Protein AF-A0A177EE48-F1 (afdb_monomer)

pLDDT: mean 74.99, std 23.24, range [22.23, 97.38]

Solvent-accessible surface area (backbone atoms only — not comparable to full-atom values): 31507 Å² total; per-residue (Å²): 131,88,84,80,84,90,83,90,84,88,84,88,84,87,78,90,85,88,87,81,91,82,84,89,76,73,81,70,60,56,66,59,48,54,61,53,50,56,56,48,50,55,52,50,57,57,52,53,63,66,66,74,76,77,84,84,90,86,88,84,88,87,82,84,83,95,73,96,74,86,80,85,80,86,76,84,78,67,74,81,73,72,86,81,83,80,90,77,72,91,73,81,54,67,45,55,71,48,64,78,39,39,76,58,60,69,54,55,45,69,77,70,94,73,72,62,94,44,72,66,54,41,51,52,54,48,53,52,51,50,54,40,58,58,33,39,56,61,80,74,50,91,75,79,80,83,87,65,102,66,86,72,90,67,64,74,66,57,48,64,51,50,63,61,26,68,68,81,77,39,30,52,59,75,72,50,53,60,51,45,50,56,55,69,48,62,44,58,74,71,71,64,48,89,92,52,53,59,67,85,62,46,87,45,76,62,60,54,46,54,52,44,51,55,53,30,56,54,26,52,53,53,29,55,57,40,53,54,40,44,54,53,53,59,48,56,69,77,46,74,38,41,54,69,58,54,51,34,49,56,45,50,49,55,33,51,56,27,40,55,53,35,29,38,50,24,39,53,55,39,30,62,54,35,43,67,78,25,45,76,45,71,65,41,39,55,55,48,52,52,51,52,53,56,47,52,55,50,28,59,76,66,77,48,89,77,53,76,67,56,49,52,48,53,47,49,58,50,39,57,74,44,40,85,57,34,45,62,23,29,53,27,33,31,48,32,52,44,35,53,52,51,45,32,48,13,49,54,61,44,45,68,55,57,56,63,45,55,68,53,46,68,56,83,53,62,69,57,48,53,48,40,52,49,26,44,51,48,17,44,51,25,26,52,51,24,58,56,41,54,66,70,60,51,51,81,64,75,60,61,68,53,50,50,55,23,48,51,28,44,31,44,14,52,51,24,44,52,55,29,51,53,51,48,38,54,35,57,57,47,50,52,49,52,50,52,58,61,66,50,65,86,62,77,86,58,98,84,63,74,82,59,62,41,67,68,47,73,90,40,72,77,34,30,58,51,51,55,58,48,50,26,51,44,51,50,47,55,56,48,33,50,45,29,50,46,20,29,55,33,39,51,60,45,46,52,65,56,51,58,54,71,69,46,78,76,80,70,59,38,49,64,70,57,50,53,49,52,51,53,52,45,43,54,55,45,50,57,47,49,54,52,52,59,55,53,61,75,79,109

Structure (mmCIF, N/CA/C/O backbone):
data_AF-A0A177EE48-F1
#
_entry.id   AF-A0A177EE48-F1
#
loop_
_atom_site.group_PDB
_atom_site.id
_atom_site.type_symbol
_atom_site.label_atom_id
_atom_site.label_alt_id
_atom_site.label_comp_id
_atom_site.label_asym_id
_atom_site.label_entity_id
_atom_site.label_seq_id
_atom_site.pdbx_PDB_ins_code
_atom_site.Cartn_x
_atom_site.Cartn_y
_atom_site.Cartn_z
_atom_site.occupancy
_atom_site.B_iso_or_equiv
_atom_site.auth_seq_id
_atom_site.auth_comp_id
_atom_site.auth_asym_id
_atom_site.auth_atom_id
_atom_site.pdbx_PDB_model_num
ATOM 1 N N . MET A 1 1 ? 6.053 -75.437 -26.637 1.00 33.16 1 MET A N 1
ATOM 2 C CA . MET A 1 1 ? 6.900 -76.454 -25.967 1.00 33.16 1 MET A CA 1
ATOM 3 C C . MET A 1 1 ? 7.618 -75.744 -24.825 1.00 33.16 1 MET A C 1
ATOM 5 O O . MET A 1 1 ? 8.069 -74.635 -25.052 1.00 33.16 1 MET A O 1
ATOM 9 N N . ARG A 1 2 ? 7.413 -76.145 -23.558 1.00 26.34 2 ARG A N 1
ATOM 10 C CA . ARG A 1 2 ? 8.203 -77.165 -22.814 1.00 26.34 2 ARG A CA 1
ATOM 11 C C . ARG A 1 2 ? 9.697 -76.792 -22.781 1.00 26.34 2 ARG A C 1
ATOM 13 O O . ARG A 1 2 ? 10.250 -76.581 -23.847 1.00 26.34 2 ARG A O 1
ATOM 20 N N . SER A 1 3 ? 10.395 -76.738 -21.644 1.00 24.31 3 SER A N 1
ATOM 21 C CA . SER A 1 3 ? 10.107 -77.132 -20.239 1.00 24.31 3 SER A CA 1
ATOM 22 C C . SER A 1 3 ? 11.343 -76.735 -19.383 1.00 24.31 3 SER A C 1
ATOM 24 O O . SER A 1 3 ? 12.380 -76.487 -19.981 1.00 24.31 3 SER A O 1
ATOM 26 N N . PHE A 1 4 ? 11.402 -76.667 -18.045 1.00 23.52 4 PHE A N 1
ATOM 27 C CA . PHE A 1 4 ? 10.493 -76.922 -16.911 1.00 23.52 4 PHE A CA 1
ATOM 28 C C . PHE A 1 4 ? 11.093 -76.189 -15.666 1.00 23.52 4 PHE A C 1
ATOM 30 O O . PHE A 1 4 ? 12.301 -76.003 -15.618 1.00 23.52 4 PHE A O 1
ATOM 37 N N . VAL A 1 5 ? 10.285 -75.586 -14.778 1.00 23.98 5 VAL A N 1
ATOM 38 C CA . VAL A 1 5 ? 9.955 -76.059 -13.397 1.00 23.98 5 VAL A CA 1
ATOM 39 C C . VAL A 1 5 ? 11.092 -75.867 -12.359 1.00 23.98 5 VAL A C 1
ATOM 41 O O . VAL A 1 5 ? 12.190 -76.357 -12.562 1.00 23.98 5 VAL A O 1
ATOM 44 N N . MET A 1 6 ? 10.929 -74.997 -11.338 1.00 24.66 6 MET A N 1
ATOM 45 C CA . MET A 1 6 ? 10.251 -75.207 -10.019 1.00 24.66 6 MET A CA 1
ATOM 46 C C . MET A 1 6 ? 11.145 -76.051 -9.066 1.00 24.66 6 MET A C 1
ATOM 48 O O . MET A 1 6 ? 11.774 -76.991 -9.519 1.00 24.66 6 MET A O 1
ATOM 52 N N . THR A 1 7 ? 11.304 -75.779 -7.763 1.00 26.41 7 THR A N 1
ATOM 53 C CA . THR A 1 7 ? 10.244 -75.724 -6.733 1.00 26.41 7 THR A CA 1
ATOM 54 C C . THR A 1 7 ? 10.688 -75.134 -5.374 1.00 26.41 7 THR A C 1
ATOM 56 O O . THR A 1 7 ? 11.780 -75.422 -4.901 1.00 26.41 7 THR A O 1
ATOM 59 N N . ASN A 1 8 ? 9.731 -74.464 -4.713 1.00 24.84 8 ASN A N 1
ATOM 60 C CA . ASN A 1 8 ? 9.270 -74.602 -3.309 1.00 24.84 8 ASN A CA 1
ATOM 61 C C . ASN A 1 8 ? 10.219 -74.520 -2.093 1.00 24.84 8 ASN A C 1
ATOM 63 O O . ASN A 1 8 ? 11.048 -75.393 -1.866 1.00 24.84 8 ASN A O 1
ATOM 67 N N . ARG A 1 9 ? 9.839 -73.638 -1.152 1.00 25.28 9 ARG A N 1
ATOM 68 C CA . ARG A 1 9 ? 9.140 -73.951 0.128 1.00 25.28 9 ARG A CA 1
ATOM 69 C C . ARG A 1 9 ? 8.469 -72.646 0.605 1.00 25.28 9 ARG A C 1
ATOM 71 O O . ARG A 1 9 ? 9.171 -71.658 0.739 1.00 25.28 9 ARG A O 1
ATOM 78 N N . SER A 1 10 ? 7.155 -72.445 0.735 1.00 24.59 10 SER A N 1
ATOM 79 C CA . SER A 1 10 ? 6.004 -73.241 1.203 1.00 24.59 10 SER A CA 1
ATOM 80 C C . SER A 1 10 ? 5.932 -73.475 2.722 1.00 24.59 10 SER A C 1
ATOM 82 O O . SER A 1 10 ? 6.463 -74.464 3.221 1.00 24.59 10 SER A O 1
ATOM 84 N N . SER A 1 11 ? 5.130 -72.661 3.414 1.00 26.27 11 SER A N 1
ATOM 85 C CA . SER A 1 11 ? 4.181 -73.153 4.426 1.00 26.27 11 SER A CA 1
ATOM 86 C C . SER A 1 11 ? 3.008 -72.173 4.605 1.00 26.27 11 SER A C 1
ATOM 88 O O . SER A 1 11 ? 3.183 -70.980 4.837 1.00 26.27 11 SER A O 1
ATOM 90 N N . HIS A 1 12 ? 1.788 -72.687 4.446 1.00 24.41 12 HIS A N 1
ATOM 91 C CA . HIS A 1 12 ? 0.540 -71.999 4.792 1.00 24.41 12 HIS A CA 1
ATOM 92 C C . HIS A 1 12 ? 0.261 -72.117 6.297 1.00 24.41 12 HIS A C 1
ATOM 94 O O . HIS A 1 12 ? 0.639 -73.123 6.891 1.00 24.41 12 HIS A O 1
ATOM 100 N N . LEU A 1 13 ? -0.568 -71.218 6.849 1.00 26.25 13 LEU A N 1
ATOM 101 C CA . LEU A 1 13 ? -1.844 -71.615 7.472 1.00 26.25 13 LEU A CA 1
ATOM 102 C C . LEU A 1 13 ? -2.822 -70.427 7.645 1.00 26.25 13 LEU A C 1
ATOM 104 O O . LEU A 1 13 ? -2.450 -69.264 7.574 1.00 26.25 13 LEU A O 1
ATOM 108 N N . ARG A 1 14 ? -4.101 -70.797 7.770 1.00 24.91 14 ARG A N 1
ATOM 109 C CA . ARG A 1 14 ? -5.375 -70.036 7.736 1.00 24.91 14 ARG A CA 1
ATOM 110 C C . ARG A 1 14 ? -5.478 -68.893 8.779 1.00 24.91 14 ARG A C 1
ATOM 112 O O . ARG A 1 14 ? -4.799 -68.956 9.791 1.00 24.91 14 ARG A O 1
ATOM 119 N N . GLY A 1 15 ? -6.371 -67.898 8.654 1.00 25.66 15 GLY A N 1
ATOM 120 C CA . GLY A 1 15 ? -7.379 -67.623 7.612 1.00 25.66 15 GLY A CA 1
ATOM 121 C C . GLY A 1 15 ? -8.384 -66.503 7.988 1.00 25.66 15 GLY A C 1
ATOM 122 O O . GLY A 1 15 ? -8.292 -65.928 9.063 1.00 25.66 15 GLY A O 1
ATOM 123 N N . SER A 1 16 ? -9.333 -66.227 7.079 1.00 27.17 16 SER A N 1
ATOM 124 C CA . SER A 1 16 ? -10.659 -65.570 7.256 1.00 27.17 16 SER A CA 1
ATOM 125 C C . SER A 1 16 ? -10.851 -64.333 8.171 1.00 27.17 16 SER A C 1
ATOM 127 O O . SER A 1 16 ? -10.850 -64.455 9.391 1.00 27.17 16 SER A O 1
ATOM 129 N N . GLY A 1 17 ? -11.308 -63.214 7.577 1.00 25.83 17 GLY A N 1
ATOM 130 C CA . GLY A 1 17 ? -12.286 -62.300 8.212 1.00 25.83 17 GLY A CA 1
ATOM 131 C C . GLY A 1 17 ? -11.867 -60.835 8.452 1.00 25.83 17 GLY A C 1
ATOM 132 O O . GLY A 1 17 ? -11.008 -60.546 9.274 1.00 25.83 17 GLY A O 1
ATOM 133 N N . LYS A 1 18 ? -12.559 -59.889 7.797 1.00 26.84 18 LYS A N 1
ATOM 134 C CA . LYS A 1 18 ? -12.693 -58.473 8.227 1.00 26.84 18 LYS A CA 1
ATOM 135 C C . LYS A 1 18 ? -13.890 -58.347 9.210 1.00 26.84 18 LYS A C 1
ATOM 137 O O . LYS A 1 18 ? -14.716 -59.256 9.219 1.00 26.84 18 LYS A O 1
ATOM 142 N N . PRO A 1 19 ? -14.171 -57.179 9.827 1.00 42.06 19 PRO A N 1
ATOM 143 C CA . PRO A 1 19 ? -13.301 -56.286 10.616 1.00 42.06 19 PRO A CA 1
ATOM 144 C C . PRO A 1 19 ? -13.962 -55.866 11.965 1.00 42.06 19 PRO A C 1
ATOM 146 O O . PRO A 1 19 ? -15.187 -55.880 12.066 1.00 42.06 19 PRO A O 1
ATOM 149 N N . ARG A 1 20 ? -13.214 -55.373 12.972 1.00 23.34 20 ARG A N 1
ATOM 150 C CA . ARG A 1 20 ? -13.790 -54.599 14.109 1.00 23.34 20 ARG A CA 1
ATOM 151 C C . ARG A 1 20 ? -12.846 -53.512 14.654 1.00 23.34 20 ARG A C 1
ATOM 153 O O . ARG A 1 20 ? -11.644 -53.731 14.749 1.00 23.34 20 ARG A O 1
ATOM 160 N N . LEU A 1 21 ? -13.425 -52.365 15.033 1.00 31.50 21 LEU A N 1
ATOM 161 C CA . LEU A 1 21 ? -12.831 -51.360 15.935 1.00 31.50 21 LEU A CA 1
ATOM 162 C C . LEU A 1 21 ? -12.495 -51.992 17.295 1.00 31.50 21 LEU A C 1
ATOM 164 O O . LEU A 1 21 ? -13.304 -52.791 17.747 1.00 31.50 21 LEU A O 1
ATOM 168 N N . TYR A 1 22 ? -11.445 -51.521 17.986 1.00 24.17 22 TYR A N 1
ATOM 169 C CA . TYR A 1 22 ? -11.487 -51.237 19.437 1.00 24.17 22 TYR A CA 1
ATOM 170 C C . TYR A 1 22 ? -10.362 -50.279 19.897 1.00 24.17 22 TYR A C 1
ATOM 172 O O . TYR A 1 22 ? -9.182 -50.514 19.667 1.00 24.17 22 TYR A O 1
ATOM 180 N N . THR A 1 23 ? -10.791 -49.194 20.551 1.00 26.39 23 THR A N 1
ATOM 181 C CA . THR A 1 23 ? -10.182 -48.438 21.674 1.00 26.39 23 THR A CA 1
ATOM 182 C C . THR A 1 23 ? -8.719 -48.682 22.094 1.00 26.39 23 THR A C 1
ATOM 184 O O . THR A 1 23 ? -8.358 -49.781 22.513 1.00 26.39 23 THR A O 1
ATOM 187 N N . TYR A 1 24 ? -7.941 -47.595 22.204 1.00 26.16 24 TYR A N 1
ATOM 188 C CA . TYR A 1 24 ? -6.686 -47.555 22.975 1.00 26.16 24 TYR A CA 1
ATOM 189 C C . TYR A 1 24 ? -6.931 -47.451 24.495 1.00 26.16 24 TYR A C 1
ATOM 191 O O . TYR A 1 24 ? -7.885 -46.820 24.947 1.00 26.16 24 TYR A O 1
ATOM 199 N N . THR A 1 25 ? -6.061 -48.086 25.285 1.00 30.73 25 THR A N 1
ATOM 200 C CA . THR A 1 25 ? -6.246 -48.376 26.720 1.00 30.73 25 THR A CA 1
ATOM 201 C C . THR A 1 25 ? -5.675 -47.316 27.676 1.00 30.73 25 THR A C 1
ATOM 203 O O . THR A 1 25 ? -4.654 -46.682 27.422 1.00 30.73 25 THR A O 1
ATOM 206 N N . SER A 1 26 ? -6.305 -47.163 28.846 1.00 36.94 26 SER A N 1
ATOM 207 C CA . SER A 1 26 ? -6.105 -46.052 29.800 1.00 36.94 26 SER A CA 1
ATOM 208 C C . SER A 1 26 ? -4.798 -46.050 30.618 1.00 36.94 26 SER A C 1
ATOM 210 O O . SER A 1 26 ? -4.608 -45.180 31.470 1.00 36.94 26 SER A O 1
ATOM 212 N N . LYS A 1 27 ? -3.866 -46.987 30.391 1.00 35.72 27 LYS A N 1
ATOM 213 C CA . LYS A 1 27 ? -2.751 -47.250 31.327 1.00 35.72 27 LYS A CA 1
ATOM 214 C C . LYS A 1 27 ? -1.580 -46.250 31.271 1.00 35.72 27 LYS A C 1
ATOM 216 O O . LYS A 1 27 ? -0.711 -46.303 32.134 1.00 35.72 27 LYS A O 1
ATOM 221 N N . TYR A 1 28 ? -1.571 -45.329 30.302 1.00 33.09 28 TYR A N 1
ATOM 222 C CA . TYR A 1 28 ? -0.589 -44.232 30.211 1.00 33.09 28 TYR A CA 1
ATOM 223 C C . TYR A 1 28 ? -1.084 -42.891 30.786 1.00 33.09 28 TYR A C 1
ATOM 225 O O . TYR A 1 28 ? -0.268 -42.023 31.087 1.00 33.09 28 TYR A O 1
ATOM 233 N N . LEU A 1 29 ? -2.394 -42.723 31.004 1.00 37.91 29 LEU A N 1
ATOM 234 C CA . LEU A 1 29 ? -2.971 -41.491 31.564 1.00 37.91 29 LEU A CA 1
ATOM 235 C C . LEU A 1 29 ? -2.845 -41.401 33.096 1.00 37.91 29 LEU A C 1
ATOM 237 O O . LEU A 1 29 ? -2.792 -40.301 33.642 1.00 37.91 29 LEU A O 1
ATOM 241 N N . SER A 1 30 ? -2.751 -42.535 33.798 1.00 34.78 30 SER A N 1
ATOM 242 C CA . SER A 1 30 ? -2.663 -42.565 35.266 1.00 34.78 30 SER A CA 1
ATOM 243 C C . SER A 1 30 ? -1.312 -42.089 35.814 1.00 34.78 30 SER A C 1
ATOM 245 O O . SER A 1 30 ? -1.288 -41.367 36.806 1.00 34.78 30 SER A O 1
ATOM 247 N N . ARG A 1 31 ? -0.188 -42.408 35.152 1.00 33.94 31 ARG A N 1
ATOM 248 C CA . ARG A 1 31 ? 1.147 -41.940 35.585 1.00 33.94 31 ARG A CA 1
ATOM 249 C C . ARG A 1 31 ? 1.349 -40.428 35.424 1.00 33.94 31 ARG A C 1
ATOM 251 O O . ARG A 1 31 ? 2.098 -39.844 36.194 1.00 33.94 31 ARG A O 1
ATOM 258 N N . VAL A 1 32 ? 0.672 -39.793 34.464 1.00 36.91 32 VAL A N 1
ATOM 259 C CA . VAL A 1 32 ? 0.761 -38.334 34.250 1.00 36.91 32 VAL A CA 1
ATOM 260 C C . VAL A 1 32 ? -0.132 -37.557 35.229 1.00 36.91 32 VAL A C 1
ATOM 262 O O . VAL A 1 32 ? 0.213 -36.437 35.597 1.00 36.91 32 VAL A O 1
ATOM 265 N N . ARG A 1 33 ? -1.242 -38.146 35.706 1.00 37.22 33 ARG A N 1
ATOM 266 C CA . ARG A 1 33 ? -2.051 -37.547 36.785 1.00 37.22 33 ARG A CA 1
ATOM 267 C C . ARG A 1 33 ? -1.321 -37.542 38.128 1.00 37.22 33 ARG A C 1
ATOM 269 O O . ARG A 1 33 ? -1.245 -36.486 38.741 1.00 37.22 33 ARG A O 1
ATOM 276 N N . PHE A 1 34 ? -0.696 -38.656 38.513 1.00 35.31 34 PHE A N 1
ATOM 277 C CA . PHE A 1 34 ? -0.021 -38.769 39.815 1.00 35.31 34 PHE A CA 1
ATOM 278 C C . PHE A 1 34 ? 1.092 -37.718 40.014 1.00 35.31 34 PHE A C 1
ATOM 280 O O . PHE A 1 34 ? 1.185 -37.102 41.069 1.00 35.31 34 PHE A O 1
ATOM 287 N N . ILE A 1 35 ? 1.876 -37.427 38.966 1.00 40.69 35 ILE A N 1
ATOM 288 C CA . ILE A 1 35 ? 2.936 -36.397 39.006 1.00 40.69 35 ILE A CA 1
ATOM 289 C C . ILE A 1 35 ? 2.354 -34.971 39.103 1.00 40.69 35 ILE A C 1
ATOM 291 O O . ILE A 1 35 ? 2.967 -34.093 39.708 1.00 40.69 35 ILE A O 1
ATOM 295 N N . LYS A 1 36 ? 1.161 -34.718 38.542 1.00 40.09 36 LYS A N 1
ATOM 296 C CA . LYS A 1 36 ? 0.462 -33.431 38.713 1.00 40.09 36 LYS A CA 1
ATOM 297 C C . LYS A 1 36 ? -0.139 -33.270 40.110 1.00 40.09 36 LYS A C 1
ATOM 299 O O . LYS A 1 36 ? -0.172 -32.151 40.612 1.00 40.09 36 LYS A O 1
ATOM 304 N N . GLU A 1 37 ? -0.606 -34.355 40.720 1.00 38.25 37 GLU A N 1
ATOM 305 C CA . GLU A 1 37 ? -1.233 -34.331 42.045 1.00 38.25 37 GLU A CA 1
ATOM 306 C C . GLU A 1 37 ? -0.198 -34.104 43.163 1.00 38.25 37 GLU A C 1
ATOM 308 O O . GLU A 1 37 ? -0.445 -33.266 44.028 1.00 38.25 37 GLU A O 1
ATOM 313 N N . GLU A 1 38 ? 1.000 -34.704 43.102 1.00 42.94 38 GLU A N 1
ATOM 314 C CA . GLU A 1 38 ? 2.079 -34.394 44.064 1.00 42.94 38 GLU A CA 1
ATOM 315 C C . GLU A 1 38 ? 2.590 -32.945 43.948 1.00 42.94 38 GLU A C 1
ATOM 317 O O . GLU A 1 38 ? 2.784 -32.276 44.965 1.00 42.94 38 GLU A O 1
ATOM 322 N N . LEU A 1 39 ? 2.744 -32.412 42.727 1.00 40.22 39 LEU A N 1
ATOM 323 C CA . LEU A 1 39 ? 3.138 -31.008 42.522 1.00 40.22 39 LEU A CA 1
ATOM 324 C C . LEU A 1 39 ? 2.079 -30.017 43.030 1.00 40.22 39 LEU A C 1
ATOM 326 O O . LEU A 1 39 ? 2.435 -28.985 43.600 1.00 40.22 39 LEU A O 1
ATOM 330 N N . ALA A 1 40 ? 0.790 -30.332 42.872 1.00 44.44 40 ALA A N 1
ATOM 331 C CA . ALA A 1 40 ? -0.292 -29.531 43.440 1.00 44.44 40 ALA A CA 1
ATOM 332 C C . ALA A 1 40 ? -0.284 -29.569 44.979 1.00 44.44 40 ALA A C 1
ATOM 334 O O . ALA A 1 40 ? -0.488 -28.538 45.618 1.00 44.44 40 ALA A O 1
ATOM 335 N N . LEU A 1 41 ? 0.007 -30.728 45.582 1.00 36.56 41 LEU A N 1
ATOM 336 C CA . LEU A 1 41 ? 0.050 -30.876 47.038 1.00 36.56 41 LEU A CA 1
ATOM 337 C C . LEU A 1 41 ? 1.209 -30.084 47.667 1.00 36.56 41 LEU A C 1
ATOM 339 O O . LEU A 1 41 ? 1.014 -29.434 48.691 1.00 36.56 41 LEU A O 1
ATOM 343 N N . ILE A 1 42 ? 2.382 -30.056 47.020 1.00 47.66 42 ILE A N 1
ATOM 344 C CA . ILE A 1 42 ? 3.518 -29.214 47.440 1.00 47.66 42 ILE A CA 1
ATOM 345 C C . ILE A 1 42 ? 3.149 -27.721 47.372 1.00 47.66 42 ILE A C 1
ATOM 347 O O . ILE A 1 42 ? 3.428 -26.981 48.316 1.00 47.66 42 ILE A O 1
ATOM 351 N N . PHE A 1 43 ? 2.470 -27.279 46.306 1.00 43.41 43 PHE A N 1
ATOM 352 C CA . PHE A 1 43 ? 2.001 -25.892 46.177 1.00 43.41 43 PHE A CA 1
ATOM 353 C C . PHE A 1 43 ? 0.982 -25.499 47.259 1.00 43.41 43 PHE A C 1
ATOM 355 O O . PHE A 1 43 ? 1.068 -24.405 47.813 1.00 43.41 43 PHE A O 1
ATOM 362 N N . ILE A 1 44 ? 0.045 -26.391 47.598 1.00 47.75 44 ILE A N 1
ATOM 363 C CA . ILE A 1 44 ? -0.970 -26.138 48.633 1.00 47.75 44 ILE A CA 1
ATOM 364 C C . ILE A 1 44 ? -0.331 -26.063 50.029 1.00 47.75 44 ILE A C 1
ATOM 366 O O . ILE A 1 44 ? -0.668 -25.169 50.804 1.00 47.75 44 ILE A O 1
ATOM 370 N N . VAL A 1 45 ? 0.629 -26.941 50.344 1.00 39.75 45 VAL A N 1
ATOM 371 C CA . VAL A 1 45 ? 1.329 -26.925 51.643 1.00 39.75 45 VAL A CA 1
ATOM 372 C C . VAL A 1 45 ? 2.154 -25.644 51.823 1.00 39.75 45 VAL A C 1
ATOM 374 O O . VAL A 1 45 ? 2.072 -25.023 52.881 1.00 39.75 45 VAL A O 1
ATOM 377 N N . PHE A 1 46 ? 2.878 -25.184 50.795 1.00 39.81 46 PHE A N 1
ATOM 378 C CA . PHE A 1 46 ? 3.602 -23.907 50.873 1.00 39.81 46 PHE A CA 1
ATOM 379 C C . PHE A 1 46 ? 2.670 -22.683 50.910 1.00 39.81 46 PHE A C 1
ATOM 381 O O . PHE A 1 46 ? 2.951 -21.736 51.646 1.00 39.81 46 PHE A O 1
ATOM 388 N N . GLY A 1 47 ? 1.544 -22.708 50.187 1.00 38.59 47 GLY A N 1
ATOM 389 C CA . GLY A 1 47 ? 0.556 -21.624 50.206 1.00 38.59 47 GLY A CA 1
ATOM 390 C C . GLY A 1 47 ? -0.115 -21.437 51.572 1.00 38.59 47 GLY A C 1
ATOM 391 O O . GLY A 1 47 ? -0.237 -20.312 52.054 1.00 38.59 47 GLY A O 1
ATOM 392 N N . ILE A 1 48 ? -0.487 -22.528 52.250 1.00 40.47 48 ILE A N 1
ATOM 393 C CA . ILE A 1 48 ? -1.133 -22.460 53.574 1.00 40.47 48 ILE A CA 1
ATOM 394 C C . ILE A 1 48 ? -0.166 -21.923 54.647 1.00 40.47 48 ILE A C 1
ATOM 396 O O . ILE A 1 48 ? -0.588 -21.171 55.528 1.00 40.47 48 ILE A O 1
ATOM 400 N N . CYS A 1 49 ? 1.136 -22.215 54.546 1.00 32.75 49 CYS A N 1
ATOM 401 C CA . CYS A 1 49 ? 2.142 -21.648 55.450 1.00 32.75 49 CYS A CA 1
ATOM 402 C C . CYS A 1 49 ? 2.309 -20.122 55.321 1.00 32.75 49 CYS A C 1
ATOM 404 O O . CYS A 1 49 ? 2.685 -19.492 56.306 1.00 32.75 49 CYS A O 1
ATOM 406 N N . GLN A 1 50 ? 2.004 -19.508 54.170 1.00 36.94 50 GLN A N 1
ATOM 407 C CA . GLN A 1 50 ? 2.024 -18.042 54.032 1.00 36.94 50 GLN A CA 1
ATOM 408 C C . GLN A 1 50 ? 0.754 -17.360 54.570 1.00 36.94 50 GLN A C 1
ATOM 410 O O . GLN A 1 50 ? 0.819 -16.209 54.994 1.00 36.94 50 GLN A O 1
ATOM 415 N N . VAL A 1 51 ? -0.384 -18.060 54.616 1.00 37.53 51 VAL A N 1
ATOM 416 C CA . VAL A 1 51 ? -1.662 -17.508 55.114 1.00 37.53 51 VAL A CA 1
ATOM 417 C C . VAL A 1 51 ? -1.764 -17.548 56.650 1.00 37.53 51 VAL A C 1
ATOM 419 O O . VAL A 1 51 ? -2.469 -16.739 57.247 1.00 37.53 51 VAL A O 1
ATOM 422 N N . MET A 1 52 ? -1.022 -18.436 57.320 1.00 30.94 52 MET A N 1
ATOM 423 C CA . MET A 1 52 ? -1.084 -18.628 58.782 1.00 30.94 52 MET A CA 1
ATOM 424 C C . MET A 1 52 ? -0.279 -17.621 59.633 1.00 30.94 52 MET A C 1
ATOM 426 O O . MET A 1 52 ? -0.308 -17.716 60.858 1.00 30.94 52 MET A O 1
ATOM 430 N N . CYS A 1 53 ? 0.423 -16.648 59.039 1.00 36.66 53 CYS A N 1
ATOM 431 C CA . CYS A 1 53 ? 1.289 -15.704 59.771 1.00 36.66 53 CYS A CA 1
ATOM 432 C C . CYS A 1 53 ? 0.812 -14.232 59.748 1.00 36.66 53 CYS A C 1
ATOM 434 O O . CYS A 1 53 ? 1.636 -13.330 59.882 1.00 36.66 53 CYS A O 1
ATOM 436 N N . GLY A 1 54 ? -0.495 -13.973 59.584 1.00 30.03 54 GLY A N 1
ATOM 437 C CA . GLY A 1 54 ? -1.040 -12.619 59.348 1.00 30.03 54 GLY A CA 1
ATOM 438 C C . GLY A 1 54 ? -2.363 -12.264 60.050 1.00 30.03 54 GLY A C 1
ATOM 439 O O . GLY A 1 54 ? -3.219 -11.633 59.441 1.00 30.03 54 GLY A O 1
ATOM 440 N N . ILE A 1 55 ? -2.553 -12.665 61.311 1.00 30.72 55 ILE A N 1
ATOM 441 C CA . ILE A 1 55 ? -3.713 -12.347 62.180 1.00 30.72 55 ILE A CA 1
ATOM 442 C C . ILE A 1 55 ? -3.116 -12.054 63.574 1.00 30.72 55 ILE A C 1
ATOM 444 O O . ILE A 1 55 ? -2.328 -12.875 64.034 1.00 30.72 55 ILE A O 1
ATOM 448 N N . MET A 1 56 ? -3.369 -10.975 64.333 1.00 28.61 56 MET A N 1
ATOM 449 C CA . MET A 1 56 ? -4.249 -9.776 64.296 1.00 28.61 56 MET A CA 1
ATOM 450 C C . MET A 1 56 ? -3.691 -8.789 65.381 1.00 28.61 56 MET A C 1
ATOM 452 O O . MET A 1 56 ? -2.577 -9.032 65.849 1.00 28.61 56 MET A O 1
ATOM 456 N N . PRO A 1 57 ? -4.462 -7.871 66.012 1.00 42.69 57 PRO A N 1
ATOM 457 C CA . PRO A 1 57 ? -5.254 -6.705 65.574 1.00 42.69 57 PRO A CA 1
ATOM 458 C C . PRO A 1 57 ? -4.555 -5.400 66.096 1.00 42.69 57 PRO A C 1
ATOM 460 O O . PRO A 1 57 ? -3.401 -5.466 66.500 1.00 42.69 57 PRO A O 1
ATOM 463 N N . THR A 1 58 ? -5.077 -4.172 66.149 1.00 24.41 58 THR A N 1
ATOM 464 C CA . THR A 1 58 ? -6.423 -3.571 66.068 1.00 24.41 58 THR A CA 1
ATOM 465 C C . THR A 1 58 ? -6.370 -2.352 65.100 1.00 24.41 58 THR A C 1
ATOM 467 O O . THR A 1 58 ? -5.382 -2.202 64.386 1.00 24.41 58 THR A O 1
ATOM 470 N N . ASP A 1 59 ? -7.365 -1.476 64.908 1.00 24.92 59 ASP A N 1
ATOM 471 C CA . ASP A 1 59 ? -8.634 -1.237 65.613 1.00 24.92 59 ASP A CA 1
ATOM 472 C C . ASP A 1 59 ? -9.722 -0.677 64.678 1.00 24.92 59 ASP A C 1
ATOM 474 O O . ASP A 1 59 ? -9.440 -0.299 63.540 1.00 24.92 59 ASP A O 1
ATOM 478 N N . ILE A 1 60 ? -10.965 -0.593 65.166 1.00 29.73 60 ILE A N 1
ATOM 479 C CA . ILE A 1 60 ? -12.098 0.006 64.444 1.00 29.73 60 ILE A CA 1
ATOM 480 C C . ILE A 1 60 ? -12.916 0.867 65.408 1.00 29.73 60 ILE A C 1
ATOM 482 O O . ILE A 1 60 ? -13.597 0.348 66.289 1.00 29.73 60 ILE A O 1
ATOM 486 N N . ASN A 1 61 ? -12.944 2.182 65.174 1.00 24.33 61 ASN A N 1
ATOM 487 C CA . ASN A 1 61 ? -13.901 3.074 65.826 1.00 24.33 61 ASN A CA 1
ATOM 488 C C . ASN A 1 61 ? -14.988 3.484 64.818 1.00 24.33 61 ASN A C 1
ATOM 490 O O . ASN A 1 61 ? -14.782 4.347 63.967 1.00 24.33 61 ASN A O 1
ATOM 494 N N . LEU A 1 62 ? -16.133 2.803 64.887 1.00 32.59 62 LEU A N 1
ATOM 495 C CA . LEU A 1 62 ? -17.317 3.064 64.068 1.00 32.59 62 LEU A CA 1
ATOM 496 C C . LEU A 1 62 ? -18.086 4.266 64.616 1.00 32.59 62 LEU A C 1
ATOM 498 O O . LEU A 1 62 ? -18.538 4.218 65.759 1.00 32.59 62 LEU A O 1
ATOM 502 N N . ASN A 1 63 ? -18.340 5.287 63.791 1.00 22.77 63 ASN A N 1
ATOM 503 C CA . ASN A 1 63 ? -19.439 6.215 64.054 1.00 22.77 63 ASN A CA 1
ATOM 504 C C . ASN A 1 63 ? -19.933 6.980 62.807 1.00 22.77 63 ASN A C 1
ATOM 506 O O . ASN A 1 63 ? -19.144 7.494 62.023 1.00 22.77 63 ASN A O 1
ATOM 510 N N . TYR A 1 64 ? -21.264 7.097 62.729 1.00 23.34 64 TYR A N 1
ATOM 511 C CA . TYR A 1 64 ? -22.105 7.930 61.846 1.00 23.34 64 TYR A CA 1
ATOM 512 C C . TYR A 1 64 ? -22.480 7.490 60.411 1.00 23.34 64 TYR A C 1
ATOM 514 O O . TYR A 1 64 ? -21.840 7.801 59.415 1.00 23.34 64 TYR A O 1
ATOM 522 N N . SER A 1 65 ? -23.701 6.936 60.372 1.00 22.23 65 SER A N 1
ATOM 523 C CA . SER A 1 65 ? -24.857 7.333 59.541 1.00 22.23 65 SER A CA 1
ATOM 524 C C . 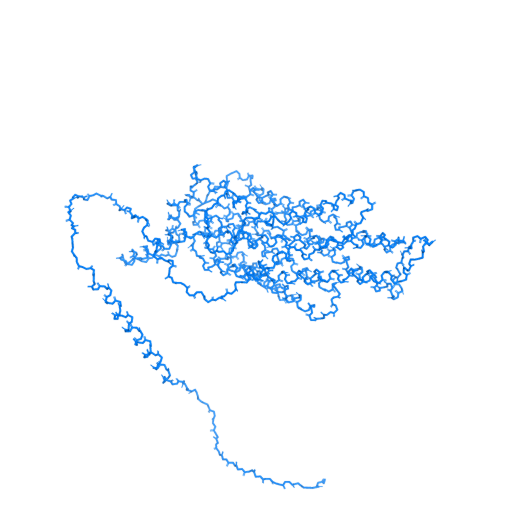SER A 1 65 ? -24.867 7.119 58.023 1.00 22.23 65 SER A C 1
ATOM 526 O O . SER A 1 65 ? -24.116 7.704 57.251 1.00 22.23 65 SER A O 1
ATOM 528 N N . THR A 1 66 ? -25.904 6.394 57.605 1.00 31.81 66 THR A N 1
ATOM 529 C CA . THR A 1 66 ? -26.376 6.223 56.232 1.00 31.81 66 THR A CA 1
ATOM 530 C C . THR A 1 66 ? -26.901 7.516 55.597 1.00 31.81 66 THR A C 1
ATOM 532 O O . THR A 1 66 ? -27.985 7.981 55.946 1.00 31.81 66 THR A O 1
ATOM 535 N N . THR A 1 67 ? -26.226 7.975 54.547 1.00 24.56 67 THR A N 1
ATOM 536 C CA . THR A 1 67 ? -26.854 8.590 53.364 1.00 24.56 67 THR A CA 1
ATOM 537 C C . THR A 1 67 ? -26.121 8.102 52.116 1.00 24.56 67 THR A C 1
ATOM 539 O O . THR A 1 67 ? -24.955 7.725 52.183 1.00 24.56 67 THR A O 1
ATOM 542 N N . SER A 1 68 ? -26.819 8.039 50.986 1.00 34.94 68 SER A N 1
ATOM 543 C CA . SER A 1 68 ? -26.336 7.418 49.750 1.00 34.94 68 SER A CA 1
ATOM 544 C C . SER A 1 68 ? -25.119 8.118 49.135 1.00 34.94 68 SER A C 1
ATOM 546 O O . SER A 1 68 ? -25.249 9.262 48.708 1.00 34.94 68 SER A O 1
ATOM 548 N N . MET A 1 69 ? -24.011 7.391 48.965 1.00 26.84 69 MET A N 1
ATOM 549 C CA . MET A 1 69 ? -23.124 7.429 47.789 1.00 26.84 69 MET A CA 1
ATOM 550 C C . MET A 1 69 ? -22.116 6.270 47.869 1.00 26.84 69 MET A C 1
ATOM 552 O O . MET A 1 69 ? -21.707 5.869 48.956 1.00 26.84 69 MET A O 1
ATOM 556 N N . ILE A 1 70 ? -21.751 5.698 46.719 1.00 32.16 70 ILE A N 1
ATOM 557 C CA . ILE A 1 70 ? -20.730 4.641 46.620 1.00 32.16 70 ILE A CA 1
ATOM 558 C C . ILE A 1 70 ? -19.358 5.290 46.887 1.00 32.16 70 ILE A C 1
ATOM 560 O O . ILE A 1 70 ? -19.081 6.323 46.273 1.00 32.16 70 ILE A O 1
ATOM 564 N N . PRO A 1 71 ? -18.500 4.741 47.768 1.00 29.20 71 PRO A N 1
ATOM 565 C CA . PRO A 1 71 ? -17.189 5.327 48.018 1.00 29.20 71 PRO A CA 1
ATOM 566 C C . PRO A 1 71 ? -16.264 5.129 46.802 1.00 29.20 71 PRO A C 1
ATOM 568 O O . PRO A 1 71 ? -16.233 4.027 46.244 1.00 29.20 71 PRO A O 1
ATOM 571 N N . PRO A 1 72 ? -15.490 6.150 46.389 1.00 32.69 72 PRO A N 1
ATOM 572 C CA . PRO A 1 72 ? -14.423 5.964 45.414 1.00 32.69 72 PRO A CA 1
ATOM 573 C C . PRO A 1 72 ? -13.320 5.089 46.027 1.00 32.69 72 PRO A C 1
ATOM 575 O O . PRO A 1 72 ? -12.939 5.283 47.182 1.00 32.69 72 PRO A O 1
ATOM 578 N N . VAL A 1 73 ? -12.815 4.121 45.261 1.00 33.72 73 VAL A N 1
ATOM 579 C CA . VAL A 1 73 ? -11.696 3.262 45.676 1.00 33.72 73 VAL A CA 1
ATOM 580 C C . VAL A 1 73 ? -10.394 3.868 45.163 1.00 33.72 73 VAL A C 1
ATOM 582 O O . VAL A 1 73 ? -10.297 4.244 43.997 1.00 33.72 73 VAL A O 1
ATOM 585 N N . ASP A 1 74 ? -9.417 3.985 46.059 1.00 30.67 74 ASP A N 1
ATOM 586 C CA . ASP A 1 74 ? -8.165 4.700 45.820 1.00 30.67 74 ASP A CA 1
ATOM 587 C C . ASP A 1 74 ? -7.191 3.884 44.944 1.00 30.67 74 ASP A C 1
ATOM 589 O O . ASP A 1 74 ? -7.009 2.680 45.131 1.00 30.67 74 ASP A O 1
ATOM 593 N N . ILE A 1 75 ? -6.580 4.552 43.968 1.00 44.59 75 ILE A N 1
ATOM 594 C CA . ILE A 1 75 ? -5.907 3.963 42.793 1.00 44.59 75 ILE A CA 1
ATOM 595 C C . ILE A 1 75 ? -4.411 3.557 42.977 1.00 44.59 75 ILE A C 1
ATOM 597 O O . ILE A 1 75 ? -3.976 2.640 42.274 1.00 44.59 75 ILE A O 1
ATOM 601 N N . PRO A 1 76 ? -3.571 4.144 43.867 1.00 28.89 76 PRO A N 1
ATOM 602 C CA . PRO A 1 76 ? -2.106 4.030 43.713 1.00 28.89 76 PRO A CA 1
ATOM 603 C C . PRO A 1 76 ? -1.415 2.675 43.976 1.00 28.89 76 PRO A C 1
ATOM 605 O O . PRO A 1 76 ? -0.254 2.523 43.597 1.00 28.89 76 PRO A O 1
ATOM 608 N N . SER A 1 77 ? -2.024 1.716 44.682 1.00 30.44 77 SER A N 1
ATOM 609 C CA . SER A 1 77 ? -1.258 0.629 45.334 1.00 30.44 77 SER A CA 1
ATOM 610 C C . SER A 1 77 ? -1.095 -0.672 44.531 1.00 30.44 77 SER A C 1
ATOM 612 O O . SER A 1 77 ? -0.183 -1.447 44.825 1.00 30.44 77 SER A O 1
ATOM 614 N N . ALA A 1 78 ? -1.923 -0.923 43.512 1.00 30.92 78 ALA A N 1
ATOM 615 C CA . ALA A 1 78 ? -1.934 -2.200 42.780 1.00 30.92 78 ALA A CA 1
ATOM 616 C C . ALA A 1 78 ? -0.858 -2.323 41.676 1.00 30.92 78 ALA A C 1
ATOM 618 O O . ALA A 1 78 ? -0.484 -3.433 41.294 1.00 30.92 78 ALA A O 1
ATOM 619 N N . LEU A 1 79 ? -0.328 -1.196 41.184 1.00 33.59 79 LEU A N 1
ATOM 620 C CA . LEU A 1 79 ? 0.585 -1.128 40.030 1.00 33.59 79 LEU A CA 1
ATOM 621 C C . LEU A 1 79 ? 1.904 -1.906 40.205 1.00 33.59 79 LEU A C 1
ATOM 623 O O . LEU A 1 79 ? 2.466 -2.378 39.223 1.00 33.59 79 LEU A O 1
ATOM 627 N N . ASN A 1 80 ? 2.378 -2.093 41.440 1.00 32.06 80 ASN A N 1
ATOM 628 C CA . ASN A 1 80 ? 3.685 -2.705 41.713 1.00 32.06 80 ASN A CA 1
ATOM 629 C C . ASN A 1 80 ? 3.677 -4.249 41.754 1.00 32.06 80 ASN A C 1
ATOM 631 O O . ASN A 1 80 ? 4.737 -4.855 41.903 1.00 32.06 80 ASN A O 1
ATOM 635 N N . ALA A 1 81 ? 2.513 -4.904 41.662 1.00 32.69 81 ALA A N 1
ATOM 636 C CA . ALA A 1 81 ? 2.403 -6.356 41.856 1.00 32.69 81 ALA A CA 1
ATOM 637 C C . ALA A 1 81 ? 2.540 -7.194 40.566 1.00 32.69 81 ALA A C 1
ATOM 639 O O . ALA A 1 81 ? 2.835 -8.385 40.644 1.00 32.69 81 ALA A O 1
ATOM 640 N N . TYR A 1 82 ? 2.340 -6.598 39.384 1.00 31.06 82 TYR A N 1
ATOM 641 C CA . TYR A 1 82 ? 2.207 -7.341 38.118 1.00 31.06 82 TYR A CA 1
ATOM 642 C C . TYR A 1 82 ? 3.507 -7.515 37.303 1.00 31.06 82 TYR A C 1
ATOM 644 O O . TYR A 1 82 ? 3.522 -8.281 36.341 1.00 31.06 82 TYR A O 1
ATOM 652 N N . GLU A 1 83 ? 4.618 -6.861 37.666 1.00 31.02 83 GLU A N 1
ATOM 653 C CA . GLU A 1 83 ? 5.843 -6.853 36.835 1.00 31.02 83 GLU A CA 1
ATOM 654 C C . GLU A 1 83 ? 6.679 -8.151 36.858 1.00 31.02 83 GLU A C 1
ATOM 656 O O . GLU A 1 83 ? 7.652 -8.268 36.111 1.00 31.02 83 GLU A O 1
ATOM 661 N N . THR A 1 84 ? 6.346 -9.151 37.684 1.00 33.00 84 THR A N 1
ATOM 662 C CA . THR A 1 84 ? 7.242 -10.300 37.932 1.00 33.00 84 THR A CA 1
ATOM 663 C C . THR A 1 84 ? 6.593 -11.679 37.775 1.00 33.00 84 THR A C 1
ATOM 665 O O . THR A 1 84 ? 6.507 -12.430 38.739 1.00 33.00 84 THR A O 1
ATOM 668 N N . ASN A 1 85 ? 6.213 -12.056 36.541 1.00 28.91 85 ASN A N 1
ATOM 669 C CA . ASN A 1 85 ? 6.452 -13.408 35.978 1.00 28.91 85 ASN A CA 1
ATOM 670 C C . ASN A 1 85 ? 5.884 -13.588 34.550 1.00 28.91 85 ASN A C 1
ATOM 672 O O . ASN A 1 85 ? 4.752 -14.032 34.376 1.00 28.91 85 ASN A O 1
ATOM 676 N N . ILE A 1 86 ? 6.704 -13.372 33.511 1.00 31.20 86 ILE A N 1
ATOM 677 C CA . ILE A 1 86 ? 6.457 -13.946 32.172 1.00 31.20 86 ILE A CA 1
ATOM 678 C C . ILE A 1 86 ? 7.748 -14.574 31.638 1.00 31.20 86 ILE A C 1
ATOM 680 O O . ILE A 1 86 ? 8.670 -13.888 31.194 1.00 31.20 86 ILE A O 1
ATOM 684 N N . THR A 1 87 ? 7.800 -15.905 31.615 1.00 26.91 87 THR A N 1
ATOM 685 C CA . THR A 1 87 ? 8.857 -16.686 30.957 1.00 26.91 87 THR A CA 1
ATOM 686 C C . THR A 1 87 ? 8.685 -16.642 29.432 1.00 26.91 87 THR A C 1
ATOM 688 O O . THR A 1 87 ? 8.189 -17.582 28.809 1.00 26.91 87 THR A O 1
ATOM 691 N N . LYS A 1 88 ? 9.102 -15.530 28.803 1.00 32.16 88 LYS A N 1
ATOM 692 C CA . LYS A 1 88 ? 9.090 -15.366 27.336 1.00 32.16 88 LYS A CA 1
ATOM 693 C C . LYS A 1 88 ? 9.949 -16.450 26.662 1.00 32.16 88 LYS A C 1
ATOM 695 O O . LYS A 1 88 ? 11.176 -16.381 26.647 1.00 32.16 88 LYS A O 1
ATOM 700 N N . THR A 1 89 ? 9.296 -17.422 26.026 1.00 27.64 89 THR A N 1
ATOM 701 C CA . THR A 1 89 ? 9.932 -18.229 24.973 1.00 27.64 89 THR A CA 1
ATOM 702 C C . THR A 1 89 ? 10.125 -17.311 23.763 1.00 27.64 89 THR A C 1
ATOM 704 O O . THR A 1 89 ? 9.170 -16.650 23.361 1.00 27.64 89 THR A O 1
ATOM 707 N N . LEU A 1 90 ? 11.337 -17.230 23.197 1.00 35.50 90 LEU A N 1
ATOM 708 C CA . LEU A 1 90 ? 11.687 -16.285 22.120 1.00 35.50 90 LEU A CA 1
ATOM 709 C C . LEU A 1 90 ? 10.980 -16.609 20.786 1.00 35.50 90 LEU A C 1
ATOM 711 O O . LEU A 1 90 ? 11.553 -17.190 19.863 1.00 35.50 90 LEU A O 1
ATOM 715 N N . TYR A 1 91 ? 9.713 -16.212 20.684 1.00 44.44 91 TYR A N 1
ATOM 716 C CA . TYR A 1 91 ? 8.952 -16.186 19.443 1.00 44.44 91 TYR A CA 1
ATOM 717 C C . TYR A 1 91 ? 9.300 -14.910 18.667 1.00 44.44 91 TYR A C 1
ATOM 719 O O . TYR A 1 91 ? 8.777 -13.842 18.963 1.00 44.44 91 TYR A O 1
ATOM 727 N N . ILE A 1 92 ? 10.192 -15.032 17.679 1.00 53.41 92 ILE A N 1
ATOM 728 C CA . ILE A 1 92 ? 10.581 -13.922 16.793 1.00 53.41 92 ILE A CA 1
ATOM 729 C C . ILE A 1 92 ? 9.348 -13.457 16.009 1.00 53.41 92 ILE A C 1
ATOM 731 O O . ILE A 1 92 ? 8.844 -14.185 15.142 1.00 53.41 92 ILE A O 1
ATOM 735 N N . LEU A 1 93 ? 8.883 -12.237 16.275 1.00 72.50 93 LEU A N 1
ATOM 736 C CA . LEU A 1 93 ? 7.738 -11.650 15.589 1.00 72.50 93 LEU A CA 1
ATOM 737 C C . LEU A 1 93 ? 8.038 -11.463 14.086 1.00 72.50 93 LEU A C 1
ATOM 739 O O . LEU A 1 93 ? 9.184 -11.194 13.699 1.00 72.50 93 LEU A O 1
ATOM 743 N N . PRO A 1 94 ? 7.043 -11.601 13.183 1.00 72.50 94 PRO A N 1
ATOM 744 C CA . PRO A 1 94 ? 7.283 -11.560 11.738 1.00 72.50 94 PRO A CA 1
ATOM 745 C C . PRO A 1 94 ? 7.999 -10.293 11.239 1.00 72.50 94 PRO A C 1
ATOM 747 O O . PRO A 1 94 ? 8.738 -10.383 10.247 1.00 72.50 94 PRO A O 1
ATOM 750 N N . GLU A 1 95 ? 7.791 -9.172 11.932 1.00 75.25 95 GLU A N 1
ATOM 751 C CA . GLU A 1 95 ? 8.361 -7.838 11.728 1.00 75.25 95 GLU A CA 1
ATOM 752 C C . GLU A 1 95 ? 9.793 -7.636 12.244 1.00 75.25 95 GLU A C 1
ATOM 754 O O . GLU A 1 95 ? 10.507 -6.821 11.660 1.00 75.25 95 GLU A O 1
ATOM 759 N N . GLU A 1 96 ? 10.281 -8.384 13.241 1.00 73.75 96 GLU A N 1
ATOM 760 C CA . GLU A 1 96 ? 11.648 -8.200 13.766 1.00 73.75 96 GLU A CA 1
ATOM 761 C C . GLU A 1 96 ? 12.723 -8.291 12.657 1.00 73.75 96 GLU A C 1
ATOM 763 O O . GLU A 1 96 ? 13.545 -7.374 12.536 1.00 73.75 96 GLU A O 1
ATOM 768 N N . PRO A 1 97 ? 12.694 -9.289 11.741 1.00 79.75 97 PRO A N 1
ATOM 769 C CA . PRO A 1 97 ? 13.626 -9.336 10.613 1.00 79.75 97 PRO A CA 1
ATOM 770 C C . PRO A 1 97 ? 13.443 -8.192 9.605 1.00 79.75 97 PRO A C 1
ATOM 772 O O . PRO A 1 97 ? 14.361 -7.927 8.823 1.00 79.75 97 PRO A O 1
ATOM 775 N N . ILE A 1 98 ? 12.274 -7.537 9.582 1.00 83.38 98 ILE A N 1
ATOM 776 C CA . ILE A 1 98 ? 12.014 -6.354 8.753 1.00 83.38 98 ILE A CA 1
ATOM 777 C C . ILE A 1 98 ? 12.728 -5.149 9.362 1.00 83.38 98 ILE A C 1
ATOM 779 O O . ILE A 1 98 ? 13.506 -4.503 8.661 1.00 83.38 98 ILE A O 1
ATOM 783 N N . TYR A 1 99 ? 12.539 -4.901 10.661 1.00 81.88 99 TYR A N 1
ATOM 784 C CA . TYR A 1 99 ? 13.185 -3.802 11.382 1.00 81.88 99 TYR A CA 1
ATOM 785 C C . TYR A 1 99 ? 14.715 -3.929 11.368 1.00 81.88 99 TYR A C 1
ATOM 787 O O . TYR A 1 99 ? 15.404 -2.974 11.011 1.00 81.88 99 TYR A O 1
ATOM 795 N N . MET A 1 100 ? 15.260 -5.131 11.604 1.00 80.19 100 MET A N 1
ATOM 796 C CA . MET A 1 100 ? 16.706 -5.397 11.497 1.00 80.19 100 MET A CA 1
ATOM 797 C C . MET A 1 100 ? 17.291 -5.107 10.102 1.00 80.19 100 MET A C 1
ATOM 799 O O . MET A 1 100 ? 18.481 -4.833 9.974 1.00 80.19 100 MET A O 1
ATOM 803 N N . ASN A 1 101 ? 16.476 -5.161 9.043 1.00 84.12 101 ASN A N 1
ATOM 804 C CA . ASN A 1 101 ? 16.898 -4.920 7.659 1.00 84.12 101 ASN A CA 1
ATOM 805 C C . ASN A 1 101 ? 16.315 -3.621 7.069 1.00 84.12 101 ASN A C 1
ATOM 807 O O . ASN A 1 101 ? 16.394 -3.418 5.856 1.00 84.12 101 ASN A O 1
ATOM 811 N N . GLN A 1 102 ? 15.740 -2.723 7.876 1.00 84.62 102 GLN A N 1
ATOM 812 C CA . GLN A 1 102 ? 14.950 -1.599 7.364 1.00 84.62 102 GLN A CA 1
ATOM 813 C C . GLN A 1 102 ? 15.757 -0.691 6.421 1.00 84.62 102 GLN A C 1
ATOM 815 O O . GLN A 1 102 ? 15.327 -0.434 5.297 1.00 84.62 102 GLN A O 1
ATOM 820 N N . THR A 1 103 ? 16.973 -0.290 6.808 1.00 86.56 103 THR A N 1
ATOM 821 C CA . THR A 1 103 ? 17.884 0.525 5.977 1.00 86.56 103 THR A CA 1
ATOM 822 C C . THR A 1 103 ? 18.228 -0.139 4.641 1.00 86.56 103 THR A C 1
ATOM 824 O O . THR A 1 103 ? 18.418 0.541 3.633 1.00 86.56 103 THR A O 1
ATOM 827 N 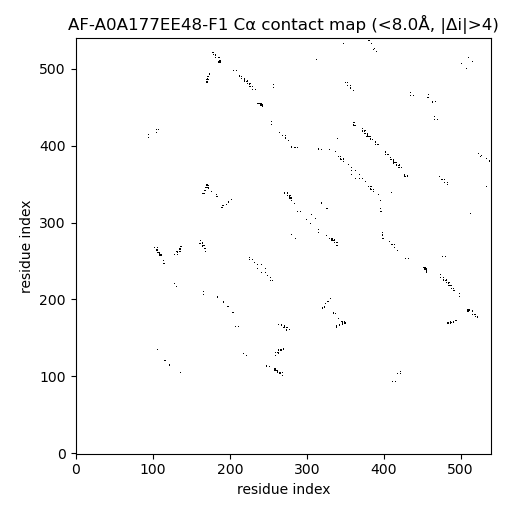N . LYS A 1 104 ? 18.278 -1.475 4.601 1.00 89.06 104 LYS A N 1
ATOM 828 C CA . LYS A 1 104 ? 18.498 -2.247 3.373 1.00 89.06 104 LYS A CA 1
ATOM 829 C C . LYS A 1 104 ? 17.251 -2.244 2.490 1.00 89.06 104 LYS A C 1
ATOM 831 O O . LYS A 1 104 ? 17.378 -2.046 1.285 1.00 89.06 104 LYS A O 1
ATOM 836 N N . TYR A 1 105 ? 16.060 -2.400 3.073 1.00 90.62 105 TYR A N 1
ATOM 837 C CA . TYR A 1 105 ? 14.799 -2.339 2.331 1.00 90.62 105 TYR A CA 1
ATOM 838 C C . TYR A 1 105 ? 14.530 -0.945 1.738 1.00 90.62 105 TYR A C 1
ATOM 840 O O . TYR A 1 105 ? 14.250 -0.831 0.545 1.00 90.62 105 TYR A O 1
ATOM 848 N N . ARG A 1 106 ? 14.731 0.128 2.516 1.00 89.81 106 ARG A N 1
ATOM 849 C CA . ARG A 1 106 ? 14.561 1.529 2.068 1.00 89.81 106 ARG A CA 1
ATOM 850 C C . ARG A 1 106 ? 15.512 1.966 0.944 1.00 89.81 106 ARG A C 1
ATOM 852 O O . ARG A 1 106 ? 15.301 3.013 0.330 1.00 89.81 106 ARG A O 1
ATOM 859 N N . ASN A 1 107 ? 16.556 1.180 0.680 1.00 91.12 107 ASN A N 1
ATOM 860 C CA . ASN A 1 107 ? 17.593 1.438 -0.321 1.00 91.12 107 ASN A CA 1
ATOM 861 C C . ASN A 1 107 ? 17.694 0.317 -1.379 1.00 91.12 107 ASN A C 1
ATOM 863 O O . ASN A 1 107 ? 18.733 0.187 -2.029 1.00 91.12 107 ASN A O 1
ATOM 867 N N . LEU A 1 108 ? 16.634 -0.492 -1.553 1.00 93.19 108 LEU A N 1
ATOM 868 C CA . LEU A 1 108 ? 16.585 -1.548 -2.577 1.00 93.19 108 LEU A CA 1
ATOM 869 C C . LEU A 1 108 ? 16.712 -1.006 -3.998 1.00 93.19 108 LEU A C 1
ATOM 871 O O . LEU A 1 108 ? 17.421 -1.599 -4.804 1.00 93.19 108 LEU A O 1
ATOM 875 N N . PHE A 1 109 ? 16.007 0.080 -4.305 1.00 93.81 109 PHE A N 1
ATOM 876 C CA . PHE A 1 109 ? 15.968 0.685 -5.630 1.00 93.81 109 PHE A CA 1
ATOM 877 C C . PHE A 1 109 ? 16.871 1.917 -5.626 1.00 93.81 109 PHE A C 1
ATOM 879 O O . PHE A 1 109 ? 16.753 2.783 -4.755 1.00 93.81 109 PHE A O 1
ATOM 886 N N . LYS A 1 110 ? 17.812 1.962 -6.571 1.00 91.81 110 LYS A N 1
ATOM 887 C CA . LYS A 1 110 ? 18.819 3.020 -6.704 1.00 91.81 110 LYS A CA 1
ATOM 888 C C . LYS A 1 110 ? 18.712 3.643 -8.085 1.00 91.81 110 LYS A C 1
ATOM 890 O O . LYS A 1 110 ? 18.424 2.941 -9.049 1.00 91.81 110 LYS A O 1
ATOM 895 N N . LEU A 1 111 ? 18.963 4.940 -8.174 1.00 92.75 111 LEU A N 1
ATOM 896 C CA . LEU A 1 111 ? 18.967 5.634 -9.454 1.00 92.75 111 LEU A CA 1
ATOM 897 C C . LEU A 1 111 ? 20.306 5.417 -10.156 1.00 92.75 111 LEU A C 1
ATOM 899 O O . LEU A 1 111 ? 21.363 5.415 -9.522 1.00 92.75 111 LEU A O 1
ATOM 903 N N . TYR A 1 112 ? 20.238 5.221 -11.463 1.00 90.88 112 TYR A N 1
ATOM 904 C CA . TYR A 1 112 ? 21.375 5.193 -12.364 1.00 90.88 112 TYR A CA 1
ATOM 905 C C . TYR A 1 112 ? 21.748 6.619 -12.777 1.00 90.88 112 TYR A C 1
ATOM 907 O O . TYR A 1 112 ? 20.896 7.514 -12.802 1.00 90.88 112 TYR A O 1
ATOM 915 N N . ASN A 1 113 ? 23.016 6.817 -13.142 1.00 87.25 113 ASN A N 1
ATOM 916 C CA . ASN A 1 113 ? 23.489 8.082 -13.696 1.00 87.25 113 ASN A CA 1
ATOM 917 C C . ASN A 1 113 ? 22.695 8.414 -14.964 1.00 87.25 113 ASN A C 1
ATOM 919 O O . ASN A 1 113 ? 22.634 7.604 -15.883 1.00 87.25 113 ASN A O 1
ATOM 923 N N . TYR A 1 114 ? 22.101 9.601 -14.990 1.00 85.44 114 TYR A N 1
ATOM 924 C CA . TYR A 1 114 ? 21.279 10.104 -16.083 1.00 85.44 114 TYR A CA 1
ATOM 925 C C . TYR A 1 114 ? 21.619 11.575 -16.300 1.00 85.44 114 TYR A C 1
ATOM 927 O O . TYR A 1 114 ? 21.792 12.317 -15.330 1.00 85.44 114 TYR A O 1
ATOM 935 N N . THR A 1 115 ? 21.721 11.974 -17.564 1.00 83.56 115 THR A N 1
ATOM 936 C CA . THR A 1 115 ? 21.910 13.362 -17.983 1.00 83.56 115 THR A CA 1
ATOM 937 C C . THR A 1 115 ? 20.676 13.765 -18.774 1.00 83.56 115 THR A C 1
ATOM 939 O O . THR A 1 115 ? 20.435 13.195 -19.838 1.00 83.56 115 THR A O 1
ATOM 942 N N . SER A 1 116 ? 19.901 14.717 -18.252 1.00 80.12 116 SER A N 1
ATOM 943 C CA . SER A 1 116 ? 18.726 15.242 -18.948 1.00 80.12 116 SER A CA 1
ATOM 944 C C . SER A 1 116 ? 19.131 15.919 -20.265 1.00 80.12 116 SER A C 1
ATOM 946 O O . SER A 1 116 ? 20.160 16.597 -20.296 1.00 80.12 116 SER A O 1
ATOM 948 N N . PRO A 1 117 ? 18.345 15.767 -21.346 1.00 76.56 117 PRO A N 1
ATOM 949 C CA . PRO A 1 117 ? 18.614 16.431 -22.621 1.00 76.56 117 PRO A CA 1
ATOM 950 C C . PRO A 1 117 ? 18.154 17.901 -22.636 1.00 76.56 117 PRO A C 1
ATOM 952 O O . PRO A 1 117 ? 18.603 18.670 -23.480 1.00 76.56 117 PRO A O 1
ATOM 955 N N . SER A 1 118 ? 17.288 18.310 -21.700 1.00 82.75 118 SER A N 1
ATOM 956 C CA . SER A 1 118 ? 16.806 19.687 -21.541 1.00 82.75 118 SER A CA 1
ATOM 957 C C . SER A 1 118 ? 16.729 20.102 -20.066 1.00 82.75 118 SER A C 1
ATOM 959 O O . SER A 1 118 ? 16.646 19.254 -19.173 1.00 82.75 118 SER A O 1
ATOM 961 N N . LEU A 1 119 ? 16.715 21.418 -19.815 1.00 83.75 119 LEU A N 1
ATOM 962 C CA . LEU A 1 119 ? 16.539 22.002 -18.476 1.00 83.75 119 LEU A CA 1
ATOM 963 C C . LEU A 1 119 ? 15.173 21.659 -17.857 1.00 83.75 119 LEU A C 1
ATOM 965 O O . LEU A 1 119 ? 15.066 21.481 -16.648 1.00 83.75 119 LEU A O 1
ATOM 969 N N . GLU A 1 120 ? 14.135 21.531 -18.683 1.00 84.88 120 GLU A N 1
ATOM 970 C CA . GLU A 1 120 ? 12.788 21.132 -18.258 1.00 84.88 120 GLU A CA 1
ATOM 971 C C . GLU A 1 120 ? 12.784 19.689 -17.733 1.00 84.88 120 GLU A C 1
ATOM 973 O O . GLU A 1 120 ? 12.404 19.442 -16.589 1.00 84.88 120 GLU A O 1
ATOM 978 N N . MET A 1 121 ? 13.360 18.752 -18.496 1.00 81.62 121 MET A N 1
ATOM 979 C CA . MET A 1 121 ? 13.539 17.365 -18.051 1.00 81.62 121 MET A CA 1
ATOM 980 C C . MET A 1 121 ? 14.513 17.236 -16.866 1.00 81.62 121 MET A C 1
ATOM 982 O O . MET A 1 121 ? 14.495 16.236 -16.150 1.00 81.62 121 MET A O 1
ATOM 986 N N . GLU A 1 122 ? 15.403 18.204 -16.635 1.00 86.75 122 GLU A N 1
ATOM 987 C CA . GLU A 1 122 ? 16.232 18.265 -15.423 1.00 86.75 122 GLU A CA 1
ATOM 988 C C . GLU A 1 122 ? 15.429 18.704 -14.192 1.00 86.75 122 GLU A C 1
ATOM 990 O O . GLU A 1 122 ? 15.568 18.096 -13.123 1.00 86.75 122 GLU A O 1
ATOM 995 N N . ALA A 1 123 ? 14.550 19.699 -14.339 1.00 88.62 123 ALA A N 1
ATOM 996 C CA . ALA A 1 123 ? 13.644 20.142 -13.285 1.00 88.62 123 ALA A CA 1
ATOM 997 C C . ALA A 1 123 ? 12.656 19.031 -12.887 1.00 88.62 123 ALA A C 1
ATOM 999 O O . ALA A 1 123 ? 12.548 18.698 -11.702 1.00 88.62 123 ALA A O 1
ATOM 1000 N N . ASP A 1 124 ? 12.020 18.382 -13.864 1.00 89.31 124 ASP A N 1
ATOM 1001 C CA . ASP A 1 124 ? 11.094 17.271 -13.626 1.00 89.31 124 ASP A CA 1
ATOM 1002 C C . ASP A 1 124 ? 11.779 16.066 -12.976 1.00 89.31 124 ASP A C 1
ATOM 1004 O O . ASP A 1 124 ? 11.300 15.531 -11.970 1.00 89.31 124 ASP A O 1
ATOM 1008 N N . TYR A 1 125 ? 12.955 15.671 -13.472 1.00 89.12 125 TYR A N 1
ATOM 1009 C CA . TYR A 1 125 ? 13.707 14.571 -12.872 1.00 89.12 125 TYR A CA 1
ATOM 1010 C C . TYR A 1 125 ? 14.213 14.901 -11.456 1.00 89.12 125 TYR A C 1
ATOM 1012 O O . TYR A 1 125 ? 14.338 14.012 -10.607 1.00 89.12 125 TYR A O 1
ATOM 1020 N N . SER A 1 126 ? 14.459 16.177 -11.155 1.00 90.06 126 SER A N 1
ATOM 1021 C CA . SER A 1 126 ? 14.774 16.638 -9.797 1.00 90.06 126 SER A CA 1
ATOM 1022 C C . SER A 1 126 ? 13.552 16.559 -8.876 1.00 90.06 126 SER A C 1
ATOM 1024 O O . SER A 1 126 ? 13.642 15.978 -7.793 1.00 90.06 126 SER A O 1
ATOM 1026 N N . LYS A 1 127 ? 12.377 16.995 -9.344 1.00 92.88 127 LYS A N 1
ATOM 1027 C CA . LYS A 1 127 ? 11.094 16.846 -8.637 1.00 92.88 127 LYS A CA 1
ATOM 1028 C C . LYS A 1 127 ? 10.761 15.373 -8.354 1.00 92.88 127 LYS A C 1
ATOM 1030 O O . LYS A 1 127 ? 10.354 15.037 -7.241 1.00 92.88 127 LYS A O 1
ATOM 1035 N N . LEU A 1 128 ? 11.015 14.462 -9.299 1.00 91.81 128 LEU A N 1
ATOM 1036 C CA . LEU A 1 128 ? 10.871 13.011 -9.100 1.00 91.81 128 LEU A CA 1
ATOM 1037 C C . LEU A 1 128 ? 11.808 12.458 -8.004 1.00 91.81 128 LEU A C 1
ATOM 1039 O O . LEU A 1 128 ? 11.377 11.649 -7.173 1.00 91.81 128 LEU A O 1
ATOM 1043 N N . LYS A 1 129 ? 13.072 12.909 -7.950 1.00 91.06 129 LYS A N 1
ATOM 1044 C CA . LYS A 1 129 ? 14.014 12.550 -6.868 1.00 91.06 129 LYS A CA 1
ATOM 1045 C C . LYS A 1 129 ? 13.530 13.039 -5.505 1.00 91.06 129 LYS A C 1
ATOM 1047 O O . LYS A 1 129 ? 13.627 12.290 -4.530 1.00 91.06 129 LYS A O 1
ATOM 1052 N N . ASP A 1 130 ? 12.992 14.252 -5.427 1.00 90.94 130 ASP A N 1
ATOM 1053 C CA . ASP A 1 130 ? 12.471 14.800 -4.174 1.00 90.94 130 ASP A CA 1
ATOM 1054 C C . ASP A 1 130 ? 11.228 14.043 -3.694 1.00 90.94 130 ASP A C 1
ATOM 1056 O O . ASP A 1 130 ? 11.143 13.707 -2.513 1.00 90.94 130 ASP A O 1
ATOM 1060 N N . ILE A 1 131 ? 10.321 13.643 -4.594 1.00 89.62 131 ILE A N 1
ATOM 1061 C CA . ILE A 1 131 ? 9.200 12.746 -4.256 1.00 89.62 131 ILE A CA 1
ATOM 1062 C C . ILE A 1 131 ? 9.724 11.414 -3.680 1.00 89.62 131 ILE A C 1
ATOM 1064 O O . ILE A 1 131 ? 9.266 10.977 -2.620 1.00 89.62 131 ILE A O 1
ATOM 1068 N N . MET A 1 132 ? 10.723 10.790 -4.319 1.00 89.81 132 MET A N 1
ATOM 1069 C CA . MET A 1 132 ? 11.353 9.552 -3.827 1.00 89.81 132 MET A CA 1
ATOM 1070 C C . MET A 1 132 ? 12.011 9.727 -2.446 1.00 89.81 132 MET A C 1
ATOM 1072 O O . MET A 1 132 ? 11.945 8.826 -1.605 1.00 89.81 132 MET A O 1
ATOM 1076 N N . LYS A 1 133 ? 12.657 10.871 -2.203 1.00 86.44 133 LYS A N 1
ATOM 1077 C CA . LYS A 1 133 ? 13.313 11.204 -0.931 1.00 86.44 133 LYS A CA 1
ATOM 1078 C C . LYS A 1 133 ? 12.288 11.451 0.180 1.00 86.44 133 LYS A C 1
ATOM 1080 O O . LYS A 1 133 ? 12.435 10.913 1.278 1.00 86.44 133 LYS A O 1
ATOM 1085 N N . ASN A 1 134 ? 11.225 12.195 -0.115 1.00 83.06 134 ASN A N 1
ATOM 1086 C CA . ASN A 1 134 ? 10.176 12.565 0.838 1.00 83.06 134 ASN A CA 1
ATOM 1087 C C . ASN A 1 134 ? 9.308 11.370 1.272 1.00 83.06 134 ASN A C 1
ATOM 1089 O O . ASN A 1 134 ? 8.812 11.354 2.402 1.00 83.06 134 ASN A O 1
ATOM 1093 N N . ALA A 1 135 ? 9.214 10.322 0.444 1.00 79.31 135 ALA A N 1
ATOM 1094 C CA . ALA A 1 135 ? 8.579 9.047 0.798 1.00 79.31 135 ALA A CA 1
ATOM 1095 C C . ALA A 1 135 ? 9.241 8.321 1.994 1.00 79.31 135 ALA A C 1
ATOM 1097 O O . ALA A 1 135 ? 8.648 7.406 2.558 1.00 79.31 135 ALA A O 1
ATOM 1098 N N . LYS A 1 136 ? 10.451 8.720 2.419 1.00 76.19 136 LYS A N 1
ATOM 1099 C CA . LYS A 1 136 ? 11.166 8.181 3.595 1.00 76.19 136 LYS A CA 1
ATOM 1100 C C . LYS A 1 136 ? 10.827 8.922 4.896 1.00 76.19 136 LYS A C 1
ATOM 1102 O O . LYS A 1 136 ? 11.712 9.129 5.724 1.00 76.19 136 LYS A O 1
ATOM 1107 N N . THR A 1 137 ? 9.577 9.354 5.080 1.00 68.50 137 THR A N 1
ATOM 1108 C CA . THR A 1 137 ? 9.223 10.357 6.101 1.00 68.50 137 THR A CA 1
ATOM 1109 C C . THR A 1 137 ? 9.650 9.954 7.514 1.00 68.50 137 THR A C 1
ATOM 1111 O O . THR A 1 137 ? 10.243 10.773 8.207 1.00 68.50 137 THR A O 1
ATOM 1114 N N . LEU A 1 138 ? 9.446 8.697 7.928 1.00 61.50 138 LEU A N 1
ATOM 1115 C CA . LEU A 1 138 ? 9.873 8.249 9.263 1.00 61.50 138 LEU A CA 1
ATOM 1116 C C . LEU A 1 138 ? 11.389 8.135 9.438 1.00 61.50 138 LEU A C 1
ATOM 1118 O O . LEU A 1 138 ? 11.883 8.328 10.539 1.00 61.50 138 LEU A O 1
ATOM 1122 N N . SER A 1 139 ? 12.153 7.842 8.382 1.00 55.56 139 SER A N 1
ATOM 1123 C CA . SER A 1 139 ? 13.622 7.801 8.489 1.00 55.56 139 SER A CA 1
ATOM 1124 C C . SER A 1 139 ? 14.242 9.179 8.711 1.00 55.56 139 SER A C 1
ATOM 1126 O O . SER A 1 139 ? 15.390 9.257 9.135 1.00 55.56 139 SER A O 1
ATOM 1128 N N . ASN A 1 140 ? 13.482 10.246 8.461 1.00 51.53 140 ASN A N 1
ATOM 1129 C CA . ASN A 1 140 ? 13.871 11.617 8.777 1.00 51.53 140 ASN A CA 1
ATOM 1130 C C . ASN A 1 140 ? 13.499 12.010 10.226 1.00 51.53 140 ASN A C 1
ATOM 1132 O O . ASN A 1 140 ? 13.783 13.130 10.639 1.00 51.53 140 ASN A O 1
ATOM 1136 N N . LEU A 1 141 ? 12.856 11.116 10.992 1.00 57.47 141 LEU A N 1
ATOM 1137 C CA . LEU A 1 141 ? 12.418 11.325 12.375 1.00 57.47 141 LEU A CA 1
ATOM 1138 C C . LEU A 1 141 ? 13.231 10.399 13.295 1.00 57.47 141 LEU A C 1
ATOM 1140 O O . LEU A 1 141 ? 12.875 9.252 13.548 1.00 57.47 141 LEU A O 1
ATOM 1144 N N . THR A 1 142 ? 14.371 10.906 13.760 1.00 45.47 142 THR A N 1
ATOM 1145 C CA . THR A 1 142 ? 15.503 10.140 14.318 1.00 45.47 142 THR A CA 1
ATOM 1146 C C . THR A 1 142 ? 15.316 9.545 15.722 1.00 45.47 142 THR A C 1
ATOM 1148 O O . THR A 1 142 ? 16.277 9.019 16.273 1.00 45.47 142 THR A O 1
ATOM 1151 N N . GLU A 1 143 ? 14.126 9.630 16.321 1.00 49.22 143 GLU A N 1
ATOM 1152 C CA . GLU A 1 143 ? 13.921 9.424 17.771 1.00 49.22 143 GLU A CA 1
ATOM 1153 C C . GLU A 1 143 ? 12.936 8.297 18.142 1.00 49.22 143 GLU A C 1
ATOM 1155 O O . GLU A 1 143 ? 12.689 8.073 19.323 1.00 49.22 143 GLU A O 1
ATOM 1160 N N . ILE A 1 144 ? 12.359 7.573 17.174 1.00 50.03 144 ILE A N 1
ATOM 1161 C CA . ILE A 1 144 ? 11.376 6.514 17.468 1.00 50.03 144 ILE A CA 1
ATOM 1162 C C . ILE A 1 144 ? 12.097 5.201 17.815 1.00 50.03 144 ILE A C 1
ATOM 1164 O O . ILE A 1 144 ? 12.401 4.400 16.926 1.00 50.03 144 ILE A O 1
ATOM 1168 N N . ASP A 1 145 ? 12.353 4.957 19.103 1.00 44.12 145 ASP A N 1
ATOM 1169 C CA . ASP A 1 145 ? 12.758 3.627 19.570 1.00 44.12 145 ASP A CA 1
ATOM 1170 C C . ASP A 1 145 ? 11.542 2.688 19.617 1.00 44.12 145 ASP A C 1
ATOM 1172 O O . ASP A 1 145 ? 10.615 2.880 20.397 1.00 44.12 145 ASP A O 1
ATOM 1176 N N . MET A 1 146 ? 11.546 1.670 18.754 1.00 49.44 146 MET A N 1
ATOM 1177 C CA . MET A 1 146 ? 10.495 0.645 18.665 1.00 49.44 146 MET A CA 1
ATOM 1178 C C . MET A 1 146 ? 10.896 -0.681 19.338 1.00 49.44 146 MET A C 1
ATOM 1180 O O . MET A 1 146 ? 10.292 -1.711 19.045 1.00 49.44 146 MET A O 1
ATOM 1184 N N . ARG A 1 147 ? 11.973 -0.723 20.142 1.00 40.62 147 ARG A N 1
ATOM 1185 C CA . ARG A 1 147 ? 12.579 -1.994 20.593 1.00 40.62 147 ARG A CA 1
ATOM 1186 C C . ARG A 1 147 ? 12.124 -2.526 21.950 1.00 40.62 147 ARG A C 1
ATOM 1188 O O . ARG A 1 147 ? 12.547 -3.624 22.297 1.00 40.62 147 ARG A O 1
ATOM 1195 N N . ASN A 1 148 ? 11.294 -1.805 22.699 1.00 35.09 148 ASN A N 1
ATOM 1196 C CA . ASN A 1 148 ? 10.827 -2.235 24.019 1.00 35.09 148 ASN A CA 1
ATOM 1197 C C . ASN A 1 148 ? 9.311 -2.038 24.162 1.00 35.09 148 ASN A C 1
ATOM 1199 O O . ASN A 1 148 ? 8.790 -1.018 23.721 1.00 35.09 148 ASN A O 1
ATOM 1203 N N . ASP A 1 149 ? 8.639 -2.966 24.856 1.00 37.62 149 ASP A N 1
ATOM 1204 C CA . ASP A 1 149 ? 7.189 -2.969 25.161 1.00 37.62 149 ASP A CA 1
ATOM 1205 C C . ASP A 1 149 ? 6.749 -1.833 26.129 1.00 37.62 149 ASP A C 1
ATOM 1207 O O . ASP A 1 149 ? 5.727 -1.927 26.806 1.00 37.62 149 ASP A O 1
ATOM 1211 N N . VAL A 1 150 ? 7.535 -0.756 26.242 1.00 35.56 150 VAL A N 1
ATOM 1212 C CA . VAL A 1 150 ? 7.357 0.334 27.209 1.00 35.56 150 VAL A CA 1
ATOM 1213 C C . VAL A 1 150 ? 7.065 1.628 26.456 1.00 35.56 150 VAL A C 1
ATOM 1215 O O . VAL A 1 150 ? 7.960 2.425 26.165 1.00 35.56 150 VAL A O 1
ATOM 1218 N N . TYR A 1 151 ? 5.786 1.844 26.156 1.00 43.09 151 TYR A N 1
ATOM 1219 C CA . TYR A 1 151 ? 5.291 3.102 25.608 1.00 43.09 151 TYR A CA 1
ATOM 1220 C C . TYR A 1 151 ? 5.363 4.198 26.677 1.00 43.09 151 TYR A C 1
ATOM 1222 O O . TYR A 1 151 ? 4.415 4.429 27.423 1.00 43.09 151 TYR A O 1
ATOM 1230 N N . ARG A 1 152 ? 6.516 4.871 26.772 1.00 36.44 152 ARG A N 1
ATOM 1231 C CA . ARG A 1 152 ? 6.648 6.080 27.590 1.00 36.44 152 ARG A CA 1
ATOM 1232 C C . ARG A 1 152 ? 5.857 7.221 26.962 1.00 36.44 152 ARG A C 1
ATOM 1234 O O . ARG A 1 152 ? 6.231 7.731 25.904 1.00 36.44 152 ARG A O 1
ATOM 1241 N N . ASP A 1 153 ? 4.824 7.633 27.686 1.00 45.03 153 ASP A N 1
ATOM 1242 C CA . ASP A 1 153 ? 4.113 8.897 27.527 1.00 45.03 153 ASP A CA 1
ATOM 1243 C C . ASP A 1 153 ? 5.070 10.036 27.131 1.00 45.03 153 ASP A C 1
ATOM 1245 O O . ASP A 1 153 ? 5.973 10.405 27.888 1.00 45.03 153 ASP A O 1
ATOM 1249 N N . SER A 1 154 ? 4.927 10.545 25.900 1.00 38.31 154 SER A N 1
ATOM 1250 C CA . SER A 1 154 ? 5.571 11.793 25.485 1.00 38.31 154 SER A CA 1
ATOM 1251 C C . SER A 1 154 ? 5.071 12.383 24.152 1.00 38.31 154 SER A C 1
ATOM 1253 O O . SER A 1 154 ? 5.058 11.760 23.089 1.00 38.31 154 SER A O 1
ATOM 1255 N N . CYS A 1 155 ? 4.840 13.698 24.222 1.00 44.09 155 CYS A N 1
ATOM 1256 C CA . CYS A 1 155 ? 5.054 14.705 23.177 1.00 44.09 155 CYS A CA 1
ATOM 1257 C C . CYS A 1 155 ? 4.112 14.784 21.949 1.00 44.09 155 CYS A C 1
ATOM 1259 O O . CYS A 1 155 ? 3.755 13.820 21.275 1.00 44.09 155 CYS A O 1
ATOM 1261 N N . TYR A 1 156 ? 3.853 16.035 21.547 1.00 43.81 156 TYR A N 1
ATOM 1262 C CA . TYR A 1 156 ? 3.267 16.457 20.265 1.00 43.81 156 TYR A CA 1
ATOM 1263 C C . TYR A 1 156 ? 3.938 15.820 19.026 1.00 43.81 156 TYR A C 1
ATOM 1265 O O . TYR A 1 156 ? 3.270 15.589 18.015 1.00 43.81 156 TYR A O 1
ATOM 1273 N N . ARG A 1 157 ? 5.237 15.479 19.103 1.00 48.06 157 ARG A N 1
ATOM 1274 C CA . ARG A 1 157 ? 5.980 14.787 18.029 1.00 48.06 157 ARG A CA 1
ATOM 1275 C C . ARG A 1 157 ? 5.314 13.463 17.629 1.00 48.06 1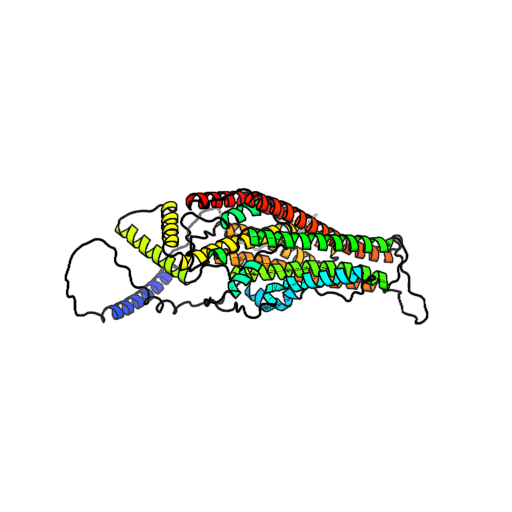57 ARG A C 1
ATOM 1277 O O . ARG A 1 157 ? 5.098 13.238 16.439 1.00 48.06 157 ARG A O 1
ATOM 1284 N N . THR A 1 158 ? 4.905 12.650 18.602 1.00 57.41 158 THR A N 1
ATOM 1285 C CA . THR A 1 158 ? 4.233 11.352 18.404 1.00 57.41 158 THR A CA 1
ATOM 1286 C C . THR A 1 158 ? 2.920 11.502 17.630 1.00 57.41 158 THR A C 1
ATOM 1288 O O . THR A 1 158 ? 2.609 10.710 16.743 1.00 57.41 158 THR A O 1
ATOM 1291 N N . LYS A 1 159 ? 2.184 12.592 17.871 1.00 57.25 159 LYS A N 1
ATOM 1292 C CA . LYS A 1 159 ? 0.897 12.870 17.213 1.00 57.25 159 LYS A CA 1
ATOM 1293 C C . LYS A 1 159 ? 1.087 13.302 15.750 1.00 57.25 159 LYS A C 1
ATOM 1295 O O . LYS A 1 159 ? 0.391 12.802 14.870 1.00 57.25 159 LYS A O 1
ATOM 1300 N N . LYS A 1 160 ? 2.118 14.110 15.454 1.00 62.44 160 LYS A N 1
ATOM 1301 C CA . LYS A 1 160 ? 2.531 14.418 14.066 1.00 62.44 160 LYS A CA 1
ATOM 1302 C C . LYS A 1 160 ? 3.063 13.188 13.312 1.00 62.44 160 LYS A C 1
ATOM 1304 O O . LYS A 1 160 ? 2.947 13.131 12.095 1.00 62.44 160 LYS A O 1
ATOM 1309 N N . ILE A 1 161 ? 3.630 12.201 14.008 1.00 67.25 161 ILE A N 1
ATOM 1310 C CA . ILE A 1 161 ? 4.052 10.928 13.402 1.00 67.25 161 ILE A CA 1
ATOM 1311 C C . ILE A 1 161 ? 2.841 10.102 12.946 1.00 67.25 161 ILE A C 1
ATOM 1313 O O . ILE A 1 161 ? 2.843 9.594 11.824 1.00 67.25 161 ILE A O 1
ATOM 1317 N N . ARG A 1 162 ? 1.793 10.004 13.779 1.00 71.19 162 ARG A N 1
ATOM 1318 C CA . ARG A 1 162 ? 0.586 9.211 13.482 1.00 71.19 162 ARG A CA 1
ATOM 1319 C C . ARG A 1 162 ? -0.114 9.654 12.189 1.00 71.19 162 ARG A C 1
ATOM 1321 O O . ARG A 1 162 ? -0.542 8.793 11.422 1.00 71.19 162 ARG A O 1
ATOM 1328 N N . SER A 1 163 ? -0.156 10.955 11.874 1.00 67.50 163 SER A N 1
ATOM 1329 C CA . SER A 1 163 ? -0.816 11.464 10.652 1.00 67.50 163 SER A CA 1
ATOM 1330 C C . SER A 1 163 ? -0.161 11.016 9.341 1.00 67.50 163 SER A C 1
ATOM 1332 O O . SER A 1 163 ? -0.828 10.954 8.307 1.00 67.50 163 SER A O 1
ATOM 1334 N N . TYR A 1 164 ? 1.109 10.600 9.367 1.00 72.94 164 TYR A N 1
ATOM 1335 C CA . TYR A 1 164 ? 1.769 9.999 8.206 1.00 72.94 164 TYR A CA 1
ATOM 1336 C C . TYR A 1 164 ? 1.353 8.541 7.937 1.00 72.94 164 TYR A C 1
ATOM 1338 O O . TYR A 1 164 ? 1.780 7.979 6.927 1.00 72.94 164 TYR A O 1
ATOM 1346 N N . GLY A 1 165 ? 0.529 7.930 8.800 1.00 76.88 165 GLY A N 1
ATOM 1347 C CA . GLY A 1 165 ? 0.100 6.533 8.686 1.00 76.88 165 GLY A CA 1
ATOM 1348 C C . GLY A 1 165 ? -0.768 6.248 7.462 1.00 76.88 165 GLY A C 1
ATOM 1349 O O . GLY A 1 165 ? -0.737 5.137 6.937 1.00 76.88 165 GLY A O 1
ATOM 1350 N N . PHE A 1 166 ? -1.506 7.240 6.959 1.00 85.06 166 PHE A N 1
ATOM 1351 C CA . PHE A 1 166 ? -2.277 7.094 5.727 1.00 85.06 166 PHE A CA 1
ATOM 1352 C C . PHE A 1 166 ? -1.399 7.332 4.486 1.00 85.06 166 PHE A C 1
ATOM 1354 O O . PHE A 1 166 ? -0.949 8.450 4.204 1.00 85.06 166 PHE A O 1
ATOM 1361 N N . ARG A 1 167 ? -1.157 6.257 3.726 1.00 87.38 167 ARG A N 1
ATOM 1362 C CA . ARG A 1 167 ? -0.347 6.237 2.497 1.00 87.38 167 ARG A CA 1
ATOM 1363 C C . ARG A 1 167 ? -1.135 5.685 1.311 1.00 87.38 167 ARG A C 1
ATOM 1365 O O . ARG A 1 167 ? -2.051 4.878 1.491 1.00 87.38 167 ARG A O 1
ATOM 1372 N N . VAL A 1 168 ? -0.748 6.092 0.098 1.00 88.44 168 VAL A N 1
ATOM 1373 C CA . VAL A 1 168 ? -1.366 5.604 -1.142 1.00 88.44 168 VAL A CA 1
ATOM 1374 C C . VAL A 1 168 ? -0.304 5.059 -2.103 1.00 88.44 168 VAL A C 1
ATOM 1376 O O . VAL A 1 168 ? 0.213 5.754 -2.977 1.00 88.44 168 VAL A O 1
ATOM 1379 N N . ILE A 1 169 ? -0.008 3.772 -1.944 1.00 89.94 169 ILE A N 1
ATOM 1380 C CA . ILE A 1 169 ? 0.926 2.982 -2.753 1.00 89.94 169 ILE A CA 1
ATOM 1381 C C . ILE A 1 169 ? 0.319 2.474 -4.078 1.00 89.94 169 ILE A C 1
ATOM 1383 O O . ILE A 1 169 ? 1.070 2.088 -4.978 1.00 89.94 169 ILE A O 1
ATOM 1387 N N . GLY A 1 170 ? -1.012 2.499 -4.231 1.00 91.81 170 GLY A N 1
ATOM 1388 C CA . GLY A 1 170 ? -1.723 2.135 -5.466 1.00 91.81 170 GLY A CA 1
ATOM 1389 C C . GLY A 1 170 ? -3.242 2.368 -5.408 1.00 91.81 170 GLY A C 1
ATOM 1390 O O . GLY A 1 170 ? -3.691 3.166 -4.586 1.00 91.81 170 GLY A O 1
ATOM 1391 N N . PRO A 1 171 ? -4.040 1.708 -6.272 1.00 91.81 171 PRO A N 1
ATOM 1392 C CA . PRO A 1 171 ? -5.468 1.994 -6.426 1.00 91.81 171 PRO A CA 1
ATOM 1393 C C . PRO A 1 171 ? -6.291 1.724 -5.163 1.00 91.81 171 PRO A C 1
ATOM 1395 O O . PRO A 1 171 ? -6.235 0.631 -4.591 1.00 91.81 171 PRO A O 1
ATOM 1398 N N . VAL A 1 172 ? -7.093 2.706 -4.746 1.00 86.88 172 VAL A N 1
ATOM 1399 C CA . VAL A 1 172 ? -7.969 2.614 -3.565 1.00 86.88 172 VAL A CA 1
ATOM 1400 C C . VAL A 1 172 ? -9.355 2.079 -3.945 1.00 86.88 172 VAL A C 1
ATOM 1402 O O . VAL A 1 172 ? -9.837 2.273 -5.057 1.00 86.88 172 VAL A O 1
ATOM 1405 N N . CYS A 1 173 ? -10.035 1.376 -3.035 1.00 79.38 173 CYS A N 1
ATOM 1406 C CA . CYS A 1 173 ? -11.406 0.911 -3.286 1.00 79.38 173 CYS A CA 1
ATOM 1407 C C . CYS A 1 173 ? -12.422 1.988 -2.895 1.00 79.38 173 CYS A C 1
ATOM 1409 O O . CYS A 1 173 ? -12.290 2.594 -1.842 1.00 79.38 173 CYS A O 1
ATOM 1411 N N . LEU A 1 174 ? -13.501 2.168 -3.659 1.00 69.50 174 LEU A N 1
ATOM 1412 C CA . LEU A 1 174 ? -14.547 3.141 -3.310 1.00 69.50 174 LEU A CA 1
ATOM 1413 C C . LEU A 1 174 ? -15.275 2.814 -1.991 1.00 69.50 174 LEU A C 1
ATOM 1415 O O . LEU A 1 174 ? -15.707 3.733 -1.304 1.00 69.50 174 LEU A O 1
ATOM 1419 N N . ASN A 1 175 ? -15.339 1.533 -1.601 1.00 69.56 175 ASN A N 1
ATOM 1420 C CA . ASN A 1 175 ? -15.857 1.084 -0.298 1.00 69.56 175 ASN A CA 1
ATOM 1421 C C . ASN A 1 175 ? -14.951 1.500 0.884 1.00 69.56 175 ASN A C 1
ATOM 1423 O O . ASN A 1 175 ? -15.353 1.379 2.037 1.00 69.56 175 ASN A O 1
ATOM 1427 N N . PHE A 1 176 ? -13.735 1.997 0.618 1.00 74.88 176 PHE A N 1
ATOM 1428 C CA . PHE A 1 176 ? -12.862 2.597 1.631 1.00 74.88 176 PHE A CA 1
ATOM 1429 C C . PHE A 1 176 ? -13.538 3.764 2.351 1.00 74.88 176 PHE A C 1
ATOM 1431 O O . PHE A 1 176 ? -13.354 3.934 3.555 1.00 74.88 176 PHE A O 1
ATOM 1438 N N . LYS A 1 177 ? -14.367 4.519 1.616 1.00 80.50 177 LYS A N 1
ATOM 1439 C CA . LYS A 1 177 ? -15.179 5.611 2.146 1.00 80.50 177 LYS A CA 1
ATOM 1440 C C . LYS A 1 177 ? -15.961 5.177 3.387 1.00 80.50 177 LYS A C 1
ATOM 1442 O O . LYS A 1 177 ? -15.892 5.857 4.401 1.00 80.50 177 LYS A O 1
ATOM 1447 N N . ASP A 1 178 ? -16.694 4.071 3.313 1.00 82.69 178 ASP A N 1
ATOM 1448 C CA . ASP A 1 178 ? -17.725 3.744 4.305 1.00 82.69 178 ASP A CA 1
ATOM 1449 C C . ASP A 1 178 ? -17.106 3.346 5.656 1.00 82.69 178 ASP A C 1
ATOM 1451 O O . ASP A 1 178 ? -17.517 3.848 6.707 1.00 82.69 178 ASP A O 1
ATOM 1455 N N . ILE A 1 179 ? -16.025 2.555 5.616 1.00 86.25 179 ILE A N 1
ATOM 1456 C CA . ILE A 1 179 ? -15.201 2.230 6.792 1.00 86.25 179 ILE A CA 1
ATOM 1457 C C . ILE A 1 179 ? -14.556 3.498 7.353 1.00 86.25 179 ILE A C 1
ATOM 1459 O O . ILE A 1 179 ? -14.725 3.799 8.532 1.00 86.25 179 ILE A O 1
ATOM 1463 N N . MET A 1 180 ? -13.877 4.287 6.514 1.00 84.56 180 MET A N 1
ATOM 1464 C CA . MET A 1 180 ? -13.206 5.513 6.951 1.00 84.56 180 MET A CA 1
ATOM 1465 C C . MET A 1 180 ? -14.177 6.509 7.601 1.00 84.56 180 MET A C 1
ATOM 1467 O O . MET A 1 180 ? -13.854 7.102 8.624 1.00 84.56 180 MET A O 1
ATOM 1471 N N . LEU A 1 181 ? -15.373 6.698 7.040 1.00 81.94 181 LEU A N 1
ATOM 1472 C CA . LEU A 1 181 ? -16.370 7.612 7.597 1.00 81.94 181 LEU A CA 1
ATOM 1473 C C . LEU A 1 181 ? -16.963 7.118 8.912 1.00 81.94 181 LEU A C 1
ATOM 1475 O O . LEU A 1 181 ? -17.278 7.957 9.754 1.00 81.94 181 LEU A O 1
ATOM 1479 N N . THR A 1 182 ? -17.126 5.803 9.071 1.00 87.94 182 THR A N 1
ATOM 1480 C CA . THR A 1 182 ? -17.672 5.188 10.288 1.00 87.94 182 THR A CA 1
ATOM 1481 C C . THR A 1 182 ? -16.666 5.262 11.430 1.00 87.94 182 THR A C 1
ATOM 1483 O O . THR A 1 182 ? -17.009 5.751 12.501 1.00 87.94 182 THR A O 1
ATOM 1486 N N . GLU A 1 183 ? -15.411 4.865 11.193 1.00 88.69 183 GLU A N 1
ATOM 1487 C CA . GLU A 1 183 ? -14.349 4.958 12.203 1.00 88.69 183 GLU A CA 1
ATOM 1488 C C . GLU A 1 183 ? -14.029 6.432 12.546 1.00 88.69 183 GLU A C 1
ATOM 1490 O O . GLU A 1 183 ? -13.818 6.750 13.710 1.00 88.69 183 GLU A O 1
ATOM 1495 N N . LEU A 1 184 ? -14.084 7.364 11.578 1.00 83.38 184 LEU A N 1
ATOM 1496 C CA . LEU A 1 184 ? -13.965 8.818 11.810 1.00 83.38 184 LEU A CA 1
ATOM 1497 C C . LEU A 1 184 ? -15.311 9.503 12.102 1.00 83.38 184 LEU A C 1
ATOM 1499 O O . LEU A 1 184 ? -15.557 10.617 11.617 1.00 83.38 184 LEU A O 1
ATOM 1503 N N . ARG A 1 185 ? -16.224 8.840 12.814 1.00 81.31 185 ARG A N 1
ATOM 1504 C CA . ARG A 1 185 ? -17.472 9.454 13.282 1.00 81.31 185 ARG A CA 1
ATOM 1505 C C . ARG A 1 185 ? -17.408 9.701 14.785 1.00 81.31 185 ARG A C 1
ATOM 1507 O O . ARG A 1 185 ? -17.029 8.812 15.544 1.00 81.31 185 ARG A O 1
ATOM 1514 N N . ASN A 1 186 ? -17.808 10.906 15.181 1.00 80.38 186 ASN A N 1
ATOM 1515 C CA . ASN A 1 186 ? -18.025 11.263 16.579 1.00 80.38 186 ASN A CA 1
ATOM 1516 C C . ASN A 1 186 ? -19.218 10.458 17.110 1.00 80.38 186 ASN A C 1
ATOM 1518 O O . ASN A 1 186 ? -20.237 10.350 16.417 1.00 80.38 186 ASN A O 1
ATOM 1522 N N . ILE A 1 187 ? -19.108 9.939 18.326 1.00 87.38 187 ILE A N 1
ATOM 1523 C CA . ILE A 1 187 ? -20.198 9.256 19.023 1.00 87.38 187 ILE A CA 1
ATOM 1524 C C . ILE A 1 187 ? -20.799 10.201 20.073 1.00 87.38 187 ILE A C 1
ATOM 1526 O O . ILE A 1 187 ? -20.094 11.005 20.685 1.00 87.38 187 ILE A O 1
ATOM 1530 N N . ASP A 1 188 ? -22.119 10.148 20.251 1.00 86.00 188 ASP A N 1
ATOM 1531 C CA . ASP A 1 188 ? -22.821 10.894 21.297 1.00 86.00 188 ASP A CA 1
ATOM 1532 C C . ASP A 1 188 ? -22.216 10.582 22.673 1.00 86.00 188 ASP A C 1
ATOM 1534 O O . ASP A 1 188 ? -22.013 9.422 23.028 1.00 86.00 188 ASP A O 1
ATOM 1538 N N . GLY A 1 189 ? -21.932 11.628 23.450 1.00 78.38 189 GLY A N 1
ATOM 1539 C CA . GLY A 1 189 ? -21.312 11.513 24.772 1.00 78.38 189 GLY A CA 1
ATOM 1540 C C . GLY A 1 189 ? -19.779 11.553 24.785 1.00 78.38 189 GLY A C 1
ATOM 1541 O O . GLY A 1 189 ? -19.223 11.820 25.847 1.00 78.38 189 GLY A O 1
ATOM 1542 N N . GLU A 1 190 ? -19.086 11.398 23.646 1.00 80.31 190 GLU A N 1
ATOM 1543 C CA . GLU A 1 190 ? -17.627 11.597 23.558 1.00 80.31 190 GLU A CA 1
ATOM 1544 C C . GLU A 1 190 ? -17.266 13.081 23.779 1.00 80.31 190 GLU A C 1
ATOM 1546 O O . GLU A 1 190 ? -17.176 13.878 22.840 1.00 80.31 190 GLU A O 1
ATOM 1551 N N . GLN A 1 191 ? -17.068 13.477 25.039 1.00 65.12 191 GLN A N 1
ATOM 1552 C CA . GLN A 1 191 ? -16.673 14.839 25.387 1.00 65.12 191 GLN A CA 1
ATOM 1553 C C . GLN A 1 191 ? -15.175 15.055 25.162 1.00 65.12 191 GLN A C 1
ATOM 1555 O O . GLN A 1 191 ? -14.333 14.447 25.818 1.00 65.12 191 GLN A O 1
ATOM 1560 N N . THR A 1 192 ? -14.827 16.014 24.305 1.00 56.38 192 THR A N 1
ATOM 1561 C CA . THR A 1 192 ? -13.497 16.631 24.345 1.00 56.38 192 THR A CA 1
ATOM 1562 C C . THR A 1 192 ? -13.517 17.837 25.266 1.00 56.38 192 THR A C 1
ATOM 1564 O O . THR A 1 192 ? -14.014 18.897 24.872 1.00 56.38 192 THR A O 1
ATOM 1567 N N . ASN A 1 193 ? -12.949 17.693 26.465 1.00 47.12 193 ASN A N 1
ATOM 1568 C CA . ASN A 1 193 ? -12.699 18.827 27.351 1.00 47.12 193 ASN A CA 1
ATOM 1569 C C . ASN A 1 193 ? -11.822 19.872 26.616 1.00 47.12 193 ASN A C 1
ATOM 1571 O O . ASN A 1 193 ? -10.910 19.521 25.861 1.00 47.12 193 ASN A O 1
ATOM 1575 N N . GLN A 1 194 ? -12.085 21.166 26.816 1.00 47.19 194 GLN A N 1
ATOM 1576 C CA . GLN A 1 194 ? -11.287 22.241 26.215 1.00 47.19 194 GLN A CA 1
ATOM 1577 C C . GLN A 1 194 ? -9.830 22.225 26.698 1.00 47.19 194 GLN A C 1
ATOM 1579 O O . GLN A 1 194 ? -8.938 22.620 25.942 1.00 47.19 194 GLN A O 1
ATOM 1584 N N . GLU A 1 195 ? -9.597 21.726 27.914 1.00 47.16 195 GLU A N 1
ATOM 1585 C CA . GLU A 1 195 ? -8.273 21.535 28.517 1.00 47.16 195 GLU A CA 1
ATOM 1586 C C . GLU A 1 195 ? -7.527 20.333 27.914 1.00 47.16 195 GLU A C 1
ATOM 1588 O O . GLU A 1 195 ? -6.297 20.329 27.842 1.00 47.16 195 GLU A O 1
ATOM 1593 N N . HIS A 1 196 ? -8.255 19.329 27.412 1.00 49.09 196 HIS A N 1
ATOM 1594 C CA . HIS A 1 196 ? -7.702 18.088 26.866 1.00 49.09 196 HIS A CA 1
ATOM 1595 C C . HIS A 1 196 ? -8.278 17.795 25.472 1.00 49.09 196 HIS A C 1
ATOM 1597 O O . HIS A 1 196 ? -9.178 16.980 25.265 1.00 49.09 196 HIS A O 1
ATOM 1603 N N . LYS A 1 197 ? -7.736 18.495 24.469 1.00 51.09 197 LYS A N 1
ATOM 1604 C CA . LYS A 1 197 ? -8.211 18.439 23.078 1.00 51.09 197 LYS A CA 1
ATOM 1605 C C . LYS A 1 197 ? -7.746 17.184 22.328 1.00 51.09 197 LYS A C 1
ATOM 1607 O O . LYS A 1 197 ? -6.998 17.286 21.353 1.00 51.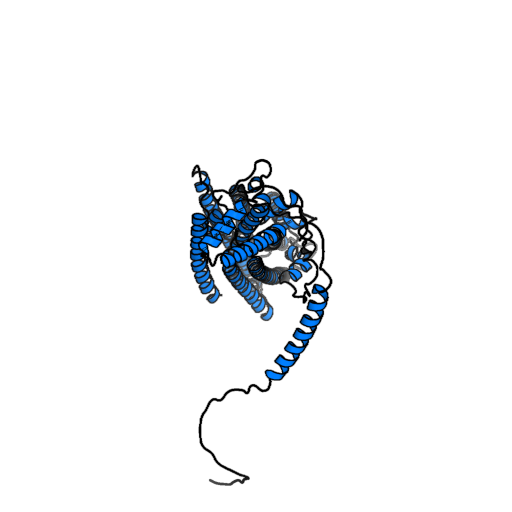09 197 LYS A O 1
ATOM 1612 N N . TYR A 1 198 ? -8.216 16.006 22.736 1.00 52.75 198 TYR A N 1
ATOM 1613 C CA . TYR A 1 198 ? -7.903 14.740 22.062 1.00 52.75 198 TYR A CA 1
ATOM 1614 C C . TYR A 1 198 ? -8.301 14.767 20.574 1.00 52.75 198 TYR A C 1
ATOM 1616 O O . TYR A 1 198 ? -7.457 14.489 19.722 1.00 52.75 198 TYR A O 1
ATOM 1624 N N . ASN A 1 199 ? -9.505 15.251 20.227 1.00 48.25 199 ASN A N 1
ATOM 1625 C CA . ASN A 1 199 ? -9.923 15.333 18.816 1.00 48.25 199 ASN A CA 1
ATOM 1626 C C . ASN A 1 199 ? -9.139 16.370 17.993 1.00 48.25 199 ASN A C 1
ATOM 1628 O O . ASN A 1 199 ? -8.926 16.144 16.805 1.00 48.25 199 ASN A O 1
ATOM 1632 N N . ALA A 1 200 ? -8.660 17.473 18.585 1.00 44.88 200 ALA A N 1
ATOM 1633 C CA . ALA A 1 200 ? -7.893 18.487 17.840 1.00 44.88 200 ALA A CA 1
ATOM 1634 C C . ALA A 1 200 ? -6.478 18.020 17.452 1.00 44.88 200 ALA A C 1
ATOM 1636 O O . ALA A 1 200 ? -5.793 18.693 16.685 1.00 44.88 200 ALA A O 1
ATOM 1637 N N . LEU A 1 201 ? -6.036 16.887 18.006 1.00 46.47 201 LEU A N 1
ATOM 1638 C CA . LEU A 1 201 ? -4.777 16.219 17.681 1.00 46.47 201 LEU A CA 1
ATOM 1639 C C . LEU A 1 201 ? -5.009 14.838 17.038 1.00 46.47 201 LEU A C 1
ATOM 1641 O O . LEU A 1 201 ? -4.044 14.142 16.726 1.00 46.47 201 LEU A O 1
ATOM 1645 N N . SER A 1 202 ? -6.275 14.447 16.854 1.00 56.97 202 SER A N 1
ATOM 1646 C CA . SER A 1 202 ? -6.688 13.231 16.153 1.00 56.97 202 SER A CA 1
ATOM 1647 C C . SER A 1 202 ? -6.750 13.471 14.647 1.00 56.97 202 SER A C 1
ATOM 1649 O O . SER A 1 202 ? -7.051 14.578 14.194 1.00 56.97 202 SER A O 1
ATOM 1651 N N . ILE A 1 203 ? -6.488 12.422 13.871 1.00 66.44 203 ILE A N 1
ATOM 1652 C CA . ILE A 1 203 ? -6.463 12.521 12.412 1.00 66.44 203 ILE A CA 1
ATOM 1653 C C . ILE A 1 203 ? -7.894 12.491 11.899 1.00 66.44 203 ILE A C 1
ATOM 1655 O O . ILE A 1 203 ? -8.601 11.493 12.031 1.00 66.44 203 ILE A O 1
ATOM 1659 N N . ASN A 1 204 ? -8.320 13.603 11.320 1.00 70.19 204 ASN A N 1
ATOM 1660 C CA . ASN A 1 204 ? -9.699 13.842 10.938 1.00 70.19 204 ASN A CA 1
ATOM 1661 C C . ASN A 1 204 ? -9.895 13.739 9.411 1.00 70.19 204 ASN A C 1
ATOM 1663 O O . ASN A 1 204 ? -8.969 13.525 8.624 1.00 70.19 204 ASN A O 1
ATOM 1667 N N . ARG A 1 205 ? -11.148 13.891 8.968 1.00 72.69 205 ARG A N 1
ATOM 1668 C CA . ARG A 1 205 ? -11.528 13.756 7.551 1.00 72.69 205 ARG A CA 1
ATOM 1669 C C . ARG A 1 205 ? -10.869 14.809 6.644 1.00 72.69 205 ARG A C 1
ATOM 1671 O O . ARG A 1 205 ? -10.680 14.535 5.459 1.00 72.69 205 ARG A O 1
ATOM 1678 N N . ASN A 1 206 ? -10.518 15.992 7.160 1.00 75.31 206 ASN A N 1
ATOM 1679 C CA . ASN A 1 206 ? -9.793 17.015 6.399 1.00 75.31 206 ASN A CA 1
ATOM 1680 C C . ASN A 1 206 ? -8.358 16.577 6.117 1.00 75.31 206 ASN A C 1
ATOM 1682 O O . ASN A 1 206 ? -7.959 16.635 4.960 1.00 75.31 206 ASN A O 1
ATOM 1686 N N . ASP A 1 207 ? -7.648 16.056 7.117 1.00 75.56 207 ASP A N 1
ATOM 1687 C CA . ASP A 1 207 ? -6.255 15.614 6.978 1.00 75.56 207 ASP A CA 1
ATOM 1688 C C . ASP A 1 207 ? -6.134 14.499 5.926 1.00 75.56 207 ASP A C 1
ATOM 1690 O O . ASP A 1 207 ? -5.241 14.514 5.079 1.00 75.56 207 ASP A O 1
ATOM 1694 N N . ILE A 1 208 ? -7.086 13.553 5.913 1.00 79.31 208 ILE A N 1
ATOM 1695 C CA . ILE A 1 208 ? -7.149 12.525 4.862 1.00 79.31 208 ILE A CA 1
ATOM 1696 C C . ILE A 1 208 ? -7.520 13.137 3.503 1.00 79.31 208 ILE A C 1
ATOM 1698 O O . ILE A 1 208 ? -6.969 12.716 2.489 1.00 79.31 208 ILE A O 1
ATOM 1702 N N . SER A 1 209 ? -8.404 14.143 3.452 1.00 81.44 209 SER A N 1
ATOM 1703 C CA . SER A 1 209 ? -8.738 14.843 2.198 1.00 81.44 209 SER A CA 1
ATOM 1704 C C . SER A 1 209 ? -7.515 15.549 1.599 1.00 81.44 209 SER A C 1
ATOM 1706 O O . SER A 1 209 ? -7.248 15.409 0.412 1.00 81.44 209 SER A O 1
ATOM 1708 N N . GLU A 1 210 ? -6.757 16.283 2.414 1.00 83.00 210 GLU A N 1
ATOM 1709 C CA . GLU A 1 210 ? -5.524 16.969 2.015 1.00 83.00 210 GLU A CA 1
ATOM 1710 C C . GLU A 1 210 ? -4.464 15.956 1.563 1.00 83.00 210 GLU A C 1
ATOM 1712 O O . GLU A 1 210 ? -3.861 16.093 0.496 1.00 83.00 210 GLU A O 1
ATOM 1717 N N . LYS A 1 211 ? -4.309 14.856 2.311 1.00 84.62 211 LYS A N 1
ATOM 1718 C CA . LYS A 1 211 ? -3.375 13.791 1.945 1.00 84.62 211 LYS A CA 1
ATOM 1719 C C . LYS A 1 211 ? -3.753 13.092 0.635 1.00 84.62 211 LYS A C 1
ATOM 1721 O O . LYS A 1 211 ? -2.860 12.783 -0.154 1.00 84.62 211 LYS A O 1
ATOM 1726 N N . LEU A 1 212 ? -5.041 12.848 0.392 1.00 87.50 212 LEU A N 1
ATOM 1727 C CA . LEU A 1 212 ? -5.541 12.307 -0.873 1.00 87.50 212 LEU A CA 1
ATOM 1728 C C . LEU A 1 212 ? -5.312 13.287 -2.030 1.00 87.50 212 LEU A C 1
ATOM 1730 O O . LEU A 1 212 ? -4.857 12.857 -3.083 1.00 87.50 212 LEU A O 1
ATOM 1734 N N . TYR A 1 213 ? -5.559 14.584 -1.828 1.00 88.56 213 TYR A N 1
ATOM 1735 C CA . TYR A 1 213 ? -5.332 15.620 -2.839 1.00 88.56 213 TYR A CA 1
ATOM 1736 C C . TYR A 1 213 ? -3.864 15.635 -3.305 1.00 88.56 213 TYR A C 1
ATOM 1738 O O . TYR A 1 213 ? -3.595 15.453 -4.492 1.00 88.56 213 TYR A O 1
ATOM 1746 N N . HIS A 1 214 ? -2.906 15.680 -2.375 1.00 88.19 214 HIS A N 1
ATOM 1747 C CA . HIS A 1 214 ? -1.479 15.620 -2.716 1.00 88.19 214 HIS A CA 1
ATOM 1748 C C . HIS A 1 214 ? -1.034 14.283 -3.330 1.00 88.19 214 HIS A C 1
ATOM 1750 O O . HIS A 1 214 ? -0.125 14.248 -4.160 1.00 88.19 214 HIS A O 1
ATOM 1756 N N . GLU A 1 215 ? -1.649 13.158 -2.947 1.00 89.06 215 GLU A N 1
ATOM 1757 C CA . GLU A 1 215 ? -1.399 11.880 -3.625 1.00 89.06 215 GLU A CA 1
ATOM 1758 C C . GLU A 1 215 ? -2.008 11.831 -5.033 1.00 89.06 215 GLU A C 1
ATOM 1760 O O . GLU A 1 215 ? -1.485 11.088 -5.865 1.00 89.06 215 GLU A O 1
ATOM 1765 N N . SER A 1 216 ? -3.042 12.627 -5.327 1.00 90.31 216 SER A N 1
ATOM 1766 C CA . SER A 1 216 ? -3.563 12.827 -6.684 1.00 90.31 216 SER A CA 1
ATOM 1767 C C . SER A 1 216 ? -2.542 13.576 -7.537 1.00 90.31 216 SER A C 1
ATOM 1769 O O . SER A 1 216 ? -2.056 13.004 -8.506 1.00 90.31 216 SER A O 1
ATOM 1771 N N . GLU A 1 217 ? -2.119 14.779 -7.120 1.00 91.31 217 GLU A N 1
ATOM 1772 C CA . GLU A 1 217 ? -1.128 15.611 -7.835 1.00 91.31 217 GLU A CA 1
ATOM 1773 C C . GLU A 1 217 ? 0.165 14.832 -8.143 1.00 91.31 217 GLU A C 1
ATOM 1775 O O . GLU A 1 217 ? 0.676 14.834 -9.264 1.00 91.31 217 GLU A O 1
ATOM 1780 N N . LYS A 1 218 ? 0.669 14.090 -7.149 1.00 91.75 218 LYS A N 1
ATOM 1781 C CA . LYS A 1 218 ? 1.831 13.200 -7.283 1.00 91.75 218 LYS A CA 1
ATOM 1782 C C . LYS A 1 218 ? 1.599 12.058 -8.279 1.00 91.75 218 LYS A C 1
ATOM 1784 O O . LYS A 1 218 ? 2.548 11.638 -8.935 1.00 91.75 218 LYS A O 1
ATOM 1789 N N . SER A 1 219 ? 0.380 11.524 -8.375 1.00 91.62 219 SER A N 1
ATOM 1790 C CA . SER A 1 219 ? 0.057 10.427 -9.300 1.00 91.62 219 SER A CA 1
ATOM 1791 C C . SER A 1 219 ? -0.092 10.920 -10.733 1.00 91.62 219 SER A C 1
ATOM 1793 O O . SER A 1 219 ? 0.460 10.284 -11.626 1.00 91.62 219 SER A O 1
ATOM 1795 N N . THR A 1 220 ? -0.752 12.066 -10.934 1.00 93.19 220 THR A N 1
ATOM 1796 C CA . THR A 1 220 ? -0.850 12.754 -12.228 1.00 93.19 220 THR A CA 1
ATOM 1797 C C . THR A 1 220 ? 0.545 13.049 -12.782 1.00 93.19 220 THR A C 1
ATOM 1799 O O . THR A 1 220 ? 0.870 12.598 -13.876 1.00 93.19 220 THR A O 1
ATOM 1802 N N . PHE A 1 221 ? 1.421 13.657 -11.972 1.00 95.25 221 PHE A N 1
ATOM 1803 C CA . PHE A 1 221 ? 2.798 13.952 -12.379 1.00 95.25 221 PHE A CA 1
ATOM 1804 C C . PHE A 1 221 ? 3.616 12.689 -12.703 1.00 95.25 221 PHE A C 1
ATOM 1806 O O . PHE A 1 221 ? 4.303 12.637 -13.716 1.00 95.25 221 PHE A O 1
ATOM 1813 N N . ILE A 1 222 ? 3.542 11.631 -11.882 1.00 94.75 222 ILE A N 1
ATOM 1814 C CA . ILE A 1 222 ? 4.259 10.375 -12.178 1.00 94.75 222 ILE A CA 1
ATOM 1815 C C . ILE A 1 222 ? 3.725 9.710 -13.458 1.00 94.75 222 ILE A C 1
ATOM 1817 O O . ILE A 1 222 ? 4.515 9.137 -14.204 1.00 94.75 222 ILE A O 1
ATOM 1821 N N . LYS A 1 223 ? 2.414 9.783 -13.720 1.00 95.12 223 LYS A N 1
ATOM 1822 C CA . LYS A 1 223 ? 1.792 9.273 -14.950 1.00 95.12 223 LYS A CA 1
ATOM 1823 C C . LYS A 1 223 ? 2.332 10.009 -16.180 1.00 95.12 223 LYS A C 1
ATOM 1825 O O . LYS A 1 223 ? 2.838 9.348 -17.071 1.00 95.12 223 LYS A O 1
ATOM 1830 N N . GLU A 1 224 ? 2.321 11.342 -16.186 1.00 94.94 224 GLU A N 1
ATOM 1831 C CA . GLU A 1 224 ? 2.853 12.163 -17.292 1.00 94.94 224 GLU A CA 1
ATOM 1832 C C . GLU A 1 224 ? 4.318 11.823 -17.618 1.00 94.94 224 GLU A C 1
ATOM 1834 O O . GLU A 1 224 ? 4.689 11.654 -18.779 1.00 94.94 224 GLU A O 1
ATOM 1839 N N . GLN A 1 225 ? 5.145 11.645 -16.584 1.00 95.81 225 GLN A N 1
ATOM 1840 C CA . GLN A 1 225 ? 6.555 11.276 -16.737 1.00 95.81 225 GLN A CA 1
ATOM 1841 C C . GLN A 1 225 ? 6.743 9.838 -17.255 1.00 95.81 225 GLN A C 1
ATOM 1843 O O . GLN A 1 225 ? 7.719 9.565 -17.954 1.00 95.81 225 GLN A O 1
ATOM 1848 N N . LEU A 1 226 ? 5.819 8.917 -16.947 1.00 96.44 226 LEU A N 1
ATOM 1849 C CA . LEU A 1 226 ? 5.793 7.583 -17.552 1.00 96.44 226 LEU A CA 1
ATOM 1850 C C . LEU A 1 226 ? 5.426 7.662 -19.034 1.00 96.44 226 LEU A C 1
ATOM 1852 O O . LEU A 1 226 ? 6.188 7.129 -19.836 1.00 96.44 226 LEU A O 1
ATOM 1856 N N . SER A 1 227 ? 4.337 8.352 -19.396 1.00 96.12 227 SER A N 1
ATOM 1857 C CA . SER A 1 227 ? 3.893 8.514 -20.789 1.00 96.12 227 SER A CA 1
ATOM 1858 C C . SER A 1 227 ? 5.013 9.098 -21.659 1.00 96.12 227 SER A C 1
ATOM 1860 O O . SER A 1 227 ? 5.405 8.497 -22.656 1.00 96.12 227 SER A O 1
ATOM 1862 N N . SER A 1 228 ? 5.635 10.195 -21.209 1.00 94.19 228 SER A N 1
ATOM 1863 C CA . SER A 1 228 ? 6.759 10.832 -21.910 1.00 94.19 228 SER A CA 1
ATOM 1864 C C . SER A 1 228 ? 7.967 9.896 -22.074 1.00 94.19 228 SER A C 1
ATOM 1866 O O . SER A 1 228 ? 8.617 9.884 -23.124 1.00 94.19 228 SER A O 1
ATOM 1868 N N . ALA A 1 229 ? 8.274 9.065 -21.071 1.00 94.31 229 ALA A N 1
ATOM 1869 C CA . ALA A 1 229 ? 9.356 8.088 -21.172 1.00 94.31 229 ALA A CA 1
ATOM 1870 C C . ALA A 1 229 ? 9.018 6.908 -22.096 1.00 94.31 229 ALA A C 1
ATOM 1872 O O . ALA A 1 229 ? 9.918 6.412 -22.771 1.00 94.31 229 ALA A O 1
ATOM 1873 N N . ILE A 1 230 ? 7.756 6.472 -22.149 1.00 96.38 230 ILE A N 1
ATOM 1874 C CA . ILE A 1 230 ? 7.275 5.448 -23.086 1.00 96.38 230 ILE A CA 1
ATOM 1875 C C . ILE A 1 230 ? 7.432 5.961 -24.521 1.00 96.38 230 ILE A C 1
ATOM 1877 O O . ILE A 1 230 ? 8.158 5.343 -25.296 1.00 96.38 230 ILE A O 1
ATOM 1881 N N . GLU A 1 231 ? 6.873 7.135 -24.832 1.00 94.56 231 GLU A N 1
ATOM 1882 C CA . GLU A 1 231 ? 6.993 7.795 -26.143 1.00 94.56 231 GLU A CA 1
ATOM 1883 C C . GLU A 1 231 ? 8.462 7.989 -26.553 1.00 94.56 231 GLU A C 1
ATOM 1885 O O . GLU A 1 231 ? 8.860 7.668 -27.676 1.00 94.56 231 GLU A O 1
ATOM 1890 N N . SER A 1 232 ? 9.305 8.443 -25.617 1.00 92.00 232 SER A N 1
ATOM 1891 C CA . SER A 1 232 ? 10.746 8.596 -25.846 1.00 92.00 232 SER A CA 1
ATOM 1892 C C . SER A 1 232 ? 11.417 7.266 -26.201 1.00 92.00 232 SER A C 1
ATOM 1894 O O . SER A 1 232 ? 12.224 7.234 -27.128 1.00 92.00 232 SER A O 1
ATOM 1896 N N . ILE A 1 233 ? 11.099 6.167 -25.505 1.00 93.06 233 ILE A N 1
ATOM 1897 C CA . ILE A 1 233 ? 11.669 4.839 -25.789 1.00 93.06 233 ILE A CA 1
ATOM 1898 C C . ILE A 1 233 ? 11.120 4.281 -27.110 1.00 93.06 233 ILE A C 1
ATOM 1900 O O . ILE A 1 233 ? 11.883 3.695 -27.867 1.00 93.06 233 ILE A O 1
ATOM 1904 N N . GLU A 1 234 ? 9.845 4.480 -27.439 1.00 92.25 234 GLU A N 1
ATOM 1905 C CA . GLU A 1 234 ? 9.281 4.039 -28.724 1.00 92.25 234 GLU A CA 1
ATOM 1906 C C . GLU A 1 234 ? 9.897 4.797 -29.916 1.00 92.25 234 GLU A C 1
ATOM 1908 O O . GLU A 1 234 ? 10.178 4.200 -30.961 1.00 92.25 234 GLU A O 1
ATOM 1913 N N . SER A 1 235 ? 10.214 6.087 -29.743 1.00 89.50 235 SER A N 1
ATOM 1914 C CA . SER A 1 235 ? 10.848 6.909 -30.783 1.00 89.50 235 SER A CA 1
ATOM 1915 C C . SER A 1 235 ? 12.209 6.367 -31.258 1.00 89.50 235 SER A C 1
ATOM 1917 O O . SER A 1 235 ? 12.552 6.527 -32.433 1.00 89.50 235 SER A O 1
ATOM 1919 N N . ILE A 1 236 ? 12.951 5.638 -30.408 1.00 87.06 236 ILE A N 1
ATOM 1920 C CA . ILE A 1 236 ? 14.301 5.130 -30.729 1.00 87.06 236 ILE A CA 1
ATOM 1921 C C . ILE A 1 236 ? 14.316 4.019 -31.787 1.00 87.06 236 ILE A C 1
ATOM 1923 O O . ILE A 1 236 ? 15.384 3.630 -32.263 1.00 87.06 236 ILE A O 1
ATOM 1927 N N . PHE A 1 237 ? 13.147 3.489 -32.148 1.00 86.19 237 PHE A N 1
ATOM 1928 C CA . PHE A 1 237 ? 12.989 2.547 -33.256 1.00 86.19 237 PHE A CA 1
ATOM 1929 C C . PHE A 1 237 ? 12.689 3.239 -34.596 1.00 86.19 237 PHE A C 1
ATOM 1931 O O . PHE A 1 237 ? 12.760 2.593 -35.638 1.00 86.19 237 PHE A O 1
ATOM 1938 N N . SER A 1 238 ? 12.357 4.535 -34.583 1.00 84.25 238 SER A N 1
ATOM 1939 C CA . SER A 1 238 ? 11.864 5.265 -35.762 1.00 84.25 238 SER A CA 1
ATOM 1940 C C . SER A 1 238 ? 12.960 5.981 -36.558 1.00 84.25 238 SER A C 1
ATOM 1942 O O . SER A 1 238 ? 12.780 6.241 -37.746 1.00 84.25 238 SER A O 1
ATOM 1944 N N . ALA A 1 239 ? 14.092 6.308 -35.929 1.00 82.75 239 ALA A N 1
ATOM 1945 C CA . ALA A 1 239 ? 15.193 7.044 -36.551 1.00 82.75 239 ALA A CA 1
ATOM 1946 C C . ALA A 1 239 ? 16.561 6.611 -35.985 1.00 82.75 239 ALA A C 1
ATOM 1948 O O . ALA A 1 239 ? 16.619 6.081 -34.875 1.00 82.75 239 ALA A O 1
ATOM 1949 N N . PRO A 1 240 ? 17.675 6.834 -36.711 1.00 84.56 240 PRO A N 1
ATOM 1950 C CA . PRO A 1 240 ? 19.015 6.651 -36.159 1.00 84.56 240 PRO A CA 1
ATOM 1951 C C . PRO A 1 240 ? 19.292 7.655 -35.029 1.00 84.56 240 PRO A C 1
ATOM 1953 O O . PRO A 1 240 ? 19.169 8.859 -35.244 1.00 84.56 240 PRO A O 1
ATOM 1956 N N . ILE A 1 241 ? 19.702 7.168 -33.854 1.00 86.06 241 ILE A N 1
ATOM 1957 C CA . ILE A 1 241 ? 19.988 7.986 -32.656 1.00 86.06 241 ILE A CA 1
ATOM 1958 C C . ILE A 1 241 ? 21.402 7.696 -32.138 1.00 86.06 241 ILE A C 1
ATOM 1960 O O . ILE A 1 241 ? 21.887 6.565 -32.236 1.00 86.06 241 ILE A O 1
ATOM 1964 N N . GLU A 1 242 ? 22.084 8.692 -31.564 1.00 86.25 242 GLU A N 1
ATOM 1965 C CA . GLU A 1 242 ? 23.407 8.494 -30.965 1.00 86.25 242 GLU A CA 1
ATOM 1966 C C . GLU A 1 242 ? 23.357 7.494 -29.799 1.00 86.25 242 GLU A C 1
ATOM 1968 O O . GLU A 1 242 ? 22.527 7.611 -28.898 1.00 86.25 242 GLU A O 1
ATOM 1973 N N . TYR A 1 243 ? 24.312 6.557 -29.729 1.00 84.75 243 TYR A N 1
ATOM 1974 C CA . TYR A 1 243 ? 24.383 5.563 -28.642 1.00 84.75 243 TYR A CA 1
ATOM 1975 C C . TYR A 1 243 ? 24.269 6.163 -27.224 1.00 84.75 243 TYR A C 1
ATOM 1977 O O . TYR A 1 243 ? 23.655 5.564 -26.340 1.00 84.75 243 TYR A O 1
ATOM 1985 N N . LYS A 1 244 ? 24.843 7.351 -26.989 1.00 84.81 244 LYS A N 1
ATOM 1986 C CA . LYS A 1 244 ? 24.786 8.032 -25.685 1.00 84.81 244 LYS A CA 1
ATOM 1987 C C . LYS A 1 244 ? 23.367 8.496 -25.339 1.00 84.81 244 LYS A C 1
ATOM 1989 O O . LYS A 1 244 ? 22.926 8.309 -24.207 1.00 84.81 244 LYS A O 1
ATOM 1994 N N . GLU A 1 245 ? 22.666 9.084 -26.301 1.00 86.44 245 GLU A N 1
ATOM 1995 C CA . GLU A 1 245 ? 21.282 9.539 -26.159 1.00 86.44 245 GLU A CA 1
ATOM 1996 C C . GLU A 1 245 ? 20.333 8.347 -25.989 1.00 86.44 245 GLU A C 1
ATOM 1998 O O . GLU A 1 245 ? 19.571 8.297 -25.023 1.00 86.44 245 GLU A O 1
ATOM 2003 N N . TYR A 1 246 ? 20.500 7.318 -26.824 1.00 88.62 246 TYR A N 1
ATOM 2004 C CA . TYR A 1 246 ? 19.806 6.033 -26.720 1.00 88.62 246 TYR A CA 1
ATOM 2005 C C . TYR A 1 246 ? 19.914 5.446 -25.302 1.00 88.62 246 TYR A C 1
ATOM 2007 O O . TYR A 1 246 ? 18.918 5.064 -24.683 1.00 88.62 246 TYR A O 1
ATOM 2015 N N . MET A 1 247 ? 21.128 5.417 -24.742 1.00 89.25 247 MET A N 1
ATOM 2016 C CA . MET A 1 247 ? 21.350 4.910 -23.389 1.00 89.25 247 MET A CA 1
ATOM 2017 C C . MET A 1 247 ? 20.768 5.809 -22.292 1.00 89.25 247 MET A C 1
ATOM 2019 O O . MET A 1 247 ? 20.327 5.282 -21.266 1.00 89.25 247 MET A O 1
ATOM 2023 N N . ASN A 1 248 ? 20.723 7.130 -22.486 1.00 90.38 248 ASN A N 1
ATOM 2024 C CA . ASN A 1 248 ? 20.057 8.047 -21.559 1.00 90.38 248 ASN A CA 1
ATOM 2025 C C . ASN A 1 248 ? 18.538 7.811 -21.527 1.00 90.38 248 ASN A C 1
ATOM 2027 O O . ASN A 1 248 ? 17.982 7.705 -20.434 1.00 90.38 248 ASN A O 1
ATOM 2031 N N . ILE A 1 249 ? 17.892 7.647 -22.688 1.00 91.50 249 ILE A N 1
ATOM 2032 C CA . ILE A 1 249 ? 16.449 7.364 -22.814 1.00 91.50 249 ILE A CA 1
ATOM 2033 C C . ILE A 1 249 ? 16.080 6.067 -22.075 1.00 91.50 249 ILE A C 1
ATOM 2035 O O . ILE A 1 249 ? 15.243 6.075 -21.169 1.00 91.50 249 ILE A O 1
ATOM 2039 N N . ILE A 1 250 ? 16.784 4.965 -22.367 1.00 92.88 250 ILE A N 1
ATOM 2040 C CA . ILE A 1 250 ? 16.599 3.677 -21.672 1.00 92.88 250 ILE A CA 1
ATOM 2041 C C . ILE A 1 250 ? 16.832 3.819 -20.158 1.00 92.88 250 ILE A C 1
ATOM 2043 O O . ILE A 1 250 ? 16.103 3.247 -19.342 1.00 92.88 250 ILE A O 1
ATOM 2047 N N . THR A 1 251 ? 17.837 4.601 -19.757 1.00 94.38 251 THR A N 1
ATOM 2048 C CA . THR A 1 251 ? 18.159 4.813 -18.341 1.00 94.38 251 THR A CA 1
ATOM 2049 C C . THR A 1 251 ? 17.089 5.627 -17.608 1.00 94.38 251 THR A C 1
ATOM 2051 O O . THR A 1 251 ? 16.825 5.334 -16.439 1.00 94.38 251 THR A O 1
ATOM 2054 N N . ASN A 1 252 ? 16.422 6.578 -18.272 1.00 94.38 252 ASN A N 1
ATOM 2055 C CA . ASN A 1 252 ? 15.287 7.305 -17.700 1.00 94.38 252 ASN A CA 1
ATOM 2056 C C . ASN A 1 252 ? 14.133 6.349 -17.347 1.00 94.38 252 ASN A C 1
ATOM 2058 O O . ASN A 1 252 ? 13.682 6.325 -16.201 1.00 94.38 252 ASN A O 1
ATOM 2062 N N . GLY A 1 253 ? 13.742 5.467 -18.276 1.00 95.44 253 GLY A N 1
ATOM 2063 C CA . GLY A 1 253 ? 12.707 4.452 -18.033 1.00 95.44 253 GLY A CA 1
ATOM 2064 C C . GLY A 1 253 ? 13.016 3.556 -16.825 1.00 95.44 253 GLY A C 1
ATOM 2065 O O . GLY A 1 253 ? 12.188 3.386 -15.928 1.00 95.44 253 GLY A O 1
ATOM 2066 N N . PHE A 1 254 ? 14.248 3.047 -16.719 1.00 95.94 254 PHE A N 1
ATOM 2067 C CA . PHE A 1 254 ? 14.665 2.283 -15.536 1.00 95.94 254 PHE A CA 1
ATOM 2068 C C . PHE A 1 254 ? 14.670 3.106 -14.238 1.00 95.94 254 PHE A C 1
ATOM 2070 O O . PHE A 1 254 ? 14.368 2.567 -13.170 1.00 95.94 254 PHE A O 1
ATOM 2077 N N . ASN A 1 255 ? 15.004 4.397 -14.304 1.00 95.94 255 ASN A N 1
ATOM 2078 C CA . ASN A 1 255 ? 14.944 5.282 -13.146 1.00 95.94 255 ASN A CA 1
ATOM 2079 C C . ASN A 1 255 ? 13.499 5.508 -12.683 1.00 95.94 255 ASN A C 1
ATOM 2081 O O . ASN A 1 255 ? 13.256 5.425 -11.481 1.00 95.94 255 ASN A O 1
ATOM 2085 N N . LEU A 1 256 ? 12.531 5.679 -13.589 1.00 96.62 256 LEU A N 1
ATOM 2086 C CA . LEU A 1 256 ? 11.107 5.779 -13.241 1.00 96.62 256 LEU A CA 1
ATOM 2087 C C . LEU A 1 256 ? 10.592 4.515 -12.538 1.00 96.62 256 LEU A C 1
ATOM 2089 O O . LEU A 1 256 ? 10.012 4.615 -11.452 1.00 96.62 256 LEU A O 1
ATOM 2093 N N . LEU A 1 257 ? 10.892 3.321 -13.070 1.00 96.19 257 LEU A N 1
ATOM 2094 C CA . LEU A 1 257 ? 10.561 2.049 -12.408 1.00 96.19 257 LEU A CA 1
ATOM 2095 C C . LEU A 1 257 ? 11.157 1.969 -10.991 1.00 96.19 257 LEU A C 1
ATOM 2097 O O . LEU A 1 257 ? 10.477 1.555 -10.045 1.00 96.19 257 LEU A O 1
ATOM 2101 N N . ASN A 1 258 ? 12.413 2.395 -10.826 1.00 96.06 258 ASN A N 1
ATOM 2102 C CA . ASN A 1 258 ? 13.094 2.409 -9.532 1.00 96.06 258 ASN A CA 1
ATOM 2103 C C . ASN A 1 258 ? 12.498 3.444 -8.560 1.00 96.06 258 ASN A C 1
ATOM 2105 O O . ASN A 1 258 ? 12.370 3.138 -7.374 1.00 96.06 258 ASN A O 1
ATOM 2109 N N . ILE A 1 259 ? 12.095 4.627 -9.033 1.00 95.62 259 ILE A N 1
ATOM 2110 C CA . ILE A 1 259 ? 11.449 5.681 -8.233 1.00 95.62 259 ILE A CA 1
ATOM 2111 C C . ILE A 1 259 ? 10.093 5.203 -7.712 1.00 95.62 259 ILE A C 1
ATOM 2113 O O . ILE A 1 259 ? 9.852 5.244 -6.505 1.00 95.62 259 ILE A O 1
ATOM 2117 N N . ILE A 1 260 ? 9.236 4.673 -8.586 1.00 95.75 260 ILE A N 1
ATOM 2118 C CA . ILE A 1 260 ? 7.895 4.189 -8.225 1.00 95.75 260 ILE A CA 1
ATOM 2119 C C . ILE A 1 260 ? 7.984 3.063 -7.190 1.00 95.75 260 ILE A C 1
ATOM 2121 O O . ILE A 1 260 ? 7.318 3.099 -6.150 1.00 95.75 260 ILE A O 1
ATOM 2125 N N . ASN A 1 261 ? 8.864 2.086 -7.418 1.00 95.69 261 ASN A N 1
ATOM 2126 C CA . ASN A 1 261 ? 9.043 0.976 -6.487 1.00 95.69 261 ASN A CA 1
ATOM 2127 C C . ASN A 1 261 ? 9.720 1.405 -5.170 1.00 95.69 261 ASN A C 1
ATOM 2129 O O . ASN A 1 261 ? 9.366 0.883 -4.108 1.00 95.69 261 ASN A O 1
ATOM 2133 N N . ALA A 1 262 ? 10.624 2.393 -5.196 1.00 95.25 262 ALA A N 1
ATOM 2134 C CA . ALA A 1 262 ? 11.163 3.005 -3.983 1.00 95.25 262 ALA A CA 1
ATOM 2135 C C . ALA A 1 262 ? 10.070 3.696 -3.158 1.00 95.25 262 ALA A C 1
ATOM 2137 O O . ALA A 1 262 ? 10.036 3.507 -1.942 1.00 95.25 262 ALA A O 1
ATOM 2138 N N . ILE A 1 263 ? 9.179 4.466 -3.791 1.00 93.81 263 ILE A N 1
ATOM 2139 C CA . ILE A 1 263 ? 8.058 5.138 -3.119 1.00 93.81 263 ILE A CA 1
ATOM 2140 C C . ILE A 1 263 ? 7.177 4.092 -2.424 1.00 93.81 263 ILE A C 1
ATOM 2142 O O . ILE A 1 263 ? 7.017 4.158 -1.205 1.00 93.81 263 ILE A O 1
ATOM 2146 N N . ARG A 1 264 ? 6.711 3.062 -3.150 1.00 94.44 264 ARG A N 1
ATOM 2147 C CA . ARG A 1 264 ? 5.867 1.991 -2.582 1.00 94.44 264 ARG A CA 1
ATOM 2148 C C . ARG A 1 264 ? 6.518 1.276 -1.397 1.00 94.44 264 ARG A C 1
ATOM 2150 O O . ARG A 1 264 ? 5.866 1.071 -0.378 1.00 94.44 264 ARG A O 1
ATOM 2157 N N . VAL A 1 265 ? 7.798 0.903 -1.503 1.00 95.25 265 VAL A N 1
ATOM 2158 C CA . VAL A 1 265 ? 8.518 0.222 -0.410 1.00 95.25 265 VAL A CA 1
ATOM 2159 C C . VAL A 1 265 ? 8.687 1.125 0.811 1.00 95.25 265 VAL A C 1
ATOM 2161 O O . VAL A 1 265 ? 8.498 0.661 1.935 1.00 95.25 265 VAL A O 1
ATOM 2164 N N . ASN A 1 266 ? 9.039 2.398 0.620 1.00 92.81 266 ASN A N 1
ATOM 2165 C CA . ASN A 1 266 ? 9.249 3.318 1.736 1.00 92.81 266 ASN A CA 1
ATOM 2166 C C . ASN A 1 266 ? 7.938 3.685 2.438 1.00 92.81 266 ASN A C 1
ATOM 2168 O O . ASN A 1 266 ? 7.902 3.693 3.665 1.00 92.81 266 ASN A O 1
ATOM 2172 N N . GLU A 1 267 ? 6.859 3.894 1.684 1.00 91.44 267 GLU A N 1
ATOM 2173 C CA . GLU A 1 267 ? 5.530 4.140 2.241 1.00 91.44 267 GLU A CA 1
ATOM 2174 C C . GLU A 1 267 ? 4.975 2.915 2.972 1.00 91.44 267 GLU A C 1
ATOM 2176 O O . GLU A 1 267 ? 4.471 3.060 4.081 1.00 91.44 267 GLU A O 1
ATOM 2181 N N . LEU A 1 268 ? 5.128 1.702 2.426 1.00 93.38 268 LEU A N 1
ATOM 2182 C CA . LEU A 1 268 ? 4.683 0.477 3.100 1.00 93.38 268 LEU A CA 1
ATOM 2183 C C . LEU A 1 268 ? 5.451 0.218 4.408 1.00 93.38 268 LEU A C 1
ATOM 2185 O O . LEU A 1 268 ? 4.864 -0.206 5.403 1.00 93.38 268 LEU A O 1
ATOM 2189 N N . LEU A 1 269 ? 6.757 0.508 4.424 1.00 90.62 269 LEU A N 1
ATOM 2190 C CA . LEU A 1 269 ? 7.562 0.488 5.647 1.00 90.62 269 LEU A CA 1
ATOM 2191 C C . LEU A 1 269 ? 7.145 1.579 6.635 1.00 90.62 269 LEU A C 1
ATOM 2193 O O . LEU A 1 269 ? 7.271 1.357 7.835 1.00 90.62 269 LEU A O 1
ATOM 2197 N N . ASP A 1 270 ? 6.670 2.736 6.170 1.00 87.06 270 ASP A N 1
ATOM 2198 C CA . ASP A 1 270 ? 6.136 3.775 7.052 1.00 87.06 270 ASP A CA 1
ATOM 2199 C C . ASP A 1 270 ? 4.817 3.331 7.701 1.00 87.06 270 ASP A C 1
ATOM 2201 O O . ASP A 1 270 ? 4.695 3.420 8.924 1.00 87.06 270 ASP A O 1
ATOM 2205 N N . VAL A 1 271 ? 3.881 2.759 6.927 1.00 90.44 271 VAL A N 1
ATOM 2206 C CA . VAL A 1 271 ? 2.629 2.193 7.466 1.00 90.44 271 VAL A CA 1
ATOM 2207 C C . VAL A 1 271 ? 2.921 1.112 8.510 1.00 90.44 271 VAL A C 1
ATOM 2209 O O . VAL A 1 271 ? 2.341 1.156 9.590 1.00 90.44 271 VAL A O 1
ATOM 2212 N N . LEU A 1 272 ? 3.844 0.177 8.234 1.00 89.88 272 LEU A N 1
ATOM 2213 C CA . LEU A 1 272 ? 4.195 -0.918 9.154 1.00 89.88 272 LEU A CA 1
ATOM 2214 C C . LEU A 1 272 ? 4.683 -0.429 10.529 1.00 89.88 272 LEU A C 1
ATOM 2216 O O . LEU A 1 272 ? 4.391 -1.079 11.534 1.00 89.88 272 LEU A O 1
ATOM 2220 N N . ASN A 1 273 ? 5.415 0.687 10.580 1.00 84.38 273 ASN A N 1
ATOM 2221 C CA . ASN A 1 273 ? 5.893 1.252 11.844 1.00 84.38 273 ASN A CA 1
ATOM 2222 C C . ASN A 1 273 ? 4.785 2.062 12.529 1.00 84.38 273 ASN A C 1
ATOM 2224 O O . ASN A 1 273 ? 4.534 1.872 13.711 1.00 84.38 273 ASN A O 1
ATOM 2228 N N . ILE A 1 274 ? 4.098 2.948 11.793 1.00 82.75 274 ILE A N 1
ATOM 2229 C CA . ILE A 1 274 ? 3.088 3.842 12.384 1.00 82.75 274 ILE A CA 1
ATOM 2230 C C . ILE A 1 274 ? 1.916 3.046 12.944 1.00 82.75 274 ILE A C 1
ATOM 2232 O O . ILE A 1 274 ? 1.425 3.384 14.013 1.00 82.75 274 ILE A O 1
ATOM 2236 N N . GLN A 1 275 ? 1.508 1.958 12.287 1.00 87.44 275 GLN A N 1
ATOM 2237 C CA . GLN A 1 275 ? 0.435 1.117 12.810 1.00 87.44 275 GLN A CA 1
ATOM 2238 C C . GLN A 1 275 ? 0.788 0.481 14.169 1.00 87.44 275 GLN A C 1
ATOM 2240 O O . GLN A 1 275 ? -0.095 0.378 15.010 1.00 87.44 275 GLN A O 1
ATOM 2245 N N . LYS A 1 276 ? 2.061 0.166 14.467 1.00 81.19 276 LYS A N 1
ATOM 2246 C CA . LYS A 1 276 ? 2.447 -0.283 15.823 1.00 81.19 276 LYS A CA 1
ATOM 2247 C C . LYS A 1 276 ? 2.178 0.788 16.886 1.00 81.19 276 LYS A C 1
ATOM 2249 O O . LYS A 1 276 ? 1.697 0.462 17.957 1.00 81.19 276 LYS A O 1
ATOM 2254 N N . LEU A 1 277 ? 2.373 2.067 16.555 1.00 77.81 277 LEU A N 1
ATOM 2255 C CA . LEU A 1 277 ? 2.139 3.210 17.454 1.00 77.81 277 LEU A CA 1
ATOM 2256 C C . LEU A 1 277 ? 0.649 3.547 17.689 1.00 77.81 277 LEU A C 1
ATOM 2258 O O . LEU A 1 277 ? 0.357 4.570 18.315 1.00 77.81 277 LEU A O 1
ATOM 2262 N N . LEU A 1 278 ? -0.272 2.751 17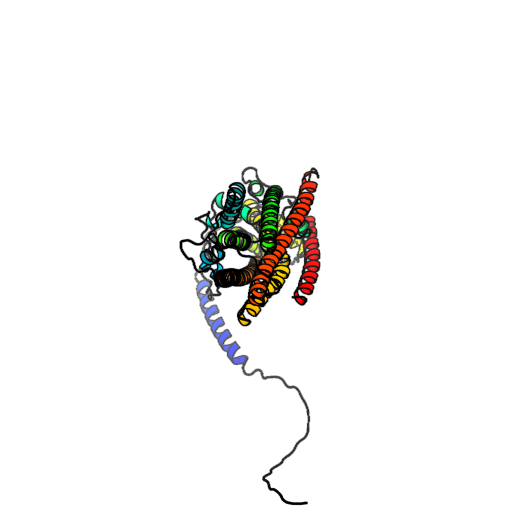.131 1.00 82.38 278 LEU A N 1
ATOM 2263 C CA . LEU A 1 278 ? -1.722 2.960 17.137 1.00 82.38 278 LEU A CA 1
ATOM 2264 C C . LEU A 1 278 ? -2.431 1.770 17.807 1.00 82.38 278 LEU A C 1
ATOM 2266 O O . LEU A 1 278 ? -3.031 0.923 17.142 1.00 82.38 278 LEU A O 1
ATOM 2270 N N . GLN A 1 279 ? -2.301 1.648 19.121 1.00 81.81 279 GLN A N 1
ATOM 2271 C CA . GLN A 1 279 ? -2.806 0.522 19.913 1.00 81.81 279 GLN A CA 1
ATOM 2272 C C . GLN A 1 279 ? -3.426 1.026 21.220 1.00 81.81 279 GLN A C 1
ATOM 2274 O O . GLN A 1 279 ? -3.316 2.210 21.527 1.00 81.81 279 GLN A O 1
ATOM 2279 N N . PHE A 1 280 ? -4.055 0.136 21.991 1.00 82.31 280 PHE A N 1
ATOM 2280 C CA . PHE A 1 280 ? -4.460 0.482 23.349 1.00 82.31 280 PHE A CA 1
ATOM 2281 C C . PHE A 1 280 ? -3.216 0.720 24.227 1.00 82.31 280 PHE A C 1
ATOM 2283 O 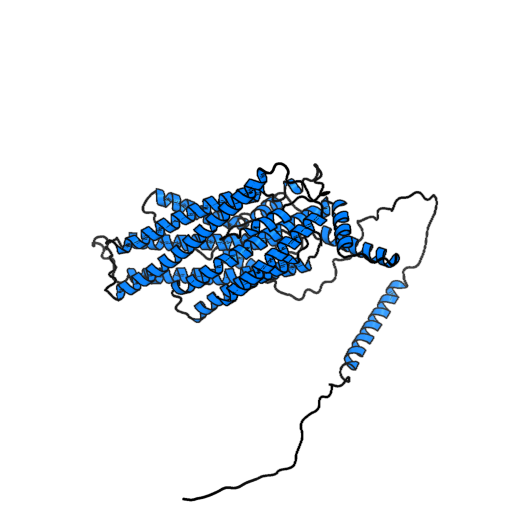O . PHE A 1 280 ? -2.225 -0.015 24.143 1.00 82.31 280 PHE A O 1
ATOM 2290 N N . GLU A 1 281 ? -3.260 1.769 25.044 1.00 78.94 281 GLU A N 1
ATOM 2291 C CA . GLU A 1 281 ? -2.243 2.075 26.050 1.00 78.94 281 GLU A CA 1
ATOM 2292 C C . GLU A 1 281 ? -2.424 1.164 27.276 1.00 78.94 281 GLU A C 1
ATOM 2294 O O . GLU A 1 281 ? -3.549 0.819 27.643 1.00 78.94 281 GLU A O 1
ATOM 2299 N N . ASN A 1 282 ? -1.319 0.765 27.919 1.00 78.38 282 ASN A N 1
ATOM 2300 C CA . ASN A 1 282 ? -1.340 -0.211 29.021 1.00 78.38 282 ASN A CA 1
ATOM 2301 C C . ASN A 1 282 ? -2.243 0.227 30.184 1.00 78.38 282 ASN A C 1
ATOM 2303 O O . ASN A 1 282 ? -2.911 -0.607 30.785 1.00 78.38 282 ASN A O 1
ATOM 2307 N N . GLU A 1 283 ? -2.301 1.527 30.480 1.00 81.56 283 GLU A N 1
ATOM 2308 C CA . GLU A 1 283 ? -3.201 2.071 31.499 1.00 81.56 283 GLU A CA 1
ATOM 2309 C C . GLU A 1 283 ? -4.677 1.855 31.132 1.00 81.56 283 GLU A C 1
ATOM 2311 O O . GLU A 1 283 ? -5.442 1.341 31.946 1.00 81.56 283 GLU A O 1
ATOM 2316 N N . ALA A 1 284 ? -5.062 2.160 29.889 1.00 84.88 284 ALA A N 1
ATOM 2317 C CA . ALA A 1 284 ? -6.424 1.967 29.400 1.00 84.88 284 ALA A CA 1
ATOM 2318 C C . ALA A 1 284 ? -6.835 0.484 29.376 1.00 84.88 284 ALA A C 1
ATOM 2320 O O . ALA A 1 284 ? -7.978 0.160 29.685 1.00 84.88 284 ALA A O 1
ATOM 2321 N N . ILE A 1 285 ? -5.910 -0.426 29.058 1.00 84.44 285 ILE A N 1
ATOM 2322 C CA . ILE A 1 285 ? -6.152 -1.875 29.146 1.00 84.44 285 ILE A CA 1
ATOM 2323 C C . ILE A 1 285 ? -6.381 -2.278 30.605 1.00 84.44 285 ILE A C 1
ATOM 2325 O O . ILE A 1 285 ? -7.442 -2.800 30.935 1.00 84.44 285 ILE A O 1
ATOM 2329 N N . ASN A 1 286 ? -5.432 -1.963 31.492 1.00 85.44 286 ASN A N 1
ATOM 2330 C CA . ASN A 1 286 ? -5.477 -2.370 32.896 1.00 85.44 286 ASN A CA 1
ATOM 2331 C C . ASN A 1 286 ? -6.726 -1.837 33.621 1.00 85.44 286 ASN A C 1
ATOM 2333 O O . ASN A 1 286 ? -7.363 -2.576 34.372 1.00 85.44 286 ASN A O 1
ATOM 2337 N N . GLN A 1 287 ? -7.107 -0.574 33.384 1.00 88.19 287 GLN A N 1
ATOM 2338 C CA . GLN A 1 287 ? -8.324 0.005 33.962 1.00 88.19 287 GLN A CA 1
ATOM 2339 C C . GLN A 1 287 ? -9.599 -0.652 33.410 1.00 88.19 287 GLN A C 1
ATOM 2341 O O . GLN A 1 287 ? -10.538 -0.900 34.167 1.00 88.19 287 GLN A O 1
ATOM 2346 N N . MET A 1 288 ? -9.642 -0.961 32.109 1.00 92.75 288 MET A N 1
ATOM 2347 C CA . MET A 1 288 ? -10.801 -1.613 31.497 1.00 92.75 288 MET A CA 1
ATOM 2348 C C . MET A 1 288 ? -10.949 -3.073 31.944 1.00 92.75 288 MET A C 1
ATOM 2350 O O . MET A 1 288 ? -12.063 -3.521 32.207 1.00 92.75 288 MET A O 1
ATOM 2354 N N . ASP A 1 289 ? -9.851 -3.815 32.067 1.00 90.06 289 ASP A N 1
ATOM 2355 C CA . ASP A 1 289 ? -9.891 -5.214 32.498 1.00 90.06 289 ASP A CA 1
ATOM 2356 C C . ASP A 1 289 ? -10.268 -5.337 33.980 1.00 90.06 289 ASP A C 1
ATOM 2358 O O . ASP A 1 289 ? -11.139 -6.141 34.315 1.00 90.06 289 ASP A O 1
ATOM 2362 N N . TYR A 1 290 ? -9.755 -4.450 34.843 1.00 90.25 290 TYR A N 1
ATOM 2363 C CA . TYR A 1 290 ? -10.233 -4.326 36.225 1.00 90.25 290 TYR A CA 1
ATOM 2364 C C . TYR A 1 290 ? -11.734 -3.996 36.297 1.00 90.25 290 TYR A C 1
ATOM 2366 O O . TYR A 1 290 ? -12.467 -4.579 37.098 1.00 90.25 290 TYR A O 1
ATOM 2374 N N . TYR A 1 291 ? -12.221 -3.087 35.444 1.00 92.81 291 TYR A N 1
ATOM 2375 C CA . TYR A 1 291 ? -13.645 -2.756 35.378 1.00 92.81 291 TYR A CA 1
ATOM 2376 C C . TYR A 1 291 ? -14.504 -3.959 34.953 1.00 92.81 291 TYR A C 1
ATOM 2378 O O . TYR A 1 291 ? -15.519 -4.230 35.599 1.00 92.81 291 TYR A O 1
ATOM 2386 N N . LYS A 1 292 ? -14.088 -4.712 33.922 1.00 90.00 292 LYS A N 1
ATOM 2387 C CA . LYS A 1 292 ? -14.761 -5.947 33.480 1.00 90.00 292 LYS A CA 1
ATOM 2388 C C . LYS A 1 292 ? -14.819 -6.985 34.610 1.00 90.00 292 LYS A C 1
ATOM 2390 O O . LYS A 1 292 ? -15.900 -7.493 34.898 1.00 90.00 292 LYS A O 1
ATOM 2395 N N . GLU A 1 293 ? -13.699 -7.245 35.289 1.00 91.00 293 GLU A N 1
ATOM 2396 C CA . GLU A 1 293 ? -13.618 -8.203 36.405 1.00 91.00 293 GLU A CA 1
ATOM 2397 C C . GLU A 1 293 ? -14.531 -7.789 37.574 1.00 91.00 293 GLU A C 1
ATOM 2399 O O . GLU A 1 293 ? -15.362 -8.571 38.047 1.00 91.00 293 GLU A O 1
ATOM 2404 N N . ALA A 1 294 ? -14.455 -6.527 38.009 1.00 90.06 294 ALA A N 1
ATOM 2405 C CA . ALA A 1 294 ? -15.310 -5.998 39.070 1.00 90.06 294 ALA A CA 1
ATOM 2406 C C . ALA A 1 294 ? -16.807 -6.079 38.706 1.00 90.06 294 ALA A C 1
ATOM 2408 O O . ALA A 1 294 ? -17.652 -6.340 39.573 1.00 90.06 294 ALA A O 1
ATOM 2409 N N . ARG A 1 295 ? -17.142 -5.889 37.423 1.00 88.12 295 ARG A N 1
ATOM 2410 C CA . ARG A 1 295 ? -18.509 -5.986 36.903 1.00 88.12 295 ARG A CA 1
ATOM 2411 C C . ARG A 1 295 ? -19.025 -7.424 36.879 1.00 88.12 295 ARG A C 1
ATOM 2413 O O . ARG A 1 295 ? -20.152 -7.649 37.318 1.00 88.12 295 ARG A O 1
ATOM 2420 N N . GLU A 1 296 ? -18.209 -8.383 36.451 1.00 89.25 296 GLU A N 1
ATOM 2421 C CA . GLU A 1 296 ? -18.531 -9.817 36.465 1.00 89.25 296 GLU A CA 1
ATOM 2422 C C . GLU A 1 296 ? -18.769 -10.331 37.896 1.00 89.25 296 GLU A C 1
ATOM 2424 O O . GLU A 1 296 ? -19.774 -10.997 38.169 1.00 89.25 296 GLU A O 1
ATOM 2429 N N . ILE A 1 297 ? -17.915 -9.936 38.848 1.00 90.81 297 ILE A N 1
ATOM 2430 C CA . ILE A 1 297 ? -18.079 -10.257 40.275 1.00 90.81 297 ILE A CA 1
ATOM 2431 C C . ILE A 1 297 ? -19.403 -9.697 40.821 1.00 90.81 297 ILE A C 1
ATOM 2433 O O . ILE A 1 297 ? -20.081 -10.364 41.609 1.00 90.81 297 ILE A O 1
ATOM 2437 N N . LEU A 1 298 ? -19.786 -8.476 40.430 1.00 90.00 298 LEU A N 1
ATOM 2438 C CA . LEU A 1 298 ? -21.043 -7.859 40.859 1.00 90.00 298 LEU A CA 1
ATOM 2439 C C . LEU A 1 298 ? -22.267 -8.579 40.274 1.00 90.00 298 LEU A C 1
ATOM 2441 O O . LEU A 1 298 ? -23.196 -8.882 41.018 1.00 90.00 298 LEU A O 1
ATOM 2445 N N . LEU A 1 299 ? -22.256 -8.881 38.974 1.00 90.56 299 LEU A N 1
ATOM 2446 C CA . LEU A 1 299 ? -23.329 -9.614 38.293 1.00 90.56 299 LEU A CA 1
ATOM 2447 C C . LEU A 1 299 ? -23.533 -11.010 38.899 1.00 90.56 299 LEU A C 1
ATOM 2449 O O . LEU A 1 299 ? -24.655 -11.374 39.256 1.00 90.56 299 LEU A O 1
ATOM 2453 N N . THR A 1 300 ? -22.433 -11.724 39.151 1.00 91.75 300 THR A N 1
ATOM 2454 C CA . THR A 1 300 ? -22.432 -13.028 39.832 1.00 91.75 300 THR A CA 1
ATOM 2455 C C . THR A 1 300 ? -23.049 -12.937 41.231 1.00 91.75 300 THR A C 1
ATOM 2457 O O . THR A 1 300 ? -23.915 -13.735 41.581 1.00 91.75 300 THR A O 1
ATOM 2460 N N . LYS A 1 301 ? -22.670 -11.933 42.038 1.00 92.44 301 LYS A N 1
ATOM 2461 C CA . LYS A 1 301 ? -23.244 -11.716 43.383 1.00 92.44 301 LYS A CA 1
ATOM 2462 C C . LYS A 1 301 ? -24.743 -11.406 43.367 1.00 92.44 301 LYS A C 1
ATOM 2464 O O . LYS A 1 301 ? -25.418 -11.665 44.360 1.00 92.44 301 LYS A O 1
ATOM 2469 N N . LEU A 1 302 ? -25.251 -10.836 42.276 1.00 91.81 302 LEU A N 1
ATOM 2470 C CA . LEU A 1 302 ? -26.662 -10.494 42.102 1.00 91.81 302 LEU A CA 1
ATOM 2471 C C . LEU A 1 302 ? -27.480 -11.612 41.427 1.00 91.81 302 LEU A C 1
ATOM 2473 O O . LEU A 1 302 ? -28.693 -11.452 41.303 1.00 91.81 302 LEU A O 1
ATOM 2477 N N . ASN A 1 303 ? -26.852 -12.723 41.008 1.00 91.44 303 ASN A N 1
ATOM 2478 C CA . ASN A 1 303 ? -27.446 -13.736 40.120 1.00 91.44 303 ASN A CA 1
ATOM 2479 C C . ASN A 1 303 ? -28.105 -13.099 38.877 1.00 91.44 303 ASN A C 1
ATOM 2481 O O . ASN A 1 303 ? -29.245 -13.410 38.529 1.00 91.44 303 ASN A O 1
ATOM 2485 N N . GLN A 1 304 ? -27.395 -12.165 38.238 1.00 91.56 304 GLN A N 1
ATOM 2486 C CA . GLN A 1 304 ? -27.845 -11.468 37.034 1.00 91.56 304 GLN A CA 1
ATOM 2487 C C . GLN A 1 304 ? -26.939 -11.801 35.851 1.00 91.56 304 GLN A C 1
ATOM 2489 O O . GLN A 1 304 ? -25.737 -11.563 35.913 1.00 91.56 304 GLN A O 1
ATOM 2494 N N . ASP A 1 305 ? -27.536 -12.263 34.755 1.00 87.00 305 ASP A N 1
ATOM 2495 C CA . ASP A 1 305 ? -26.865 -12.351 33.458 1.00 87.00 305 ASP A CA 1
ATOM 2496 C C . ASP A 1 305 ? -27.020 -11.030 32.687 1.00 87.00 305 ASP A C 1
ATOM 2498 O O . ASP A 1 305 ? -28.033 -10.334 32.801 1.00 87.00 305 ASP A O 1
ATOM 2502 N N . MET A 1 306 ? -26.028 -10.701 31.860 1.00 89.06 306 MET A N 1
ATOM 2503 C CA . MET A 1 306 ? -26.019 -9.518 30.996 1.00 89.06 306 MET A CA 1
ATOM 2504 C C . MET A 1 306 ? -25.816 -9.948 29.539 1.00 89.06 306 MET A C 1
ATOM 2506 O O . MET A 1 306 ? -24.983 -10.809 29.260 1.00 89.06 306 MET A O 1
ATOM 2510 N N . SER A 1 307 ? -26.563 -9.365 28.594 1.00 90.19 307 SER A N 1
ATOM 2511 C CA . SER A 1 307 ? -26.355 -9.677 27.174 1.00 90.19 307 SER A CA 1
ATOM 2512 C C . SER A 1 307 ? -25.069 -9.031 26.644 1.00 90.19 307 SER A C 1
ATOM 2514 O O . SER A 1 307 ? -24.658 -7.977 27.125 1.00 90.19 307 SER A O 1
ATOM 2516 N N . GLU A 1 308 ? -24.461 -9.602 25.596 1.00 86.69 308 GLU A N 1
ATOM 2517 C CA . GLU A 1 308 ? -23.272 -9.020 24.938 1.00 86.69 308 GLU A CA 1
ATOM 2518 C C . GLU A 1 308 ? -23.488 -7.557 24.513 1.00 86.69 308 GLU A C 1
ATOM 2520 O O . GLU A 1 308 ? -22.562 -6.743 24.542 1.00 86.69 308 GLU A O 1
ATOM 2525 N N . ARG A 1 309 ? -24.725 -7.207 24.134 1.00 87.31 309 ARG A N 1
ATOM 2526 C CA . ARG A 1 309 ? -25.108 -5.845 23.753 1.00 87.31 309 ARG A CA 1
ATOM 2527 C C . ARG A 1 309 ? -25.106 -4.905 24.954 1.00 87.31 309 ARG A C 1
ATOM 2529 O O . ARG A 1 309 ? -24.594 -3.795 24.838 1.00 87.31 309 ARG A O 1
ATOM 2536 N N . ASP A 1 310 ? -25.678 -5.342 26.071 1.00 88.94 310 ASP A N 1
ATOM 2537 C CA . ASP A 1 310 ? -25.755 -4.535 27.289 1.00 88.94 310 ASP A CA 1
ATOM 2538 C C . ASP A 1 310 ? -24.360 -4.369 27.902 1.00 88.94 310 ASP A C 1
ATOM 2540 O O . ASP A 1 310 ? -24.000 -3.263 28.283 1.00 88.94 310 ASP A O 1
ATOM 2544 N N . LEU A 1 311 ? -23.528 -5.419 27.869 1.00 88.69 311 LEU A N 1
ATOM 2545 C CA . LEU A 1 311 ? -22.119 -5.360 28.267 1.00 88.69 311 LEU A CA 1
ATOM 2546 C C . LEU A 1 311 ? -21.313 -4.400 27.381 1.00 88.69 311 LEU A C 1
ATOM 2548 O O . LEU A 1 311 ? -20.517 -3.614 27.884 1.00 88.69 311 LEU A O 1
ATOM 2552 N N . SER A 1 312 ? -21.543 -4.414 26.065 1.00 89.56 312 SER A N 1
ATOM 2553 C CA . SER A 1 312 ? -20.890 -3.475 25.140 1.00 89.56 312 SER A CA 1
ATOM 2554 C C . SER A 1 312 ? -21.290 -2.019 25.412 1.00 89.56 312 SER A C 1
ATOM 2556 O O . SER A 1 312 ? -20.455 -1.123 25.294 1.00 89.56 312 SER A O 1
ATOM 2558 N N . GLN A 1 313 ? -22.550 -1.776 25.793 1.00 91.31 313 GLN A N 1
ATOM 2559 C CA . GLN A 1 313 ? -23.030 -0.452 26.194 1.00 91.31 313 GLN A CA 1
ATOM 2560 C C . GLN A 1 313 ? -22.465 -0.035 27.561 1.00 91.31 313 GLN A C 1
ATOM 2562 O O . GLN A 1 313 ? -22.028 1.098 27.696 1.00 91.31 313 GLN A O 1
ATOM 2567 N N . ASP A 1 314 ? -22.403 -0.940 28.541 1.00 91.19 314 ASP A N 1
ATOM 2568 C CA . ASP A 1 314 ? -21.839 -0.701 29.879 1.00 91.19 314 ASP A CA 1
ATOM 2569 C C . ASP A 1 314 ? -20.336 -0.357 29.800 1.00 91.19 314 ASP A C 1
ATOM 2571 O O . ASP A 1 314 ? -19.884 0.627 30.385 1.00 91.19 314 ASP A O 1
ATOM 2575 N N . ILE A 1 315 ? -19.579 -1.083 28.965 1.00 92.12 315 ILE A N 1
ATOM 2576 C CA . ILE A 1 315 ? -18.184 -0.765 28.619 1.00 92.12 315 ILE A CA 1
ATOM 2577 C C . ILE A 1 315 ? -18.080 0.623 27.973 1.00 92.12 315 ILE A C 1
ATOM 2579 O O . ILE A 1 315 ? -17.260 1.433 28.409 1.00 92.12 315 ILE A O 1
ATOM 2583 N N . PHE A 1 316 ? -18.910 0.934 26.971 1.00 93.12 316 PHE A N 1
ATOM 2584 C CA . PHE A 1 316 ? -18.921 2.259 26.343 1.00 93.12 316 PHE A CA 1
ATOM 2585 C C . PHE A 1 316 ? -19.229 3.373 27.360 1.00 93.12 316 PHE A C 1
ATOM 2587 O O . PHE A 1 316 ? -18.483 4.350 27.440 1.00 93.12 316 PHE A O 1
ATOM 2594 N N . ASP A 1 317 ? -20.251 3.200 28.197 1.00 91.44 317 ASP A N 1
ATOM 2595 C CA . ASP A 1 317 ? -20.637 4.149 29.243 1.00 91.44 317 ASP A CA 1
ATOM 2596 C C . ASP A 1 317 ? -19.513 4.349 30.275 1.00 91.44 317 ASP A C 1
ATOM 2598 O O . ASP A 1 317 ? -19.365 5.442 30.822 1.00 91.44 317 ASP A O 1
ATOM 2602 N N . CYS A 1 318 ? -18.687 3.327 30.525 1.00 90.56 318 CYS A N 1
ATOM 2603 C CA . CYS A 1 318 ? -17.477 3.441 31.339 1.00 90.56 318 CYS A CA 1
ATOM 2604 C C . CYS A 1 318 ? -16.386 4.269 30.633 1.00 90.56 318 CYS A C 1
ATOM 2606 O O . CYS A 1 318 ? -15.800 5.157 31.256 1.00 90.56 318 CYS A O 1
ATOM 2608 N N . THR A 1 319 ? -16.181 4.087 29.317 1.00 90.12 319 THR A N 1
ATOM 2609 C CA . THR A 1 319 ? -15.224 4.915 28.550 1.00 90.12 319 THR A CA 1
ATOM 2610 C C . THR A 1 319 ? -15.571 6.405 28.559 1.00 90.12 319 THR A C 1
ATOM 2612 O O . THR A 1 319 ? -14.669 7.241 28.553 1.00 90.12 319 THR A O 1
ATOM 2615 N N . LEU A 1 320 ? -16.861 6.748 28.646 1.00 87.19 320 LEU A N 1
ATOM 2616 C CA . LEU A 1 320 ? -17.320 8.136 28.749 1.00 87.19 320 LEU A CA 1
ATOM 2617 C C . LEU A 1 320 ? -17.089 8.774 30.130 1.00 87.19 320 LEU A C 1
ATOM 2619 O O . LEU A 1 320 ? -17.108 10.000 30.228 1.00 87.19 320 LEU A O 1
ATOM 2623 N N . ARG A 1 321 ? -16.873 7.983 31.191 1.00 87.69 321 ARG A N 1
ATOM 2624 C CA . ARG A 1 321 ? -16.589 8.501 32.547 1.00 87.69 321 ARG A CA 1
ATOM 2625 C C . ARG A 1 321 ? -15.135 8.928 32.718 1.00 87.69 321 ARG A C 1
ATOM 2627 O O . ARG A 1 321 ? -14.881 9.872 33.456 1.00 87.69 321 ARG A O 1
ATOM 2634 N N . TYR A 1 322 ? -14.214 8.264 32.019 1.00 84.44 322 TYR A N 1
ATOM 2635 C CA . TYR A 1 322 ? -12.771 8.526 32.080 1.00 84.44 322 TYR A CA 1
ATOM 2636 C C . TYR A 1 322 ? -12.204 8.772 30.667 1.00 84.44 322 TYR A C 1
ATOM 2638 O O . TYR A 1 322 ? -11.354 8.018 30.180 1.00 84.44 322 TYR A O 1
ATOM 2646 N N . PRO A 1 323 ? -12.694 9.810 29.956 1.00 79.56 323 PRO A N 1
ATOM 2647 C CA . PRO A 1 323 ? -12.380 10.022 28.543 1.00 79.56 323 PRO A CA 1
ATOM 2648 C C . PRO A 1 323 ? -10.886 10.271 28.293 1.00 79.56 323 PRO A C 1
ATOM 2650 O O . PRO A 1 323 ? -10.381 9.946 27.222 1.00 79.56 323 PRO A O 1
ATOM 2653 N N . GLU A 1 324 ? -10.180 10.815 29.284 1.00 77.06 324 GLU A N 1
ATOM 2654 C CA . GLU A 1 324 ? -8.738 11.069 29.261 1.00 77.06 324 GLU A CA 1
ATOM 2655 C C . GLU A 1 324 ? -7.873 9.810 29.165 1.00 77.06 324 GLU A C 1
ATOM 2657 O O . GLU A 1 324 ? -6.855 9.837 28.475 1.00 77.06 324 GLU A O 1
ATOM 2662 N N . VAL A 1 325 ? -8.318 8.708 29.776 1.00 80.62 325 VAL A N 1
ATOM 2663 C CA . VAL A 1 325 ? -7.661 7.395 29.722 1.00 80.62 325 VAL A CA 1
ATOM 2664 C C . VAL A 1 325 ? -8.038 6.665 28.431 1.00 80.62 325 VAL A C 1
ATOM 2666 O O . VAL A 1 325 ? -7.190 6.135 27.713 1.00 80.62 325 VAL A O 1
ATOM 2669 N N . PHE A 1 326 ? -9.335 6.625 28.111 1.00 85.56 326 PHE A N 1
ATOM 2670 C CA . PHE A 1 326 ? -9.852 5.698 27.104 1.00 85.56 326 PHE A CA 1
ATOM 2671 C C . PHE A 1 326 ? -9.878 6.258 25.674 1.00 85.56 326 PHE A C 1
ATOM 2673 O O . PHE A 1 326 ? -9.521 5.541 24.733 1.00 85.56 326 PHE A O 1
ATOM 2680 N N . LEU A 1 327 ? -10.280 7.521 25.468 1.00 84.06 327 LEU A N 1
ATOM 2681 C CA . LEU A 1 327 ? -10.474 8.067 24.114 1.00 84.06 327 LEU A CA 1
ATOM 2682 C C . LEU A 1 327 ? -9.196 8.123 23.253 1.00 84.06 327 LEU A C 1
ATOM 2684 O O . LEU A 1 327 ? -9.320 7.842 22.058 1.00 84.06 327 LEU A O 1
ATOM 2688 N N . PRO A 1 328 ? -7.983 8.426 23.772 1.00 81.12 328 PRO A N 1
ATOM 2689 C CA . PRO A 1 328 ? -6.760 8.401 22.962 1.00 81.12 328 PRO A CA 1
ATOM 2690 C C . PRO A 1 328 ? -6.536 7.040 22.293 1.00 81.12 328 PRO A C 1
ATOM 2692 O O . PRO A 1 328 ? -6.356 6.963 21.076 1.00 81.12 328 PRO A O 1
ATOM 2695 N N . SER A 1 329 ? -6.660 5.971 23.081 1.00 84.50 329 SER A N 1
ATOM 2696 C CA . SER A 1 329 ? -6.513 4.587 22.632 1.00 84.50 329 SER A CA 1
ATOM 2697 C C . SER A 1 329 ? -7.607 4.172 21.636 1.00 84.50 329 SER A C 1
ATOM 2699 O O . SER A 1 329 ? -7.320 3.557 20.608 1.00 84.50 329 SER A O 1
ATOM 2701 N N . ILE A 1 330 ? -8.866 4.552 21.891 1.00 88.81 330 ILE A N 1
ATOM 2702 C CA . ILE A 1 330 ? -9.999 4.289 20.984 1.00 88.81 330 ILE A CA 1
ATOM 2703 C C . ILE A 1 330 ? -9.768 4.947 19.612 1.00 88.81 330 ILE A C 1
ATOM 2705 O O . ILE A 1 330 ? -9.986 4.316 18.573 1.00 88.81 330 ILE A O 1
ATOM 2709 N N . LEU A 1 331 ? -9.320 6.208 19.592 1.00 85.19 331 LEU A N 1
ATOM 2710 C CA . LEU A 1 331 ? -9.043 6.963 18.364 1.00 85.19 331 LEU A CA 1
ATOM 2711 C C . LEU A 1 331 ? -7.863 6.375 17.580 1.00 85.19 331 LEU A C 1
ATOM 2713 O O . LEU A 1 331 ? -7.935 6.262 16.353 1.00 85.19 331 LEU A O 1
ATOM 2717 N N . ASP A 1 332 ? -6.811 5.944 18.276 1.00 84.56 332 ASP A N 1
ATOM 2718 C CA . ASP A 1 332 ? -5.679 5.253 17.663 1.00 84.56 332 ASP A CA 1
ATOM 2719 C C . ASP A 1 332 ? -6.109 3.937 17.001 1.00 84.56 332 ASP A C 1
ATOM 2721 O O . ASP A 1 332 ? -5.770 3.696 15.841 1.00 84.56 332 ASP A O 1
ATOM 2725 N N . VAL A 1 333 ? -6.908 3.107 17.682 1.00 90.50 333 VAL A N 1
ATOM 2726 C CA . VAL A 1 333 ? -7.389 1.826 17.137 1.00 90.50 333 VAL A CA 1
ATOM 2727 C C . VAL A 1 333 ? -8.367 2.034 15.971 1.00 90.50 333 VAL A C 1
ATOM 2729 O O . VAL A 1 333 ? -8.231 1.365 14.940 1.00 90.50 333 VAL A O 1
ATOM 2732 N N . LYS A 1 334 ? -9.279 3.017 16.059 1.00 90.69 334 LYS A N 1
ATOM 2733 C CA . LYS A 1 334 ? -10.104 3.480 14.922 1.00 90.69 334 LYS A CA 1
ATOM 2734 C C . LYS A 1 334 ? -9.220 3.820 13.713 1.00 90.69 334 LYS A C 1
ATOM 2736 O O . LYS A 1 334 ? -9.458 3.333 12.606 1.00 90.69 334 LYS A O 1
ATOM 2741 N N . TYR A 1 335 ? -8.151 4.595 13.906 1.00 87.94 335 TYR A N 1
ATOM 2742 C CA . TYR A 1 335 ? -7.260 4.996 12.813 1.00 87.94 335 TYR A CA 1
ATOM 2743 C C . TYR A 1 335 ? -6.357 3.855 12.297 1.00 87.94 335 TYR A C 1
ATOM 2745 O O . TYR A 1 335 ? -6.174 3.731 11.081 1.00 87.94 335 TYR A O 1
ATOM 2753 N N . LYS A 1 336 ? -5.877 2.948 13.166 1.00 91.75 336 LYS A N 1
ATOM 2754 C CA . LYS A 1 336 ? -5.189 1.695 12.783 1.00 91.75 336 LYS A CA 1
ATOM 2755 C C . LYS A 1 336 ? -6.024 0.903 11.781 1.00 91.75 336 LYS A C 1
ATOM 2757 O O . LYS A 1 336 ? -5.501 0.485 10.742 1.00 91.75 336 LYS A O 1
ATOM 2762 N N . LYS A 1 337 ? -7.325 0.740 12.053 1.00 93.00 337 LYS A N 1
ATOM 2763 C CA . LYS A 1 337 ? -8.241 0.012 11.163 1.00 93.00 337 LYS A CA 1
ATOM 2764 C C . LYS A 1 337 ? -8.299 0.653 9.777 1.00 93.00 337 LYS A C 1
ATOM 2766 O O . LYS A 1 337 ? -8.166 -0.053 8.779 1.00 93.00 337 LYS A O 1
ATOM 2771 N N . ILE A 1 338 ? -8.403 1.982 9.706 1.00 90.81 338 ILE A N 1
ATOM 2772 C CA . ILE A 1 338 ? -8.412 2.741 8.445 1.00 90.81 338 ILE A CA 1
ATOM 2773 C C . ILE A 1 338 ? -7.128 2.496 7.636 1.00 90.81 338 ILE A C 1
ATOM 2775 O O . ILE A 1 338 ? -7.205 2.145 6.455 1.00 90.81 338 ILE A O 1
ATOM 2779 N N . ILE A 1 339 ? -5.945 2.658 8.239 1.00 91.31 339 ILE A N 1
ATOM 2780 C CA . ILE A 1 339 ? -4.679 2.584 7.487 1.00 91.31 339 ILE A CA 1
ATOM 2781 C C . ILE A 1 339 ? -4.326 1.154 7.055 1.00 91.31 339 ILE A C 1
ATOM 2783 O O . ILE A 1 339 ? -3.871 0.958 5.923 1.00 91.31 339 ILE A O 1
ATOM 2787 N N . ILE A 1 340 ? -4.599 0.144 7.893 1.00 94.12 340 ILE A N 1
ATOM 2788 C CA . ILE A 1 340 ? -4.377 -1.267 7.543 1.00 94.12 340 ILE A CA 1
ATOM 2789 C C . ILE A 1 340 ? -5.363 -1.701 6.457 1.00 94.12 340 ILE A C 1
ATOM 2791 O O . ILE A 1 340 ? -4.940 -2.296 5.463 1.00 94.12 340 ILE A O 1
ATOM 2795 N N . TYR A 1 341 ? -6.648 -1.346 6.585 1.00 93.50 341 TYR A N 1
ATOM 2796 C CA . TYR A 1 341 ? -7.654 -1.617 5.559 1.00 93.50 341 TYR A CA 1
ATOM 2797 C C . TYR A 1 341 ? -7.264 -0.998 4.209 1.00 93.50 341 TYR A C 1
ATOM 2799 O O . TYR A 1 341 ? -7.211 -1.710 3.204 1.00 93.50 341 TYR A O 1
ATOM 2807 N N . SER A 1 342 ? -6.918 0.298 4.194 1.00 92.19 342 SER A N 1
ATOM 2808 C CA . SER A 1 342 ? -6.462 1.003 2.985 1.00 92.19 342 SER A CA 1
ATOM 2809 C C . SER A 1 342 ? -5.315 0.257 2.310 1.00 92.19 342 SER A C 1
ATOM 2811 O O . SER A 1 342 ? -5.365 -0.054 1.120 1.00 92.19 342 SER A O 1
ATOM 2813 N N . THR A 1 343 ? -4.288 -0.075 3.093 1.00 95.19 343 THR A N 1
ATOM 2814 C CA . THR A 1 343 ? -3.043 -0.647 2.583 1.00 95.19 343 THR A CA 1
ATOM 2815 C C . THR A 1 343 ? -3.250 -2.064 2.052 1.00 95.19 343 THR A C 1
ATOM 2817 O O . THR A 1 343 ? -2.769 -2.379 0.965 1.00 95.19 343 THR A O 1
ATOM 2820 N N . CYS A 1 344 ? -4.017 -2.908 2.751 1.00 95.94 344 CYS A N 1
ATOM 2821 C CA . CYS A 1 344 ? -4.317 -4.269 2.293 1.00 95.94 344 CYS A CA 1
ATOM 2822 C C . CYS A 1 344 ? -5.097 -4.269 0.973 1.00 95.94 344 CYS A C 1
ATOM 2824 O O . CYS A 1 344 ? -4.774 -5.038 0.070 1.00 95.94 344 CYS A O 1
ATOM 2826 N N . ILE A 1 345 ? -6.081 -3.376 0.830 1.00 93.38 345 ILE A N 1
ATOM 2827 C CA . ILE A 1 345 ? -6.855 -3.209 -0.406 1.00 93.38 345 ILE A CA 1
ATOM 2828 C C . ILE A 1 345 ? -5.965 -2.754 -1.569 1.00 93.38 345 ILE A C 1
ATOM 2830 O O . ILE A 1 345 ? -6.037 -3.327 -2.655 1.00 93.38 345 ILE A O 1
ATOM 2834 N N . GLN A 1 346 ? -5.097 -1.764 -1.349 1.00 94.81 346 GLN A N 1
ATOM 2835 C CA . GLN A 1 346 ? -4.178 -1.288 -2.385 1.00 94.81 346 GLN A CA 1
ATOM 2836 C C . GLN A 1 346 ? -3.190 -2.381 -2.817 1.00 94.81 346 GLN A C 1
ATOM 2838 O O . GLN A 1 346 ? -2.978 -2.572 -4.011 1.00 94.81 346 GLN A O 1
ATOM 2843 N N . ILE A 1 347 ? -2.643 -3.154 -1.871 1.00 95.94 347 ILE A N 1
ATOM 2844 C CA . ILE A 1 347 ? -1.809 -4.330 -2.168 1.00 95.94 347 ILE A CA 1
ATOM 2845 C C . ILE A 1 347 ? -2.583 -5.328 -3.040 1.00 95.94 347 ILE A C 1
ATOM 2847 O O . ILE A 1 347 ? -2.100 -5.716 -4.102 1.00 95.94 347 ILE A O 1
ATOM 2851 N N . ILE A 1 348 ? -3.798 -5.703 -2.632 1.00 94.81 348 ILE A N 1
ATOM 2852 C CA . ILE A 1 348 ? -4.674 -6.621 -3.375 1.00 94.81 348 ILE A CA 1
ATOM 2853 C C . ILE A 1 348 ? -4.924 -6.1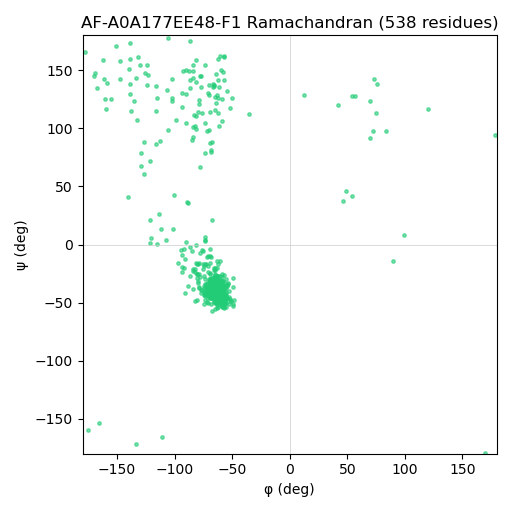36 -4.813 1.00 94.81 348 ILE A C 1
ATOM 2855 O O . ILE A 1 348 ? -4.936 -6.953 -5.732 1.00 94.81 348 ILE A O 1
ATOM 2859 N N . ASN A 1 349 ? -5.069 -4.828 -5.032 1.00 92.69 349 ASN A N 1
ATOM 2860 C CA . ASN A 1 349 ? -5.277 -4.255 -6.364 1.00 92.69 349 ASN A CA 1
ATOM 2861 C C . ASN A 1 349 ? -3.995 -4.236 -7.226 1.00 92.69 349 ASN A C 1
ATOM 2863 O O . ASN A 1 349 ? -4.070 -4.473 -8.428 1.00 92.69 349 ASN A O 1
ATOM 2867 N N . ILE A 1 350 ? -2.817 -4.003 -6.632 1.00 94.38 350 ILE A N 1
ATOM 2868 C CA . ILE A 1 350 ? -1.527 -3.940 -7.352 1.00 94.38 350 ILE A CA 1
ATOM 2869 C C . ILE A 1 350 ? -1.027 -5.334 -7.772 1.00 94.38 350 ILE A C 1
ATOM 2871 O O . ILE A 1 350 ? -0.532 -5.516 -8.886 1.00 94.38 350 ILE A O 1
ATOM 2875 N N . ILE A 1 351 ? -1.127 -6.332 -6.886 1.00 94.56 351 ILE A N 1
ATOM 2876 C CA . ILE A 1 351 ? -0.464 -7.637 -7.066 1.00 94.56 351 ILE A CA 1
ATOM 2877 C C . ILE A 1 351 ? -0.812 -8.359 -8.388 1.00 94.56 351 ILE A C 1
ATOM 2879 O O . ILE A 1 351 ? 0.115 -8.886 -9.007 1.00 94.56 351 ILE A O 1
ATOM 2883 N N . PRO A 1 352 ? -2.065 -8.373 -8.891 1.00 91.75 352 PRO A N 1
ATOM 2884 C CA . PRO A 1 352 ? -2.385 -8.972 -10.190 1.00 91.75 352 PRO A CA 1
ATOM 2885 C C . PRO A 1 352 ? -1.618 -8.355 -11.369 1.00 91.75 352 PRO A C 1
ATOM 2887 O O . PRO A 1 352 ? -1.281 -9.065 -12.317 1.00 91.75 352 PRO A O 1
ATOM 2890 N N . ALA A 1 353 ? -1.314 -7.054 -11.321 1.00 91.25 353 ALA A N 1
ATOM 2891 C CA . ALA A 1 353 ? -0.462 -6.409 -12.317 1.00 91.25 353 ALA A CA 1
ATOM 2892 C C . ALA A 1 353 ? 1.008 -6.810 -12.121 1.00 91.25 353 ALA A C 1
ATOM 2894 O O . ALA A 1 353 ? 1.656 -7.215 -13.084 1.00 91.25 353 ALA A O 1
ATOM 2895 N N . CYS A 1 354 ? 1.504 -6.822 -10.878 1.00 92.25 354 CYS A N 1
ATOM 2896 C CA . CYS A 1 354 ? 2.863 -7.282 -10.577 1.00 92.25 354 CYS A CA 1
ATOM 2897 C C . CYS A 1 354 ? 3.127 -8.737 -10.982 1.00 92.25 354 CYS A C 1
ATOM 2899 O O . CYS A 1 354 ? 4.234 -9.043 -11.409 1.00 92.25 354 CYS A O 1
ATOM 2901 N N . ILE A 1 355 ? 2.133 -9.628 -10.901 1.00 90.62 355 ILE A N 1
ATOM 2902 C CA . ILE A 1 355 ? 2.262 -11.015 -11.371 1.00 90.62 355 ILE A CA 1
ATOM 2903 C C . ILE A 1 355 ? 2.410 -11.068 -12.899 1.00 90.62 355 ILE A C 1
ATOM 2905 O O . ILE A 1 355 ? 3.288 -11.774 -13.391 1.00 90.62 355 ILE A O 1
ATOM 2909 N N . LYS A 1 356 ? 1.646 -10.260 -13.647 1.00 89.62 356 LYS A N 1
ATOM 2910 C CA . LYS A 1 356 ? 1.788 -10.133 -15.112 1.00 89.62 356 LYS A CA 1
ATOM 2911 C C . LYS A 1 356 ? 3.121 -9.498 -15.532 1.00 89.62 356 LYS A C 1
ATOM 2913 O O . LYS A 1 356 ? 3.687 -9.886 -16.548 1.00 89.62 356 LYS A O 1
ATOM 2918 N N . GLN A 1 357 ? 3.671 -8.583 -14.729 1.00 89.88 357 GLN A N 1
ATOM 2919 C CA . GLN A 1 357 ? 5.008 -8.016 -14.953 1.00 89.88 357 GLN A CA 1
ATOM 2920 C C . GLN A 1 357 ? 6.128 -9.077 -14.891 1.00 89.88 357 GLN A C 1
ATOM 2922 O O . GLN A 1 357 ? 7.149 -8.900 -15.551 1.00 89.88 357 GLN A O 1
ATOM 2927 N N . ILE A 1 358 ? 5.959 -10.192 -14.157 1.00 89.44 358 ILE A N 1
ATOM 2928 C CA . ILE A 1 358 ? 7.012 -11.216 -13.969 1.00 89.44 358 ILE A CA 1
ATOM 2929 C C . ILE A 1 358 ? 7.488 -11.821 -15.298 1.00 89.44 358 ILE A C 1
ATOM 2931 O O . ILE A 1 358 ? 8.656 -12.203 -15.415 1.00 89.44 358 ILE A O 1
ATOM 2935 N N . ASP A 1 359 ? 6.610 -11.923 -16.296 1.00 81.00 359 ASP A N 1
ATOM 2936 C CA . ASP A 1 359 ? 6.969 -12.482 -17.599 1.00 81.00 359 ASP A CA 1
ATOM 2937 C C . ASP A 1 359 ? 7.911 -11.565 -18.393 1.00 81.00 359 ASP A C 1
ATOM 2939 O O . ASP A 1 359 ? 8.876 -12.065 -18.973 1.00 81.00 359 ASP A O 1
ATOM 2943 N N . ALA A 1 360 ? 7.728 -10.244 -18.307 1.00 81.94 360 ALA A N 1
ATOM 2944 C CA . ALA A 1 360 ? 8.592 -9.250 -18.951 1.00 81.94 360 ALA A CA 1
ATOM 2945 C C . ALA A 1 360 ? 9.953 -9.053 -18.250 1.00 81.94 360 ALA A C 1
ATOM 2947 O O . ALA A 1 360 ? 10.897 -8.551 -18.852 1.00 81.94 360 ALA A O 1
ATOM 2948 N N . LEU A 1 361 ? 10.115 -9.489 -16.994 1.00 78.31 361 LEU A N 1
ATOM 2949 C CA . LEU A 1 361 ? 11.386 -9.362 -16.257 1.00 78.31 361 LEU A CA 1
ATOM 2950 C C . LEU A 1 361 ? 12.528 -10.260 -16.780 1.00 78.31 361 LEU A C 1
ATOM 2952 O O . LEU A 1 361 ? 13.620 -10.218 -16.216 1.00 78.31 361 LEU A O 1
ATOM 2956 N N . ASN A 1 362 ? 12.277 -11.113 -17.782 1.00 69.00 362 ASN A N 1
ATOM 2957 C CA . ASN A 1 362 ? 13.248 -12.028 -18.403 1.00 69.00 362 ASN A CA 1
ATOM 2958 C C . ASN A 1 362 ? 14.122 -12.827 -17.400 1.00 69.00 362 ASN A C 1
ATOM 2960 O O . ASN A 1 362 ? 15.314 -13.051 -17.605 1.00 69.00 362 ASN A O 1
ATOM 2964 N N . ILE A 1 363 ? 13.548 -13.257 -16.267 1.00 76.00 363 ILE A N 1
ATOM 2965 C CA . ILE A 1 363 ? 14.313 -13.898 -15.183 1.00 76.00 363 ILE A CA 1
ATOM 2966 C C . ILE A 1 363 ? 14.793 -15.293 -15.618 1.00 76.00 363 ILE A C 1
ATOM 2968 O O . ILE A 1 363 ? 14.062 -16.279 -15.496 1.00 76.00 363 ILE A O 1
ATOM 2972 N N . ALA A 1 364 ? 16.055 -15.391 -16.048 1.00 76.12 364 ALA A N 1
ATOM 2973 C CA . ALA A 1 364 ? 16.672 -16.632 -16.528 1.00 76.12 364 ALA A CA 1
ATOM 2974 C C . ALA A 1 364 ? 16.586 -17.802 -15.523 1.00 76.12 364 ALA A C 1
ATOM 2976 O O . ALA A 1 364 ? 16.398 -18.960 -15.904 1.00 76.12 364 ALA A O 1
ATOM 2977 N N . ASN A 1 365 ? 16.689 -17.526 -14.217 1.00 84.75 365 ASN A N 1
ATOM 2978 C CA . ASN A 1 365 ? 16.570 -18.558 -13.189 1.00 84.75 365 ASN A CA 1
ATOM 2979 C C . ASN A 1 365 ? 15.097 -18.838 -12.840 1.00 84.75 365 ASN A C 1
ATOM 2981 O O . ASN A 1 365 ? 14.488 -18.155 -12.014 1.00 84.75 365 ASN A O 1
ATOM 2985 N N . GLN A 1 366 ? 14.558 -19.926 -13.392 1.00 87.94 366 GLN A N 1
ATOM 2986 C CA . GLN A 1 366 ? 13.180 -20.374 -13.158 1.00 87.94 366 GLN A CA 1
ATOM 2987 C C . GLN A 1 366 ? 12.829 -20.624 -11.678 1.00 87.94 366 GLN A C 1
ATOM 2989 O O . GLN A 1 366 ? 11.663 -20.496 -11.303 1.00 87.94 366 GLN A O 1
ATOM 2994 N N . LYS A 1 367 ? 13.799 -20.942 -10.803 1.00 89.06 367 LYS A N 1
ATOM 2995 C CA . LYS A 1 367 ? 13.540 -21.043 -9.352 1.00 89.06 367 LYS A CA 1
ATOM 2996 C C . LYS A 1 367 ? 13.257 -19.667 -8.744 1.00 89.06 367 LYS A C 1
ATOM 2998 O O . LYS A 1 367 ? 12.361 -19.551 -7.915 1.00 89.06 367 LYS A O 1
ATOM 3003 N N . VAL A 1 368 ? 13.973 -18.631 -9.189 1.00 87.94 368 VAL A N 1
ATOM 3004 C CA . VAL A 1 368 ? 13.761 -17.237 -8.760 1.00 87.94 368 VAL A CA 1
ATOM 3005 C C . VAL A 1 368 ? 12.432 -16.710 -9.299 1.00 87.94 368 VAL A C 1
ATOM 3007 O O . VAL A 1 368 ? 11.656 -16.168 -8.518 1.00 87.94 368 VAL A O 1
ATOM 3010 N N . LYS A 1 369 ? 12.114 -16.958 -10.580 1.00 89.94 369 LYS A N 1
ATOM 3011 C CA . LYS A 1 369 ? 10.819 -16.580 -11.178 1.00 89.94 369 LYS A CA 1
ATOM 3012 C C . LYS A 1 369 ? 9.641 -17.182 -10.396 1.00 89.94 369 LYS A C 1
ATOM 3014 O O . LYS A 1 369 ? 8.762 -16.453 -9.951 1.00 89.94 369 LYS A O 1
ATOM 3019 N N . LYS A 1 370 ? 9.684 -18.493 -10.114 1.00 90.31 370 LYS A N 1
ATOM 3020 C CA . LYS A 1 370 ? 8.670 -19.187 -9.292 1.00 90.31 370 LYS A CA 1
ATOM 3021 C C . LYS A 1 370 ? 8.600 -18.673 -7.851 1.00 90.31 370 LYS A C 1
ATOM 3023 O O . LYS A 1 370 ? 7.513 -18.644 -7.279 1.00 90.31 370 LYS A O 1
ATOM 3028 N N . GLN A 1 371 ? 9.728 -18.292 -7.249 1.00 91.88 371 GLN A N 1
ATOM 3029 C CA . GLN A 1 371 ? 9.743 -17.739 -5.894 1.00 91.88 371 GLN A CA 1
ATOM 3030 C C . GLN A 1 371 ? 9.116 -16.339 -5.843 1.00 91.88 371 GLN A C 1
ATOM 3032 O O . GLN A 1 371 ? 8.334 -16.078 -4.935 1.00 91.88 371 GLN A O 1
ATOM 3037 N N . LEU A 1 372 ? 9.384 -15.483 -6.836 1.00 92.50 372 LEU A N 1
ATOM 3038 C CA . LEU A 1 372 ? 8.756 -14.166 -6.969 1.00 92.50 372 LEU A CA 1
ATOM 3039 C C . LEU A 1 372 ? 7.230 -14.280 -7.100 1.00 92.50 372 LEU A C 1
ATOM 3041 O O . LEU A 1 372 ? 6.506 -13.649 -6.333 1.00 92.50 372 LEU A O 1
ATOM 3045 N N . SER A 1 373 ? 6.737 -15.147 -7.996 1.00 91.69 373 SER A N 1
ATOM 3046 C CA . SER A 1 373 ? 5.295 -15.405 -8.145 1.00 91.69 373 SER A CA 1
ATOM 3047 C C . SER A 1 373 ? 4.664 -15.880 -6.832 1.00 91.69 373 SER A C 1
ATOM 3049 O O . SER A 1 373 ? 3.617 -15.383 -6.427 1.00 91.69 373 SER A O 1
ATOM 3051 N N . ARG A 1 374 ? 5.330 -16.802 -6.119 1.00 93.50 374 ARG A N 1
ATOM 3052 C CA . ARG A 1 374 ? 4.870 -17.305 -4.815 1.00 93.50 374 ARG A CA 1
ATOM 3053 C C . ARG A 1 374 ? 4.849 -16.230 -3.735 1.00 93.50 374 ARG A C 1
ATOM 3055 O O . ARG A 1 374 ? 3.904 -16.194 -2.956 1.00 93.50 374 ARG A O 1
ATOM 3062 N N . ASP A 1 375 ? 5.868 -15.380 -3.645 1.00 95.25 375 ASP A N 1
ATOM 3063 C CA . ASP A 1 375 ? 5.893 -14.330 -2.627 1.00 95.25 375 ASP A CA 1
ATOM 3064 C C . ASP A 1 375 ? 4.834 -13.251 -2.905 1.00 95.25 375 ASP A C 1
ATOM 3066 O O . ASP A 1 375 ? 4.180 -12.811 -1.960 1.00 95.25 375 ASP A O 1
ATOM 3070 N N . PHE A 1 376 ? 4.533 -12.922 -4.166 1.00 95.25 376 PHE A N 1
ATOM 3071 C CA . PHE A 1 376 ? 3.373 -12.087 -4.498 1.00 95.25 376 PHE A CA 1
ATOM 3072 C C . PHE A 1 376 ? 2.028 -12.764 -4.180 1.00 95.25 376 PHE A C 1
ATOM 3074 O O . PHE A 1 376 ? 1.176 -12.134 -3.552 1.00 95.25 376 PHE A O 1
ATOM 3081 N N . PHE A 1 377 ? 1.853 -14.050 -4.500 1.00 94.81 377 PHE A N 1
ATOM 3082 C CA . PHE A 1 377 ? 0.668 -14.825 -4.102 1.00 94.81 377 PHE A CA 1
ATOM 3083 C C . PHE A 1 377 ? 0.455 -14.804 -2.576 1.00 94.81 377 PHE A C 1
ATOM 3085 O O . PHE A 1 377 ? -0.634 -14.489 -2.095 1.00 94.81 377 PHE A O 1
ATOM 3092 N N . TYR A 1 378 ? 1.506 -15.062 -1.787 1.00 96.00 378 TYR A N 1
ATOM 3093 C CA . TYR A 1 378 ? 1.416 -15.007 -0.323 1.00 96.00 378 TYR A CA 1
ATOM 3094 C C . TYR A 1 378 ? 1.195 -13.587 0.208 1.00 96.00 378 TYR A C 1
ATOM 3096 O O . TYR A 1 378 ? 0.529 -13.428 1.226 1.00 96.00 378 TYR A O 1
ATOM 3104 N N . THR A 1 379 ? 1.696 -12.557 -0.480 1.00 97.06 379 THR A N 1
ATOM 3105 C CA . THR A 1 379 ? 1.378 -11.156 -0.162 1.00 97.06 379 THR A CA 1
ATOM 3106 C C . THR A 1 379 ? -0.132 -10.918 -0.272 1.00 97.06 379 THR A C 1
ATOM 3108 O O . THR A 1 379 ? -0.747 -10.436 0.675 1.00 97.06 379 THR A O 1
ATOM 3111 N N . TYR A 1 380 ? -0.749 -11.331 -1.384 1.00 96.56 380 TYR A N 1
ATOM 3112 C CA . TYR A 1 380 ? -2.195 -11.211 -1.607 1.00 96.56 380 TYR A CA 1
ATOM 3113 C C . TYR A 1 380 ? -3.013 -12.018 -0.586 1.00 96.56 380 TYR A C 1
ATOM 3115 O O . TYR A 1 380 ? -3.976 -11.505 -0.017 1.00 96.56 380 TYR A O 1
ATOM 3123 N N . SER A 1 381 ? -2.613 -13.266 -0.308 1.00 96.56 381 SER A N 1
ATOM 3124 C CA . SER A 1 381 ? -3.282 -14.113 0.690 1.00 96.56 381 SER A CA 1
ATOM 3125 C C . SER A 1 381 ? -3.247 -13.480 2.081 1.00 96.56 381 SER A C 1
ATOM 3127 O O . SER A 1 381 ? -4.290 -13.339 2.712 1.00 96.56 381 SER A O 1
ATOM 3129 N N . HIS A 1 382 ? -2.075 -13.033 2.545 1.00 97.38 382 HIS A N 1
ATOM 3130 C CA . HIS A 1 382 ? -1.953 -12.408 3.862 1.00 97.38 382 HIS A CA 1
ATOM 3131 C C . HIS A 1 382 ? -2.667 -11.054 3.943 1.00 97.38 382 HIS A C 1
ATOM 3133 O O . HIS A 1 382 ? -3.172 -10.717 5.011 1.00 97.38 382 HIS A O 1
ATOM 3139 N N . ALA A 1 383 ? -2.782 -10.299 2.845 1.00 96.88 383 ALA A N 1
ATOM 3140 C CA . ALA A 1 383 ? -3.627 -9.105 2.801 1.00 96.88 383 ALA A CA 1
ATOM 3141 C C . ALA A 1 383 ? -5.114 -9.451 3.021 1.00 96.88 383 ALA A C 1
ATOM 3143 O O . ALA A 1 383 ? -5.782 -8.776 3.802 1.00 96.88 383 ALA A O 1
ATOM 3144 N N . ILE A 1 384 ? -5.626 -10.532 2.413 1.00 95.75 384 ILE A N 1
ATOM 3145 C CA . ILE A 1 384 ? -6.988 -11.022 2.697 1.00 95.75 384 ILE A CA 1
ATOM 3146 C C . ILE A 1 384 ? -7.123 -11.456 4.156 1.00 95.75 384 ILE A C 1
ATOM 3148 O O . ILE A 1 384 ? -8.095 -11.081 4.807 1.00 95.75 384 ILE A O 1
ATOM 3152 N N . ASP A 1 385 ? -6.181 -12.244 4.675 1.00 95.56 385 ASP A N 1
ATOM 3153 C CA . ASP A 1 385 ? -6.260 -12.743 6.050 1.00 95.56 385 ASP A CA 1
ATOM 3154 C C . ASP A 1 385 ? -6.220 -11.581 7.056 1.00 95.56 385 ASP A C 1
ATOM 3156 O O . ASP A 1 385 ? -7.004 -11.557 8.000 1.00 95.56 385 ASP A O 1
ATOM 3160 N N . THR A 1 386 ? -5.405 -10.554 6.797 1.00 97.06 386 THR A N 1
ATOM 3161 C CA . THR A 1 386 ? -5.391 -9.302 7.574 1.00 97.06 386 THR A CA 1
ATOM 3162 C C . THR A 1 386 ? -6.767 -8.625 7.566 1.00 97.06 386 THR A C 1
ATOM 3164 O O . THR A 1 386 ? -7.259 -8.235 8.621 1.00 97.06 386 THR A O 1
ATOM 3167 N N . LEU A 1 387 ? -7.443 -8.548 6.411 1.00 95.19 387 LEU A N 1
ATOM 3168 C CA . LEU A 1 387 ? -8.811 -8.018 6.317 1.00 95.19 387 LEU A CA 1
ATOM 3169 C C . LEU A 1 387 ? -9.853 -8.873 7.064 1.00 95.19 387 LEU A C 1
ATOM 3171 O O . LEU A 1 387 ? -10.880 -8.333 7.465 1.00 95.19 387 LEU A O 1
ATOM 3175 N N . VAL A 1 388 ? -9.615 -10.175 7.270 1.00 94.88 388 VAL A N 1
ATOM 3176 C CA . VAL A 1 388 ? -10.481 -11.025 8.109 1.00 94.88 388 VAL A CA 1
ATOM 3177 C C . VAL A 1 388 ? -10.330 -10.654 9.584 1.00 94.88 388 VAL A C 1
ATOM 3179 O O . VAL A 1 388 ? -11.343 -10.399 10.230 1.00 94.88 388 VAL A O 1
ATOM 3182 N N . TYR A 1 389 ? -9.097 -10.570 10.100 1.00 94.81 389 TYR A N 1
ATOM 3183 C CA . TYR A 1 389 ? -8.846 -10.185 11.500 1.00 94.81 389 TYR A CA 1
ATOM 3184 C C . TYR A 1 389 ? -9.289 -8.748 11.798 1.00 94.81 389 TYR A C 1
ATOM 3186 O O . TYR A 1 389 ? -9.826 -8.476 12.865 1.00 94.81 389 TYR A O 1
ATOM 3194 N N . LEU A 1 390 ? -9.171 -7.835 10.827 1.00 93.38 390 LEU A N 1
ATOM 3195 C CA . LEU A 1 390 ? -9.596 -6.437 10.966 1.00 93.38 390 LEU A CA 1
ATOM 3196 C C . LEU A 1 390 ? -11.063 -6.295 11.415 1.00 93.38 390 LEU A C 1
ATOM 3198 O O . LEU A 1 390 ? -11.397 -5.371 12.154 1.00 93.38 390 LEU A O 1
ATOM 3202 N N . LYS A 1 391 ? -11.934 -7.218 10.983 1.00 91.12 391 LYS A N 1
ATOM 3203 C CA . LYS A 1 391 ? -13.362 -7.225 11.333 1.00 91.12 391 LYS A CA 1
ATOM 3204 C C . LYS A 1 391 ? -13.622 -7.486 12.817 1.00 91.12 391 LYS A C 1
ATOM 3206 O O . LYS A 1 391 ? -14.659 -7.051 13.312 1.00 91.12 391 LYS A O 1
ATOM 3211 N N . ALA A 1 392 ? -12.730 -8.221 13.485 1.00 88.50 392 ALA A N 1
ATOM 3212 C CA . ALA A 1 392 ? -12.845 -8.573 14.899 1.00 88.50 392 ALA A CA 1
ATOM 3213 C C . ALA A 1 392 ? -12.438 -7.415 15.829 1.00 88.50 392 ALA A C 1
ATOM 3215 O O . ALA A 1 392 ? -12.794 -7.418 17.003 1.00 88.50 392 ALA A O 1
ATOM 3216 N N . ILE A 1 393 ? -11.741 -6.396 15.308 1.00 92.12 393 ILE A N 1
ATOM 3217 C CA . ILE A 1 393 ? -11.267 -5.257 16.099 1.00 92.12 393 ILE A CA 1
ATOM 3218 C C . ILE A 1 393 ? -12.433 -4.345 16.507 1.00 92.12 393 ILE A C 1
ATOM 3220 O O . ILE A 1 393 ? -12.852 -3.445 15.763 1.00 92.12 393 ILE A O 1
ATOM 3224 N N . ASN A 1 394 ? -12.917 -4.539 17.732 1.00 90.69 394 ASN A N 1
ATOM 3225 C CA . ASN A 1 394 ? -13.780 -3.586 18.415 1.00 90.69 394 ASN A CA 1
ATOM 3226 C C . ASN A 1 394 ? -12.927 -2.477 19.051 1.00 90.69 394 ASN A C 1
ATOM 3228 O O . ASN A 1 394 ? -12.235 -2.705 20.041 1.00 90.69 394 ASN A O 1
ATOM 3232 N N . SER A 1 395 ? -13.023 -1.259 18.516 1.00 91.75 395 SER A N 1
ATOM 3233 C CA . SER A 1 395 ? -12.276 -0.091 19.000 1.00 91.75 395 SER A CA 1
ATOM 3234 C C . SER A 1 395 ? -12.621 0.308 20.446 1.00 91.75 395 SER A C 1
ATOM 3236 O O . SER A 1 395 ? -11.840 1.026 21.052 1.00 91.75 395 SER A O 1
ATOM 3238 N N . TYR A 1 396 ? -13.745 -0.173 21.000 1.00 92.56 396 TYR A N 1
ATOM 3239 C CA . TYR A 1 396 ? -14.161 0.009 22.403 1.00 92.56 396 TYR A CA 1
ATOM 3240 C C . TYR A 1 396 ? -14.036 -1.279 23.238 1.00 92.56 396 TYR A C 1
ATOM 3242 O O . TYR A 1 396 ? -14.453 -1.299 24.388 1.00 92.56 396 TYR A O 1
ATOM 3250 N N . GLY A 1 397 ? -13.513 -2.376 22.675 1.00 88.88 397 GLY A N 1
ATOM 3251 C CA . GLY A 1 397 ? -13.426 -3.669 23.370 1.00 88.88 397 GLY A CA 1
ATOM 3252 C C . GLY A 1 397 ? -12.196 -3.826 24.271 1.00 88.88 397 GLY A C 1
ATOM 3253 O O . GLY A 1 397 ? -12.218 -4.633 25.201 1.00 88.88 397 GLY A O 1
ATOM 3254 N N . PHE A 1 398 ? -11.136 -3.050 24.008 1.00 88.88 398 PHE A N 1
ATOM 3255 C CA . PHE A 1 398 ? -9.835 -3.154 24.686 1.00 88.88 398 PHE A CA 1
ATOM 3256 C C . PHE A 1 398 ? -9.253 -4.579 24.628 1.00 88.88 398 PHE A C 1
ATOM 3258 O O . PHE A 1 398 ? -8.742 -5.102 25.609 1.00 88.88 398 PHE A O 1
ATOM 3265 N N . ASP A 1 399 ? -9.368 -5.220 23.459 1.00 85.69 399 ASP A N 1
ATOM 3266 C CA . ASP A 1 399 ? -8.824 -6.551 23.173 1.00 85.69 399 ASP A CA 1
ATOM 3267 C C . ASP A 1 399 ? -7.491 -6.418 22.416 1.00 85.69 399 ASP A C 1
ATOM 3269 O O . ASP A 1 399 ? -7.450 -6.056 21.234 1.00 85.69 399 ASP A O 1
ATOM 3273 N N . ASN A 1 400 ? -6.391 -6.698 23.116 1.00 82.75 400 ASN A N 1
ATOM 3274 C CA . ASN A 1 400 ? -5.050 -6.706 22.534 1.00 82.75 400 ASN A CA 1
ATOM 3275 C C . ASN A 1 400 ? -4.749 -7.970 21.716 1.00 82.75 400 ASN A C 1
ATOM 3277 O O . ASN A 1 400 ? -3.951 -7.901 20.781 1.00 82.75 400 ASN A O 1
ATOM 3281 N N . ASP A 1 401 ? -5.371 -9.109 22.020 1.00 85.56 401 ASP A N 1
ATOM 3282 C CA . ASP A 1 401 ? -5.100 -10.374 21.335 1.00 85.56 401 ASP A CA 1
ATOM 3283 C C . ASP A 1 401 ? -5.559 -10.316 19.873 1.00 85.56 401 ASP A C 1
ATOM 3285 O O . ASP A 1 401 ? -4.860 -10.803 18.979 1.00 85.56 401 ASP A O 1
ATOM 3289 N N . GLU A 1 402 ? -6.707 -9.695 19.593 1.00 88.44 402 GLU A N 1
ATOM 3290 C CA . GLU A 1 402 ? -7.155 -9.446 18.217 1.00 88.44 402 GLU A CA 1
ATOM 3291 C C . GLU A 1 402 ? -6.268 -8.426 17.478 1.00 88.44 402 GLU A C 1
ATOM 3293 O O . GLU A 1 402 ? -5.955 -8.633 16.299 1.00 88.44 402 GLU A O 1
ATOM 3298 N N . ILE A 1 403 ? -5.754 -7.389 18.158 1.00 88.56 403 ILE A N 1
ATOM 3299 C CA . ILE A 1 403 ? -4.757 -6.475 17.566 1.00 88.56 403 ILE A CA 1
ATOM 3300 C C . ILE A 1 403 ? -3.466 -7.230 17.217 1.00 88.56 403 ILE A C 1
ATOM 3302 O O . ILE A 1 403 ? -2.970 -7.106 16.096 1.00 88.56 403 ILE A O 1
ATOM 3306 N N . ILE A 1 404 ? -2.945 -8.066 18.116 1.00 86.19 404 ILE A N 1
ATOM 3307 C CA . ILE A 1 404 ? -1.729 -8.858 17.881 1.00 86.19 404 ILE A CA 1
ATOM 3308 C C . ILE A 1 404 ? -1.926 -9.823 16.698 1.00 86.19 404 ILE A C 1
ATOM 3310 O O . ILE A 1 404 ? -1.052 -9.929 15.831 1.00 86.19 404 ILE A O 1
ATOM 3314 N N . LYS A 1 405 ? -3.087 -10.490 16.594 1.00 89.69 405 LYS A N 1
ATOM 3315 C CA . LYS A 1 405 ? -3.427 -11.357 15.446 1.00 89.69 405 LYS A CA 1
ATOM 3316 C C . LYS A 1 405 ? -3.435 -10.576 14.127 1.00 89.69 405 LYS A C 1
ATOM 3318 O O . LYS A 1 405 ? -2.849 -11.046 13.146 1.00 89.69 405 LYS A O 1
ATOM 3323 N N . LEU A 1 406 ? -4.049 -9.388 14.104 1.00 92.75 406 LEU A N 1
ATOM 3324 C CA . LEU A 1 406 ? -4.069 -8.491 12.945 1.00 92.75 406 LEU A CA 1
ATOM 3325 C C . LEU A 1 406 ? -2.650 -8.095 12.512 1.00 92.75 406 LEU A C 1
ATOM 3327 O O . LEU A 1 406 ? -2.288 -8.244 11.342 1.00 92.75 406 LEU A O 1
ATOM 3331 N N . GLU A 1 407 ? -1.838 -7.627 13.458 1.00 90.81 407 GLU A N 1
ATOM 3332 C CA . GLU A 1 407 ? -0.469 -7.173 13.216 1.00 90.81 407 GLU A CA 1
ATOM 3333 C C . GLU A 1 407 ? 0.422 -8.288 12.674 1.00 90.81 407 GLU A C 1
ATOM 3335 O O . GLU A 1 407 ? 1.115 -8.091 11.678 1.00 90.81 407 GLU A O 1
ATOM 3340 N N . ILE A 1 408 ? 0.347 -9.489 13.254 1.00 89.31 408 ILE A N 1
ATOM 3341 C CA . ILE A 1 408 ? 1.106 -10.660 12.800 1.00 89.31 408 ILE A CA 1
ATOM 3342 C C . ILE A 1 408 ? 0.818 -10.980 11.324 1.00 89.31 408 ILE A C 1
ATOM 3344 O O . ILE A 1 408 ? 1.740 -11.357 10.591 1.00 89.31 408 ILE A O 1
ATOM 3348 N N . GLN A 1 409 ? -0.429 -10.850 10.856 1.00 93.38 409 GLN A N 1
ATOM 3349 C CA . GLN A 1 409 ? -0.753 -11.073 9.439 1.00 93.38 409 GLN A CA 1
ATOM 3350 C C . GLN A 1 409 ? -0.338 -9.898 8.553 1.00 93.38 409 GLN A C 1
ATOM 3352 O O . GLN A 1 409 ? 0.227 -10.127 7.478 1.00 93.38 409 GLN A O 1
ATOM 3357 N N . PHE A 1 410 ? -0.517 -8.658 9.017 1.00 95.94 410 PHE A N 1
ATOM 3358 C CA . PHE A 1 410 ? -0.078 -7.478 8.276 1.00 95.94 410 PHE A CA 1
ATOM 3359 C C . PHE A 1 410 ? 1.445 -7.487 8.070 1.00 95.94 410 PHE A C 1
ATOM 3361 O O . PHE A 1 410 ? 1.926 -7.346 6.943 1.00 95.94 410 PHE A O 1
ATOM 3368 N N . SER A 1 411 ? 2.218 -7.795 9.113 1.00 93.56 411 SER A N 1
ATOM 3369 C CA . SER A 1 411 ? 3.669 -7.987 9.040 1.00 93.56 411 SER A CA 1
ATOM 3370 C C . SER A 1 411 ? 4.069 -9.095 8.062 1.00 93.56 411 SER A C 1
ATOM 3372 O O . SER A 1 411 ? 5.017 -8.916 7.294 1.00 93.56 411 SER A O 1
ATOM 3374 N N . LYS A 1 412 ? 3.354 -10.232 8.021 1.00 94.69 412 LYS A N 1
ATOM 3375 C CA . LYS A 1 412 ? 3.599 -11.297 7.023 1.00 94.69 412 LYS A CA 1
ATOM 3376 C C . LYS A 1 412 ? 3.321 -10.820 5.596 1.00 94.69 412 LYS A C 1
ATOM 3378 O O . LYS A 1 412 ? 4.128 -11.105 4.710 1.00 94.69 412 LYS A O 1
ATOM 3383 N N . CYS A 1 413 ? 2.237 -10.073 5.380 1.00 96.38 413 CYS A N 1
ATOM 3384 C CA . CYS A 1 413 ? 1.922 -9.439 4.100 1.00 96.38 413 CYS A CA 1
ATOM 3385 C C . CYS A 1 413 ? 3.067 -8.516 3.648 1.00 96.38 413 CYS A C 1
ATOM 3387 O O . CYS A 1 413 ? 3.645 -8.720 2.578 1.00 96.38 413 CYS A O 1
ATOM 3389 N N . VAL A 1 414 ? 3.482 -7.570 4.500 1.00 96.38 414 VAL A N 1
ATOM 3390 C CA . VAL A 1 414 ? 4.587 -6.641 4.204 1.00 96.38 414 VAL A CA 1
ATOM 3391 C C . VAL A 1 414 ? 5.898 -7.389 3.939 1.00 96.38 414 VAL A C 1
ATOM 3393 O O . VAL A 1 414 ? 6.579 -7.109 2.954 1.00 96.38 414 VAL A O 1
ATOM 3396 N N . LYS A 1 415 ? 6.241 -8.399 4.747 1.00 95.12 415 LYS A N 1
ATOM 3397 C CA . LYS A 1 415 ? 7.448 -9.229 4.569 1.00 95.12 415 LYS A CA 1
ATOM 3398 C C . LYS A 1 415 ? 7.509 -9.889 3.191 1.00 95.12 415 LYS A C 1
ATOM 3400 O O . LYS A 1 415 ? 8.564 -9.908 2.556 1.00 95.12 415 LYS A O 1
ATOM 3405 N N . LYS A 1 416 ? 6.380 -10.428 2.724 1.00 95.81 416 LYS A N 1
ATOM 3406 C CA . LYS A 1 416 ? 6.265 -11.072 1.411 1.00 95.81 416 LYS A CA 1
ATOM 3407 C C . LYS A 1 416 ? 6.355 -10.064 0.261 1.00 95.81 416 LYS A C 1
ATOM 3409 O O . LYS A 1 416 ? 7.070 -10.330 -0.710 1.00 95.81 416 LYS A O 1
ATOM 3414 N N . TYR A 1 417 ? 5.779 -8.872 0.420 1.00 96.94 417 TYR A N 1
ATOM 3415 C CA . TYR A 1 417 ? 5.965 -7.779 -0.535 1.00 96.94 417 TYR A CA 1
ATOM 3416 C C . TYR A 1 417 ? 7.443 -7.362 -0.629 1.00 96.94 417 TYR A C 1
ATOM 3418 O O . TYR A 1 417 ? 7.997 -7.270 -1.721 1.00 96.94 417 TYR A O 1
ATOM 3426 N N . LEU A 1 418 ? 8.127 -7.183 0.507 1.00 96.06 418 LEU A N 1
ATOM 3427 C CA . LEU A 1 418 ? 9.537 -6.770 0.558 1.00 96.06 418 LEU A CA 1
ATOM 3428 C C . LEU A 1 418 ? 10.501 -7.812 -0.041 1.00 96.06 418 LEU A C 1
ATOM 3430 O O . LEU A 1 418 ? 11.465 -7.440 -0.716 1.00 96.06 418 LEU A O 1
ATOM 3434 N N . ASN A 1 419 ? 10.234 -9.110 0.144 1.00 94.06 419 ASN A N 1
ATOM 3435 C CA . ASN A 1 419 ? 10.966 -10.186 -0.540 1.00 94.06 419 ASN A CA 1
ATOM 3436 C C . ASN A 1 419 ? 10.813 -10.097 -2.069 1.00 94.06 419 ASN A C 1
ATOM 3438 O O . ASN A 1 419 ? 11.792 -10.233 -2.813 1.00 94.06 419 ASN A O 1
ATOM 3442 N N . SER A 1 420 ? 9.588 -9.829 -2.525 1.00 94.62 420 SER A N 1
ATOM 3443 C CA . SER A 1 420 ? 9.261 -9.671 -3.942 1.00 94.62 420 SER A CA 1
ATOM 3444 C C . SER A 1 420 ? 9.962 -8.439 -4.523 1.00 94.62 420 SER A C 1
ATOM 3446 O O . SER A 1 420 ? 10.700 -8.553 -5.499 1.00 94.62 420 SER A O 1
ATOM 3448 N N . ALA A 1 421 ? 9.867 -7.290 -3.847 1.00 95.38 421 ALA A N 1
ATOM 3449 C CA . ALA A 1 421 ? 10.523 -6.037 -4.222 1.00 95.38 421 ALA A CA 1
ATOM 3450 C C . ALA A 1 421 ? 12.059 -6.157 -4.300 1.00 95.38 421 ALA A C 1
ATOM 3452 O O . ALA A 1 421 ? 12.682 -5.625 -5.219 1.00 95.38 421 ALA A O 1
ATOM 3453 N N . ARG A 1 422 ? 12.690 -6.915 -3.390 1.00 94.50 422 ARG A N 1
ATOM 3454 C CA . ARG A 1 422 ? 14.130 -7.223 -3.471 1.00 94.50 422 ARG A CA 1
ATOM 3455 C C . ARG A 1 422 ? 14.481 -8.004 -4.740 1.00 94.50 422 ARG A C 1
ATOM 3457 O O . ARG A 1 422 ? 15.535 -7.774 -5.330 1.00 94.50 422 ARG A O 1
ATOM 3464 N N . THR A 1 423 ? 13.613 -8.922 -5.154 1.00 92.19 423 THR A N 1
ATOM 3465 C CA . THR A 1 423 ? 13.800 -9.716 -6.376 1.00 92.19 423 THR A CA 1
ATOM 3466 C C . THR A 1 423 ? 13.537 -8.878 -7.633 1.00 92.19 423 THR A C 1
ATOM 3468 O O . THR A 1 423 ? 14.304 -8.990 -8.589 1.00 92.19 423 THR A O 1
ATOM 3471 N N . LEU A 1 424 ? 12.545 -7.976 -7.610 1.00 92.12 424 LEU A N 1
ATOM 3472 C CA . LEU A 1 424 ? 12.305 -6.989 -8.671 1.00 92.12 424 LEU A CA 1
ATOM 3473 C C . LEU A 1 424 ? 13.522 -6.083 -8.899 1.00 92.12 424 LEU A C 1
ATOM 3475 O O . LEU A 1 424 ? 14.008 -6.011 -10.022 1.00 92.12 424 LEU A O 1
ATOM 3479 N N . SER A 1 425 ? 14.066 -5.458 -7.845 1.00 93.38 425 SER A N 1
ATOM 3480 C CA . SER A 1 425 ? 15.243 -4.570 -7.952 1.00 93.38 425 SER A CA 1
ATOM 3481 C C . SER A 1 425 ? 16.438 -5.261 -8.630 1.00 93.38 425 SER A C 1
ATOM 3483 O O . SER A 1 425 ? 17.037 -4.728 -9.571 1.00 93.38 425 SER A O 1
ATOM 3485 N N . ASN A 1 426 ? 16.743 -6.498 -8.217 1.00 91.00 426 ASN A N 1
ATOM 3486 C CA . ASN A 1 426 ? 17.788 -7.302 -8.850 1.00 91.00 426 ASN A CA 1
ATOM 3487 C C . ASN A 1 426 ? 17.473 -7.595 -10.329 1.00 91.00 426 ASN A C 1
ATOM 3489 O O . ASN A 1 426 ? 18.376 -7.575 -11.161 1.00 91.00 426 ASN A O 1
ATOM 3493 N N . SER A 1 427 ? 16.204 -7.851 -10.662 1.00 90.00 427 SER A N 1
ATOM 3494 C CA . SER A 1 427 ? 15.769 -8.173 -12.028 1.00 90.00 427 SER A CA 1
ATOM 3495 C C . SER A 1 427 ? 15.866 -6.956 -12.954 1.00 90.00 427 SER A C 1
ATOM 3497 O O . SER A 1 427 ? 16.439 -7.075 -14.031 1.00 90.00 427 SER A O 1
ATOM 3499 N N . PHE A 1 428 ? 15.435 -5.767 -12.511 1.00 91.06 428 PHE A N 1
ATOM 3500 C CA . PHE A 1 428 ? 15.638 -4.512 -13.253 1.00 91.06 428 PHE A CA 1
ATOM 3501 C C . PHE A 1 428 ? 17.128 -4.208 -13.468 1.00 91.06 428 PHE A C 1
ATOM 3503 O O . PHE A 1 428 ? 17.533 -3.817 -14.561 1.00 91.06 428 PHE A O 1
ATOM 3510 N N . THR A 1 429 ? 17.962 -4.437 -12.446 1.00 90.69 429 THR A N 1
ATOM 3511 C CA . THR A 1 429 ? 19.424 -4.271 -12.544 1.00 90.69 429 THR A CA 1
ATOM 3512 C C . THR A 1 429 ? 20.042 -5.211 -13.582 1.00 90.69 429 THR A C 1
ATOM 3514 O O . THR A 1 429 ? 20.966 -4.818 -14.293 1.00 90.69 429 THR A O 1
ATOM 3517 N N . ASN A 1 430 ? 19.545 -6.446 -13.685 1.00 88.69 430 ASN A N 1
ATOM 3518 C CA . ASN A 1 430 ? 20.020 -7.412 -14.672 1.00 88.69 430 ASN A CA 1
ATOM 3519 C C . ASN A 1 430 ? 19.534 -7.061 -16.084 1.00 88.69 430 ASN A C 1
ATOM 3521 O O . ASN A 1 430 ? 20.363 -6.983 -16.984 1.00 88.69 430 ASN A O 1
ATOM 3525 N N . LEU A 1 431 ? 18.242 -6.760 -16.268 1.00 89.12 431 LEU A N 1
ATOM 3526 C CA . LEU A 1 431 ? 17.680 -6.391 -17.573 1.00 89.12 431 LEU A CA 1
ATOM 3527 C C . LEU A 1 431 ? 18.386 -5.159 -18.164 1.00 89.12 431 LEU A C 1
ATOM 3529 O O . LEU A 1 431 ? 18.761 -5.173 -19.334 1.00 89.12 431 LEU A O 1
ATOM 3533 N N . LYS A 1 432 ? 18.661 -4.130 -17.346 1.00 91.69 432 LYS A N 1
ATOM 3534 C CA . LYS A 1 432 ? 19.434 -2.959 -17.789 1.00 91.69 432 LYS A CA 1
ATOM 3535 C C . LYS A 1 432 ? 20.831 -3.350 -18.287 1.00 91.69 432 LYS A C 1
ATOM 3537 O O . LYS A 1 432 ? 21.235 -2.907 -19.358 1.00 91.69 432 LYS A O 1
ATOM 3542 N N . LYS A 1 433 ? 21.548 -4.209 -17.552 1.00 90.12 433 LYS A N 1
ATOM 3543 C CA . LYS A 1 433 ? 22.881 -4.699 -17.949 1.00 90.12 433 LYS A CA 1
ATOM 3544 C C . LYS A 1 433 ? 22.849 -5.557 -19.213 1.00 90.12 433 LYS A C 1
ATOM 3546 O O . LYS A 1 433 ? 23.785 -5.486 -20.003 1.00 90.12 433 LYS A O 1
ATOM 3551 N N . GLU A 1 434 ? 21.808 -6.365 -19.405 1.00 88.62 434 GLU A N 1
ATOM 3552 C CA . GLU A 1 434 ? 21.625 -7.161 -20.624 1.00 88.62 434 GLU A CA 1
ATOM 3553 C C . GLU A 1 434 ? 21.411 -6.254 -21.844 1.00 88.62 434 GLU A C 1
ATOM 3555 O O . GLU A 1 434 ? 22.075 -6.450 -22.862 1.00 88.62 434 GLU A O 1
ATOM 3560 N N . ILE A 1 435 ? 20.584 -5.209 -21.716 1.00 88.88 435 ILE A N 1
ATOM 3561 C CA . ILE A 1 435 ? 20.387 -4.187 -22.756 1.00 88.88 435 ILE A CA 1
ATOM 3562 C C . ILE A 1 435 ? 21.701 -3.433 -23.037 1.00 88.88 435 ILE A C 1
ATOM 3564 O O . ILE A 1 435 ? 22.129 -3.366 -24.188 1.00 88.88 435 ILE A O 1
ATOM 3568 N N . GLU A 1 436 ? 22.402 -2.948 -22.005 1.00 88.44 436 GLU A N 1
ATOM 3569 C CA . GLU A 1 436 ? 23.705 -2.271 -22.138 1.00 88.44 436 GLU A CA 1
ATOM 3570 C C . GLU A 1 436 ? 24.755 -3.146 -22.833 1.00 88.44 436 GLU A C 1
ATOM 3572 O O . GLU A 1 436 ? 25.441 -2.698 -23.755 1.00 88.44 436 GLU A O 1
ATOM 3577 N N . SER A 1 437 ? 24.870 -4.415 -22.436 1.00 87.62 437 SER A N 1
ATOM 3578 C CA . SER A 1 437 ? 25.817 -5.357 -23.039 1.00 87.62 437 SER A CA 1
ATOM 3579 C C . SER A 1 437 ? 25.455 -5.709 -24.483 1.00 87.62 437 SER A C 1
ATOM 3581 O O . SER A 1 437 ? 26.352 -5.970 -25.282 1.00 87.62 437 SER A O 1
ATOM 3583 N N . ALA A 1 438 ? 24.166 -5.742 -24.828 1.00 85.06 438 ALA A N 1
ATOM 3584 C CA . ALA A 1 438 ? 23.714 -6.062 -26.177 1.00 85.06 438 ALA A CA 1
ATOM 3585 C C . ALA A 1 438 ? 23.831 -4.866 -27.140 1.00 85.06 438 ALA A C 1
ATOM 3587 O O . ALA A 1 438 ? 24.114 -5.067 -28.321 1.00 85.06 438 ALA A O 1
ATOM 3588 N N . LEU A 1 439 ? 23.651 -3.633 -26.653 1.00 83.44 439 LEU A N 1
ATOM 3589 C CA . LEU A 1 439 ? 23.806 -2.408 -27.447 1.00 83.44 439 LEU A CA 1
ATOM 3590 C C . LEU A 1 439 ? 25.276 -2.007 -27.636 1.00 83.44 439 LEU A C 1
ATOM 3592 O O . LEU A 1 439 ? 25.641 -1.553 -28.716 1.00 83.44 439 LEU A O 1
ATOM 3596 N N . SER A 1 440 ? 26.132 -2.213 -26.628 1.00 81.06 440 SER A N 1
ATOM 3597 C CA . SER A 1 440 ? 27.574 -1.909 -26.710 1.00 81.06 440 SER A CA 1
ATOM 3598 C C . SER A 1 440 ? 28.375 -2.880 -27.591 1.00 81.06 440 SER A C 1
ATOM 3600 O O . SER A 1 440 ? 29.483 -2.549 -28.022 1.00 81.06 440 SER A O 1
ATOM 3602 N N . ALA A 1 441 ? 27.826 -4.057 -27.912 1.00 70.75 441 ALA A N 1
ATOM 3603 C CA . ALA A 1 441 ? 28.449 -5.033 -28.801 1.00 70.75 441 ALA A CA 1
ATOM 3604 C C . ALA A 1 441 ? 28.648 -4.453 -30.219 1.00 70.75 441 ALA A C 1
ATOM 3606 O O . ALA A 1 441 ? 27.717 -4.366 -31.019 1.00 70.75 441 ALA A O 1
ATOM 3607 N N . GLY A 1 442 ? 29.888 -4.052 -30.523 1.00 60.78 442 GLY A N 1
ATOM 3608 C CA . GLY A 1 442 ? 30.272 -3.396 -31.778 1.00 60.78 442 GLY A CA 1
ATOM 3609 C C . GLY A 1 442 ? 30.394 -1.866 -31.703 1.00 60.78 442 GLY A C 1
ATOM 3610 O O . GLY A 1 442 ? 30.552 -1.226 -32.740 1.00 60.78 442 GLY A O 1
ATOM 3611 N N . VAL A 1 443 ? 30.318 -1.255 -30.515 1.00 62.78 443 VAL A N 1
ATOM 3612 C CA . VAL A 1 443 ? 30.502 0.197 -30.277 1.00 62.78 443 VAL A CA 1
ATOM 3613 C C . VAL A 1 443 ? 31.916 0.472 -29.733 1.00 62.78 443 VAL A C 1
ATOM 3615 O O . VAL A 1 443 ? 32.101 1.207 -28.768 1.00 62.78 443 VAL A O 1
ATOM 3618 N N . ALA A 1 444 ? 32.935 -0.178 -30.308 1.00 55.97 444 ALA A N 1
ATOM 3619 C CA . ALA A 1 444 ? 34.323 0.024 -29.891 1.00 55.97 444 ALA A CA 1
ATOM 3620 C C . ALA A 1 444 ? 34.740 1.492 -30.144 1.00 55.97 444 ALA A C 1
ATOM 3622 O O . ALA A 1 444 ? 34.557 1.972 -31.264 1.00 55.97 444 ALA A O 1
ATOM 3623 N N . PRO A 1 445 ? 35.260 2.218 -29.136 1.00 52.06 445 PRO A N 1
ATOM 3624 C CA . PRO A 1 445 ? 35.533 3.643 -29.268 1.00 52.06 445 PRO A CA 1
ATOM 3625 C C . PRO A 1 445 ? 36.876 3.878 -29.961 1.00 52.06 445 PRO A C 1
ATOM 3627 O O . PRO A 1 445 ? 37.928 3.804 -29.323 1.00 52.06 445 PRO A O 1
ATOM 3630 N N . ASP A 1 446 ? 36.836 4.216 -31.248 1.00 54.34 446 ASP A N 1
ATOM 3631 C CA . ASP A 1 446 ? 37.984 4.823 -31.916 1.00 54.34 446 ASP A CA 1
ATOM 3632 C C . ASP A 1 446 ? 37.940 6.347 -31.724 1.00 54.34 446 ASP A C 1
ATOM 3634 O O . ASP A 1 446 ? 36.883 6.975 -31.824 1.00 54.34 446 ASP A O 1
ATOM 3638 N N . ARG A 1 447 ? 39.072 6.969 -31.377 1.00 50.16 447 ARG A N 1
ATOM 3639 C CA . ARG A 1 447 ? 39.072 8.338 -30.808 1.00 50.16 447 ARG A CA 1
ATOM 3640 C C . ARG A 1 447 ? 38.719 9.449 -31.804 1.00 50.16 447 ARG A C 1
ATOM 3642 O O . ARG A 1 447 ? 38.494 10.575 -31.373 1.00 50.16 447 ARG A O 1
ATOM 3649 N N . ASN A 1 448 ? 38.654 9.125 -33.096 1.00 53.34 448 ASN A N 1
ATOM 3650 C CA . ASN A 1 448 ? 38.425 10.070 -34.191 1.00 53.34 448 ASN A CA 1
ATOM 3651 C C . ASN A 1 448 ? 37.159 9.768 -35.022 1.00 53.34 448 ASN A C 1
ATOM 3653 O O . ASN A 1 448 ? 36.942 10.418 -36.043 1.00 53.34 448 ASN A O 1
ATOM 3657 N N . THR A 1 449 ? 36.327 8.791 -34.638 1.00 55.56 449 THR A N 1
ATOM 3658 C CA . THR A 1 449 ? 35.057 8.527 -35.343 1.00 55.56 449 THR A CA 1
ATOM 3659 C C . THR A 1 449 ? 33.926 9.443 -34.859 1.00 55.56 449 THR A C 1
ATOM 3661 O O . THR A 1 449 ? 33.852 9.712 -33.658 1.00 55.56 449 THR A O 1
ATOM 3664 N N . PRO A 1 450 ? 33.018 9.895 -35.752 1.00 57.78 450 PRO A N 1
ATOM 3665 C CA . PRO A 1 450 ? 31.825 10.648 -35.359 1.00 57.78 450 PRO A CA 1
ATOM 3666 C C . PRO A 1 450 ? 30.916 9.829 -34.421 1.00 57.78 450 PRO A C 1
ATOM 3668 O O . PRO A 1 450 ? 31.047 8.600 -34.368 1.00 57.78 450 PRO A O 1
ATOM 3671 N N . PRO A 1 451 ? 29.983 10.478 -33.692 1.00 65.88 451 PRO A N 1
ATOM 3672 C CA . PRO A 1 451 ? 29.070 9.798 -32.779 1.00 65.88 451 PRO A CA 1
ATOM 3673 C C . PRO A 1 451 ? 28.375 8.613 -33.451 1.00 65.88 451 PRO A C 1
ATOM 3675 O O . PRO A 1 451 ? 27.789 8.740 -34.529 1.00 65.88 451 PRO A O 1
ATOM 3678 N N . LYS A 1 452 ? 28.465 7.430 -32.831 1.00 73.06 452 LYS A N 1
ATOM 3679 C CA . LYS A 1 452 ? 27.908 6.224 -33.440 1.00 73.06 452 LYS A CA 1
ATOM 3680 C C . LYS A 1 452 ? 26.384 6.247 -33.338 1.00 73.06 452 LYS A C 1
ATOM 3682 O O . LYS A 1 452 ? 25.824 5.969 -32.276 1.00 73.06 452 LYS A O 1
ATOM 3687 N N . MET A 1 453 ? 25.747 6.528 -34.469 1.00 81.81 453 MET A N 1
ATOM 3688 C CA . MET A 1 453 ? 24.314 6.344 -34.665 1.00 81.81 453 MET A CA 1
ATOM 3689 C C . MET A 1 453 ? 23.952 4.855 -34.608 1.00 81.81 453 MET A C 1
ATOM 3691 O O . MET A 1 453 ? 24.640 4.010 -35.192 1.00 81.81 453 MET A O 1
ATOM 3695 N N . LEU A 1 454 ? 22.863 4.538 -33.915 1.00 81.00 454 LEU A N 1
ATOM 3696 C CA . LEU A 1 454 ? 22.234 3.225 -33.881 1.00 81.00 454 LEU A CA 1
ATOM 3697 C C . LEU A 1 454 ? 20.835 3.302 -34.487 1.00 81.00 454 LEU A C 1
ATOM 3699 O O . LEU A 1 454 ? 20.057 4.188 -34.150 1.00 81.00 454 LEU A O 1
ATOM 3703 N N . LEU A 1 455 ? 20.513 2.317 -35.320 1.00 84.19 455 LEU A N 1
ATOM 3704 C CA . LEU A 1 455 ? 19.161 1.984 -35.751 1.00 84.19 455 LEU A CA 1
ATOM 3705 C C . LEU A 1 455 ? 19.048 0.458 -35.668 1.00 84.19 455 LEU A C 1
ATOM 3707 O O . LEU A 1 455 ? 19.882 -0.240 -36.244 1.00 84.19 455 LEU A O 1
ATOM 3711 N N . LEU A 1 456 ? 18.077 -0.056 -34.911 1.00 82.31 456 LEU A N 1
ATOM 3712 C CA . LEU A 1 456 ? 17.871 -1.498 -34.756 1.00 82.31 456 LEU A CA 1
ATOM 3713 C C . LEU A 1 456 ? 16.909 -2.004 -35.831 1.00 82.31 456 LEU A C 1
ATOM 3715 O O . LEU A 1 456 ? 15.821 -1.454 -35.977 1.00 82.31 456 LEU A O 1
ATOM 3719 N N . ASN A 1 457 ? 17.275 -3.072 -36.545 1.00 78.81 457 ASN A N 1
ATOM 3720 C CA . ASN A 1 457 ? 16.398 -3.670 -37.554 1.00 78.81 457 ASN A CA 1
ATOM 3721 C C . ASN A 1 457 ? 15.727 -4.958 -37.035 1.00 78.81 457 ASN A C 1
ATOM 3723 O O . ASN A 1 457 ? 16.407 -5.919 -36.676 1.00 78.81 457 ASN A O 1
ATOM 3727 N N . VAL A 1 458 ? 14.389 -5.003 -37.053 1.00 77.81 458 VAL A N 1
ATOM 3728 C CA . VAL A 1 458 ? 13.571 -6.173 -36.672 1.00 77.81 458 VAL A CA 1
ATOM 3729 C C . VAL A 1 458 ? 13.928 -7.426 -37.486 1.00 77.81 458 VAL A C 1
ATOM 3731 O O . VAL A 1 458 ? 13.896 -8.535 -36.948 1.00 77.81 458 VAL A O 1
ATOM 3734 N N . ASP A 1 459 ? 14.316 -7.256 -38.753 1.00 80.31 459 ASP A N 1
ATOM 3735 C CA . ASP A 1 459 ? 14.670 -8.355 -39.658 1.00 80.31 459 ASP A CA 1
ATOM 3736 C C . ASP A 1 459 ? 16.028 -8.993 -39.326 1.00 80.31 459 ASP A C 1
ATOM 3738 O O . ASP A 1 459 ? 16.311 -10.114 -39.755 1.00 80.31 459 ASP A O 1
ATOM 3742 N N . TYR A 1 460 ? 16.879 -8.319 -38.540 1.00 80.06 460 TYR A N 1
ATOM 3743 C CA . TYR A 1 460 ? 18.180 -8.853 -38.147 1.00 80.06 460 TYR A CA 1
ATOM 3744 C C . TYR A 1 460 ? 18.094 -9.582 -36.790 1.00 80.06 460 TYR A C 1
ATOM 3746 O O . TYR A 1 460 ? 17.819 -8.946 -35.770 1.00 80.06 460 TYR A O 1
ATOM 3754 N N . PRO A 1 461 ? 18.382 -10.901 -36.699 1.00 80.31 461 PRO A N 1
ATOM 3755 C CA . PRO A 1 461 ? 18.118 -11.683 -35.482 1.00 80.31 461 PRO A CA 1
ATOM 3756 C C . PRO A 1 461 ? 18.808 -11.176 -34.205 1.00 80.31 461 PRO A C 1
ATOM 3758 O O . PRO A 1 461 ? 18.271 -11.329 -33.106 1.00 80.31 461 PRO A O 1
ATOM 3761 N N . ALA A 1 462 ? 19.993 -10.566 -34.329 1.00 77.62 462 ALA A N 1
ATOM 3762 C CA . ALA A 1 462 ? 20.708 -10.000 -33.186 1.00 77.62 462 ALA A CA 1
ATOM 3763 C C . ALA A 1 462 ? 20.076 -8.694 -32.677 1.00 77.62 462 ALA A C 1
ATOM 3765 O O . ALA A 1 462 ? 20.160 -8.414 -31.482 1.00 77.62 462 ALA A O 1
ATOM 3766 N N . ASP A 1 463 ? 19.433 -7.921 -33.555 1.00 83.69 463 ASP A N 1
ATOM 3767 C CA . ASP A 1 463 ? 18.728 -6.688 -33.200 1.00 83.69 463 ASP A CA 1
ATOM 3768 C C . ASP A 1 463 ? 17.315 -6.982 -32.709 1.00 83.69 463 ASP A C 1
ATOM 3770 O O . ASP A 1 463 ? 16.912 -6.419 -31.695 1.00 83.69 463 ASP A O 1
ATOM 3774 N N . LYS A 1 464 ? 16.619 -7.958 -33.308 1.00 87.19 464 LYS A N 1
ATOM 3775 C CA . LYS A 1 464 ? 15.348 -8.482 -32.791 1.00 87.19 464 LYS A CA 1
ATOM 3776 C C . LYS A 1 464 ? 15.420 -8.804 -31.295 1.00 87.19 464 LYS A C 1
ATOM 3778 O O . LYS A 1 464 ? 14.593 -8.329 -30.528 1.00 87.19 464 LYS A O 1
ATOM 3783 N N . LYS A 1 465 ? 16.468 -9.508 -30.849 1.00 86.31 465 LYS A N 1
ATOM 3784 C CA . LYS A 1 465 ? 16.664 -9.815 -29.420 1.00 86.31 465 LYS A CA 1
ATOM 3785 C C . LYS A 1 465 ? 16.829 -8.554 -28.548 1.00 86.31 465 LYS A C 1
ATOM 3787 O O . LYS A 1 465 ? 16.420 -8.560 -27.390 1.00 86.31 465 LYS A O 1
ATOM 3792 N N . LYS A 1 466 ? 17.441 -7.482 -29.069 1.00 88.06 466 LYS A N 1
ATOM 3793 C CA . LYS A 1 466 ? 17.573 -6.189 -28.364 1.00 88.06 466 LYS A CA 1
ATOM 3794 C C . LYS A 1 466 ? 16.218 -5.488 -28.274 1.00 88.06 466 LYS A C 1
ATOM 3796 O O . LYS A 1 466 ? 15.842 -5.049 -27.193 1.00 88.06 466 LYS A O 1
ATOM 3801 N N . ILE A 1 467 ? 15.485 -5.456 -29.387 1.00 89.88 467 ILE A N 1
ATOM 3802 C CA . ILE A 1 467 ? 14.129 -4.908 -29.495 1.00 89.88 467 ILE A CA 1
ATOM 3803 C C . ILE A 1 467 ? 13.196 -5.623 -28.506 1.00 89.88 467 ILE A C 1
ATOM 3805 O O . ILE A 1 467 ? 12.540 -4.956 -27.717 1.00 89.88 467 ILE A O 1
ATOM 3809 N N . ASP A 1 468 ? 13.225 -6.959 -28.434 1.00 89.38 468 ASP A N 1
ATOM 3810 C CA . ASP A 1 468 ? 12.442 -7.745 -27.467 1.00 89.38 468 ASP A CA 1
ATOM 3811 C C . ASP A 1 468 ? 12.747 -7.350 -26.001 1.00 89.38 468 ASP A C 1
ATOM 3813 O O . ASP A 1 468 ? 11.837 -7.217 -25.181 1.00 89.38 468 ASP A O 1
ATOM 3817 N N . MET A 1 469 ? 14.020 -7.108 -25.653 1.00 90.31 469 MET A N 1
ATOM 3818 C CA . MET A 1 469 ? 14.408 -6.657 -24.305 1.00 90.31 469 MET A CA 1
ATOM 3819 C C . MET A 1 469 ? 13.956 -5.222 -23.990 1.00 90.31 469 MET A C 1
ATOM 3821 O O . MET A 1 469 ? 13.643 -4.927 -22.837 1.00 90.31 469 MET A O 1
ATOM 3825 N N . ILE A 1 470 ? 13.892 -4.339 -24.987 1.00 92.00 470 ILE A N 1
ATOM 3826 C CA . ILE A 1 470 ? 13.413 -2.958 -24.821 1.00 92.00 470 ILE A CA 1
ATOM 3827 C C . ILE A 1 470 ? 11.877 -2.918 -24.780 1.00 92.00 470 ILE A C 1
ATOM 3829 O O . ILE A 1 470 ? 11.307 -2.224 -23.941 1.00 92.00 470 ILE A O 1
ATOM 3833 N N . ASN A 1 471 ? 11.196 -3.749 -25.570 1.00 92.94 471 ASN A N 1
ATOM 3834 C CA . ASN A 1 471 ? 9.746 -3.940 -25.499 1.00 92.94 471 ASN A CA 1
ATOM 3835 C C . ASN A 1 471 ? 9.304 -4.470 -24.125 1.00 92.94 471 ASN A C 1
ATOM 3837 O O . ASN A 1 471 ? 8.256 -4.075 -23.619 1.00 92.94 471 ASN A O 1
ATOM 3841 N N . ASN A 1 472 ? 10.127 -5.295 -23.466 1.00 93.06 472 ASN A N 1
ATOM 3842 C CA . ASN A 1 472 ? 9.905 -5.668 -22.067 1.00 93.06 472 ASN A CA 1
ATOM 3843 C C . ASN A 1 472 ? 9.972 -4.457 -21.113 1.00 93.06 472 ASN A C 1
ATOM 3845 O O . ASN A 1 472 ? 9.165 -4.377 -20.189 1.00 93.06 472 ASN A O 1
ATOM 3849 N N . LEU A 1 473 ? 10.887 -3.500 -21.328 1.00 95.12 473 LEU A N 1
ATOM 3850 C CA . LEU A 1 473 ? 10.935 -2.251 -20.553 1.00 95.12 473 LEU A CA 1
ATOM 3851 C C . LEU A 1 473 ? 9.685 -1.390 -20.800 1.00 95.12 473 LEU A C 1
ATOM 3853 O O . LEU A 1 473 ? 9.068 -0.954 -19.830 1.00 95.12 473 LEU A O 1
ATOM 3857 N N . ILE A 1 474 ? 9.271 -1.214 -22.061 1.00 95.62 474 ILE A N 1
ATOM 3858 C CA . ILE A 1 474 ? 8.027 -0.507 -22.423 1.00 95.62 474 ILE A CA 1
ATOM 3859 C C . ILE A 1 474 ? 6.819 -1.162 -21.735 1.00 95.62 474 ILE A C 1
ATOM 3861 O O . ILE A 1 474 ? 6.039 -0.485 -21.074 1.00 95.62 474 ILE A O 1
ATOM 3865 N N . TYR A 1 475 ? 6.694 -2.491 -21.788 1.00 95.75 475 TYR A N 1
ATOM 3866 C CA . TYR A 1 475 ? 5.609 -3.218 -21.121 1.00 95.75 475 TYR A CA 1
ATOM 3867 C C . TYR A 1 475 ? 5.585 -3.001 -19.599 1.00 95.75 475 TYR A C 1
ATOM 3869 O O . TYR A 1 475 ? 4.512 -2.843 -19.007 1.00 95.75 475 TYR A O 1
ATOM 3877 N N . LEU A 1 476 ? 6.755 -2.983 -18.949 1.00 95.94 476 LEU A N 1
ATOM 3878 C CA . LEU A 1 476 ? 6.863 -2.696 -17.517 1.00 95.94 476 LEU A CA 1
ATOM 3879 C C . LEU A 1 476 ? 6.394 -1.266 -17.203 1.00 95.94 476 LEU A C 1
ATOM 3881 O O . LEU A 1 476 ? 5.631 -1.093 -16.253 1.00 95.94 476 LEU A O 1
ATOM 3885 N N . LEU A 1 477 ? 6.790 -0.278 -18.015 1.00 96.88 477 LEU A N 1
ATOM 3886 C CA . LEU A 1 477 ? 6.375 1.124 -17.886 1.00 96.88 477 LEU A CA 1
ATOM 3887 C C . LEU A 1 477 ? 4.866 1.301 -18.116 1.00 96.88 477 LEU A C 1
ATOM 3889 O O . LEU A 1 477 ? 4.193 1.814 -17.226 1.00 96.88 477 LEU A O 1
ATOM 3893 N N . ASN A 1 478 ? 4.312 0.772 -19.212 1.00 96.94 478 ASN A N 1
ATOM 3894 C CA . ASN A 1 478 ? 2.869 0.780 -19.509 1.00 96.94 478 ASN A CA 1
ATOM 3895 C C . ASN A 1 478 ? 2.052 0.125 -18.379 1.00 96.94 478 ASN A C 1
ATOM 3897 O O . ASN A 1 478 ? 0.958 0.567 -18.020 1.00 96.94 478 ASN A O 1
ATOM 3901 N N . SER A 1 479 ? 2.578 -0.947 -17.774 1.00 95.56 479 SER A N 1
ATOM 3902 C CA . SER A 1 479 ? 1.921 -1.587 -16.634 1.00 95.56 479 SER A CA 1
ATOM 3903 C C . SER A 1 479 ? 1.939 -0.717 -15.373 1.00 95.56 479 SER A C 1
ATOM 3905 O O . SER A 1 479 ? 1.005 -0.823 -14.582 1.00 95.56 479 SER A O 1
ATOM 3907 N N . GLU A 1 480 ? 2.969 0.105 -15.158 1.00 96.00 480 GLU A N 1
ATOM 3908 C CA . GLU A 1 480 ? 3.019 1.067 -14.049 1.00 96.00 480 GLU A CA 1
ATOM 3909 C C . GLU A 1 480 ? 2.144 2.298 -14.314 1.00 96.00 480 GLU A C 1
ATOM 3911 O O . GLU A 1 480 ? 1.432 2.744 -13.415 1.00 96.00 480 GLU A O 1
ATOM 3916 N N . GLU A 1 481 ? 2.115 2.790 -15.551 1.00 96.38 481 GLU A N 1
ATOM 3917 C CA . GLU A 1 481 ? 1.273 3.908 -15.989 1.00 96.38 481 GLU A CA 1
ATOM 3918 C C . GLU A 1 481 ? -0.212 3.594 -15.776 1.00 96.38 481 GLU A C 1
ATOM 3920 O O . GLU A 1 481 ? -0.946 4.404 -15.199 1.00 96.38 481 GLU A O 1
ATOM 3925 N N . ARG A 1 482 ? -0.649 2.374 -16.125 1.00 95.31 482 ARG A N 1
ATOM 3926 C CA . ARG A 1 482 ? -2.012 1.912 -15.826 1.00 95.31 482 ARG A CA 1
ATOM 3927 C C . ARG A 1 482 ? -2.296 1.903 -14.321 1.00 95.31 482 ARG A C 1
ATOM 3929 O O . ARG A 1 482 ? -3.353 2.374 -13.911 1.00 95.31 482 ARG A O 1
ATOM 3936 N N . ILE A 1 483 ? -1.368 1.419 -13.487 1.00 94.25 483 ILE A N 1
ATOM 3937 C CA . ILE A 1 483 ? -1.540 1.426 -12.021 1.00 94.25 483 ILE A CA 1
ATOM 3938 C C . ILE A 1 483 ? -1.634 2.868 -11.495 1.00 94.25 483 ILE A C 1
ATOM 3940 O O . ILE A 1 483 ? -2.449 3.139 -10.612 1.00 94.25 483 ILE A O 1
ATOM 3944 N N . CYS A 1 484 ? -0.843 3.801 -12.032 1.00 93.69 484 CYS A N 1
ATOM 3945 C CA . CYS A 1 484 ? -0.927 5.221 -11.685 1.00 93.69 484 CYS A CA 1
ATOM 3946 C C . CYS A 1 484 ? -2.249 5.861 -12.134 1.00 93.69 484 CYS A C 1
ATOM 3948 O O . CYS A 1 484 ? -2.845 6.597 -11.353 1.00 93.69 484 CYS A O 1
ATOM 3950 N N . THR A 1 485 ? -2.752 5.520 -13.320 1.00 93.31 485 THR A N 1
ATOM 3951 C CA . THR A 1 485 ? -4.048 5.991 -13.843 1.00 93.31 485 THR A CA 1
ATOM 3952 C C . THR A 1 485 ? -5.222 5.466 -13.007 1.00 93.31 485 THR A C 1
ATOM 3954 O O . THR A 1 485 ? -6.127 6.220 -12.642 1.00 93.31 485 THR A O 1
ATOM 3957 N N . GLU A 1 486 ? -5.196 4.184 -12.628 1.00 93.25 486 GLU A N 1
ATOM 3958 C CA . GLU A 1 486 ? -6.172 3.582 -11.709 1.00 93.25 486 GLU A CA 1
ATOM 3959 C C . GLU A 1 486 ? -6.074 4.193 -10.296 1.00 93.25 486 GLU A C 1
ATOM 3961 O O . GLU A 1 486 ? -7.098 4.429 -9.646 1.00 93.25 486 GLU A O 1
ATOM 3966 N N . LYS A 1 487 ? -4.857 4.501 -9.816 1.00 93.00 487 LYS A N 1
ATOM 3967 C CA . LYS A 1 487 ? -4.621 5.204 -8.544 1.00 93.00 487 LYS A CA 1
ATOM 3968 C C . LYS A 1 487 ? -5.218 6.612 -8.568 1.00 93.00 487 LYS A C 1
ATOM 3970 O O . LYS A 1 487 ? -6.013 6.927 -7.693 1.00 93.00 487 LYS A O 1
ATOM 3975 N N . GLU A 1 488 ? -4.875 7.429 -9.555 1.00 92.75 488 GLU A N 1
ATOM 3976 C CA . GLU A 1 488 ? -5.396 8.789 -9.731 1.00 92.75 488 GLU A CA 1
ATOM 3977 C C . GLU A 1 488 ? -6.929 8.797 -9.792 1.00 92.75 488 GLU A C 1
ATOM 3979 O O . GLU A 1 488 ? -7.577 9.435 -8.964 1.00 92.75 488 GLU A O 1
ATOM 3984 N N . SER A 1 489 ? -7.516 7.992 -10.684 1.00 91.56 489 SER A N 1
ATOM 3985 C CA . SER A 1 489 ? -8.972 7.902 -10.852 1.00 91.56 489 SER A CA 1
ATOM 3986 C C . SER A 1 489 ? -9.678 7.507 -9.548 1.00 91.56 489 SER A C 1
ATOM 3988 O O . SER A 1 489 ? -10.670 8.121 -9.158 1.00 91.56 489 SER A O 1
ATOM 3990 N N . SER A 1 490 ? -9.149 6.508 -8.831 1.00 91.69 490 SER A N 1
ATOM 3991 C CA . SER A 1 490 ? -9.737 6.056 -7.563 1.00 91.69 490 SER A CA 1
ATOM 3992 C C . SER A 1 490 ? -9.559 7.056 -6.414 1.00 91.69 490 SER A C 1
ATOM 3994 O O . SER A 1 490 ? -10.456 7.163 -5.574 1.00 91.69 490 SER A O 1
ATOM 3996 N N . ILE A 1 491 ? -8.463 7.824 -6.391 1.00 91.56 491 ILE A N 1
ATOM 3997 C CA . ILE A 1 491 ? -8.261 8.939 -5.455 1.00 91.56 491 ILE A CA 1
ATOM 3998 C C . ILE A 1 491 ? -9.267 10.059 -5.724 1.00 91.56 491 ILE A C 1
ATOM 4000 O O . ILE A 1 491 ? -9.920 10.495 -4.779 1.00 91.56 491 ILE A O 1
ATOM 4004 N N . ILE A 1 492 ? -9.435 10.494 -6.977 1.00 89.25 492 ILE A N 1
ATOM 4005 C CA . ILE A 1 492 ? -10.369 11.570 -7.351 1.00 89.25 492 ILE A CA 1
ATOM 4006 C C . ILE A 1 492 ? -11.801 11.191 -6.952 1.00 89.25 492 ILE A C 1
ATOM 4008 O O . ILE A 1 492 ? -12.451 11.925 -6.209 1.00 89.25 492 ILE A O 1
ATOM 4012 N N . THR A 1 493 ? -12.266 9.992 -7.321 1.00 88.88 493 THR A N 1
ATOM 4013 C CA . THR A 1 493 ? -13.613 9.528 -6.942 1.00 88.88 493 THR A CA 1
ATOM 4014 C C . THR A 1 493 ? -13.788 9.386 -5.421 1.00 88.88 493 THR A C 1
ATOM 4016 O O . THR A 1 493 ? -14.898 9.530 -4.903 1.00 88.88 493 THR A O 1
ATOM 4019 N N . LEU A 1 494 ? -12.723 9.080 -4.671 1.00 86.88 494 LEU A N 1
ATOM 4020 C CA . LEU A 1 494 ? -12.769 9.059 -3.207 1.00 86.88 494 LEU A CA 1
ATOM 4021 C C . LEU A 1 494 ? -12.821 10.483 -2.627 1.00 86.88 494 LEU A C 1
ATOM 4023 O O . LEU A 1 494 ? -13.624 10.729 -1.728 1.00 86.88 494 LEU A O 1
ATOM 4027 N N . LEU A 1 495 ? -12.020 11.412 -3.156 1.00 85.62 495 LEU A N 1
ATOM 4028 C CA . LEU A 1 495 ? -11.990 12.827 -2.772 1.00 85.62 495 LEU A CA 1
ATOM 4029 C C . LEU A 1 495 ? -13.355 13.483 -2.931 1.00 85.62 495 LEU A C 1
ATOM 4031 O O . LEU A 1 495 ? -13.876 14.007 -1.949 1.00 85.62 495 LEU A O 1
ATOM 4035 N N . GLU A 1 496 ? -13.953 13.398 -4.121 1.00 82.38 496 GLU A N 1
ATOM 4036 C CA . GLU A 1 496 ? -15.295 13.919 -4.408 1.0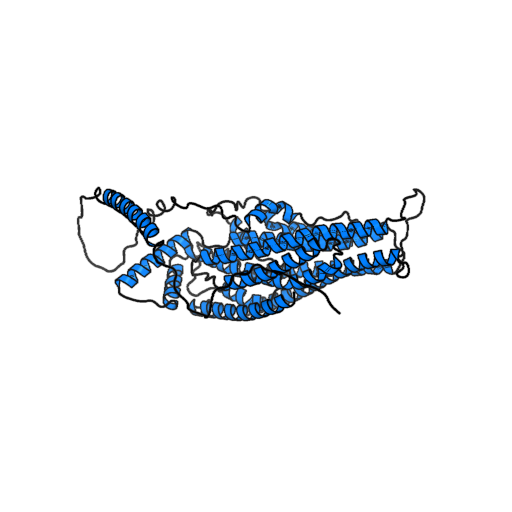0 82.38 496 GLU A CA 1
ATOM 4037 C C . GLU A 1 496 ? -16.287 13.445 -3.346 1.00 82.38 496 GLU A C 1
ATOM 4039 O O . GLU A 1 496 ? -16.919 14.244 -2.657 1.00 82.38 496 GLU A O 1
ATOM 4044 N N . LYS A 1 497 ? -16.339 12.127 -3.123 1.00 77.56 497 LYS A N 1
ATOM 4045 C CA . LYS A 1 497 ? -17.258 11.489 -2.177 1.00 77.56 497 LYS A CA 1
ATOM 4046 C C . LYS A 1 497 ? -17.028 11.860 -0.712 1.00 77.56 497 LYS A C 1
ATOM 4048 O O . LYS A 1 497 ? -17.949 11.659 0.085 1.00 77.56 497 LYS A O 1
ATOM 4053 N N . VAL A 1 498 ? -15.834 12.320 -0.342 1.00 74.88 498 VAL A N 1
ATOM 4054 C CA . VAL A 1 498 ? -15.506 12.830 1.001 1.00 74.88 498 VAL A CA 1
ATOM 4055 C C . VAL A 1 498 ? -15.817 14.326 1.096 1.00 74.88 498 VAL A C 1
ATOM 4057 O O . VAL A 1 498 ? -16.308 14.784 2.127 1.00 74.88 498 VAL A O 1
ATOM 4060 N N . GLN A 1 499 ? -15.610 15.082 0.016 1.00 71.38 499 GLN A N 1
ATOM 4061 C CA . GLN A 1 499 ? -15.921 16.508 -0.073 1.00 71.38 499 GLN A CA 1
ATOM 4062 C C . GLN A 1 499 ? -17.429 16.790 -0.120 1.00 71.38 499 GLN A C 1
ATOM 4064 O O . GLN A 1 499 ? -17.865 17.725 0.546 1.00 71.38 499 GLN A O 1
ATOM 4069 N N . THR A 1 500 ? -18.247 15.966 -0.793 1.00 61.34 500 THR A N 1
ATOM 4070 C CA . THR A 1 500 ? -19.721 16.116 -0.783 1.00 61.34 500 THR A CA 1
ATOM 4071 C C . THR A 1 500 ? -20.278 16.128 0.646 1.00 61.34 500 THR A C 1
ATOM 4073 O O . THR A 1 500 ? -21.180 16.897 0.954 1.00 61.34 500 THR A O 1
ATOM 4076 N N . ILE A 1 501 ? -19.674 15.356 1.555 1.00 57.44 501 ILE A N 1
ATOM 4077 C CA . ILE A 1 501 ? -20.078 15.276 2.969 1.00 57.44 501 ILE A CA 1
ATOM 4078 C C . ILE A 1 501 ? -19.646 16.518 3.767 1.00 57.44 501 ILE A C 1
ATOM 4080 O O . ILE A 1 501 ? -20.254 16.834 4.783 1.00 57.44 501 ILE A O 1
ATOM 4084 N N . LYS A 1 502 ? -18.644 17.289 3.316 1.00 53.91 502 LYS A N 1
ATOM 4085 C CA . LYS A 1 502 ? -18.350 18.603 3.924 1.00 53.91 502 LYS A CA 1
ATOM 4086 C C . LYS A 1 502 ? -19.451 19.633 3.633 1.00 53.91 502 LYS A C 1
ATOM 4088 O O . LYS A 1 502 ? -19.586 20.595 4.384 1.00 53.91 502 LYS A O 1
ATOM 4093 N N . LEU A 1 503 ? -20.211 19.444 2.550 1.00 46.69 503 LEU A N 1
ATOM 4094 C CA . LEU A 1 503 ? -21.343 20.297 2.170 1.00 46.69 503 LEU A CA 1
ATOM 4095 C C . LEU A 1 503 ? -22.643 19.899 2.892 1.00 46.69 503 LEU A C 1
ATOM 4097 O O . LEU A 1 503 ? -23.526 20.742 3.057 1.00 46.69 503 LEU A O 1
ATOM 4101 N N . GLU A 1 504 ? -22.735 18.662 3.389 1.00 49.56 504 GLU A N 1
ATOM 4102 C CA . GLU A 1 504 ? -23.752 18.227 4.354 1.00 49.56 504 GLU A CA 1
ATOM 4103 C C . GLU A 1 504 ? -23.498 18.917 5.707 1.00 49.56 504 GLU A C 1
ATOM 4105 O O . GLU A 1 504 ? -22.872 18.373 6.621 1.00 49.56 504 GLU A O 1
ATOM 4110 N N . LYS A 1 505 ? -23.956 20.173 5.821 1.00 42.25 505 LYS A N 1
ATOM 4111 C CA . LYS A 1 505 ? -23.894 20.956 7.062 1.00 42.25 505 LYS A CA 1
ATOM 4112 C C . LYS A 1 505 ? -24.497 20.146 8.208 1.00 42.25 505 LYS A C 1
ATOM 4114 O O . LYS A 1 505 ? -25.696 19.886 8.220 1.00 42.25 505 LYS A O 1
ATOM 4119 N N . ASN A 1 506 ? -23.647 19.852 9.189 1.00 54.16 506 ASN A N 1
ATOM 4120 C CA . ASN A 1 506 ? -23.894 18.975 10.330 1.00 54.16 506 ASN A CA 1
ATOM 4121 C C . ASN A 1 506 ? -23.999 17.494 9.922 1.00 54.16 506 ASN A C 1
ATOM 4123 O O . ASN A 1 506 ? -25.080 16.970 9.684 1.00 54.16 506 ASN A O 1
ATOM 4127 N N . ASN A 1 507 ? -22.864 16.791 9.964 1.00 61.41 507 ASN A N 1
ATOM 4128 C CA . ASN A 1 507 ? -22.835 15.355 10.245 1.00 61.41 507 ASN A CA 1
ATOM 4129 C C . ASN A 1 507 ? -22.836 15.205 11.780 1.00 61.41 507 ASN A C 1
ATOM 4131 O O . ASN A 1 507 ? -21.748 15.256 12.365 1.00 61.41 507 ASN A O 1
ATOM 4135 N N . PRO A 1 508 ? -24.008 15.114 12.446 1.00 72.12 508 PRO A N 1
ATOM 4136 C CA . PRO A 1 508 ? -24.070 15.062 13.901 1.00 72.12 508 PRO A CA 1
ATOM 4137 C C . PRO A 1 508 ? -23.352 13.813 14.434 1.00 72.12 508 PRO A C 1
ATOM 4139 O O . PRO A 1 508 ? -23.177 12.831 13.686 1.00 72.12 508 PRO A O 1
ATOM 4142 N N . PRO A 1 509 ? -22.960 13.827 15.722 1.00 80.38 509 PRO A N 1
ATOM 4143 C CA . PRO A 1 509 ? -22.593 12.602 16.409 1.00 80.38 509 PRO A CA 1
ATOM 4144 C C . PRO A 1 509 ? -23.761 11.603 16.367 1.00 80.38 509 PRO A C 1
ATOM 4146 O O . PRO A 1 509 ? -24.894 11.953 16.025 1.00 80.38 509 PRO A O 1
ATOM 4149 N N . ILE A 1 510 ? -23.456 10.335 16.615 1.00 87.94 510 ILE A N 1
ATOM 4150 C CA . ILE A 1 510 ? -24.454 9.262 16.632 1.00 87.94 510 ILE A CA 1
ATOM 4151 C C . ILE A 1 510 ? -24.329 8.432 17.893 1.00 87.94 510 ILE A C 1
ATOM 4153 O O . ILE A 1 510 ? -23.236 8.295 18.432 1.00 87.94 510 ILE A O 1
ATOM 4157 N N . SER A 1 511 ? -25.418 7.797 18.314 1.00 91.12 511 SER A N 1
ATOM 4158 C CA . SER A 1 511 ? -25.376 6.865 19.434 1.00 91.12 511 SER A CA 1
ATOM 4159 C C . SER A 1 511 ? -24.415 5.703 19.165 1.00 91.12 511 SER A C 1
ATOM 4161 O O . SER A 1 511 ? -24.246 5.255 18.024 1.00 91.12 511 SER A O 1
ATOM 4163 N N . TYR A 1 512 ? -23.825 5.164 20.233 1.00 91.56 512 TYR A N 1
ATOM 4164 C CA . TYR A 1 512 ? -22.942 3.997 20.163 1.00 91.56 512 TYR A CA 1
ATOM 4165 C C . TYR A 1 512 ? -23.591 2.808 19.431 1.00 91.56 512 TYR A C 1
ATOM 4167 O O . TYR A 1 512 ? -22.967 2.172 18.584 1.00 91.56 512 TYR A O 1
ATOM 4175 N N . ILE A 1 513 ? -24.885 2.569 19.670 1.00 90.81 513 ILE A N 1
ATOM 4176 C CA . ILE A 1 513 ? -25.670 1.519 19.002 1.00 90.81 513 ILE A CA 1
ATOM 4177 C C . ILE A 1 513 ? -25.741 1.746 17.481 1.00 90.81 513 ILE A C 1
ATOM 4179 O O . ILE A 1 513 ? -25.599 0.795 16.710 1.00 90.81 513 ILE A O 1
ATOM 4183 N N . ALA A 1 514 ? -25.931 2.990 17.028 1.00 91.50 514 ALA A N 1
ATOM 4184 C CA . ALA A 1 514 ? -25.937 3.313 15.601 1.00 91.50 514 ALA A CA 1
ATOM 4185 C C . ALA A 1 514 ? -24.540 3.145 14.974 1.00 91.50 514 ALA A C 1
ATOM 4187 O O . ALA A 1 514 ? -24.426 2.625 13.863 1.00 91.50 514 ALA A O 1
ATOM 4188 N N . TYR A 1 515 ? -23.479 3.515 15.699 1.00 92.31 515 TYR A N 1
ATOM 4189 C CA . TYR A 1 515 ? -22.095 3.274 15.281 1.00 92.31 515 TYR A CA 1
ATOM 4190 C C . TYR A 1 515 ? -21.806 1.772 15.134 1.00 92.31 515 TYR A C 1
ATOM 4192 O O . TYR A 1 515 ? -21.337 1.343 14.080 1.00 92.31 515 TYR A O 1
ATOM 4200 N N . ALA A 1 516 ? -22.160 0.958 16.132 1.00 91.62 516 ALA A N 1
ATOM 4201 C CA . ALA A 1 516 ? -21.996 -0.494 16.089 1.00 91.62 516 ALA A CA 1
ATOM 4202 C C . ALA A 1 516 ? -22.766 -1.131 14.911 1.00 91.62 516 ALA A C 1
ATOM 4204 O O . ALA A 1 516 ? -22.252 -2.030 14.243 1.00 91.62 516 ALA A O 1
ATOM 4205 N N . GLY A 1 517 ? -23.962 -0.617 14.595 1.00 92.62 517 GLY A N 1
ATOM 4206 C CA . GLY A 1 517 ? -24.734 -1.017 13.415 1.00 92.62 517 GLY A CA 1
ATOM 4207 C C . GLY A 1 517 ? -24.029 -0.719 12.083 1.00 92.62 517 GLY A C 1
ATOM 4208 O O . GLY A 1 517 ? -23.977 -1.585 11.206 1.00 92.62 517 GLY A O 1
ATOM 4209 N N . GLU A 1 518 ? -23.434 0.468 11.928 1.00 92.06 518 GLU A N 1
ATOM 4210 C CA . GLU A 1 518 ? -22.640 0.816 10.738 1.00 92.06 518 GLU A CA 1
ATOM 4211 C C . GLU A 1 518 ? -21.326 0.010 10.657 1.00 92.06 518 GLU A C 1
ATOM 4213 O O . GLU A 1 518 ? -20.953 -0.439 9.572 1.00 92.06 518 GLU A O 1
ATOM 4218 N N . VAL A 1 519 ? -20.664 -0.285 11.784 1.00 91.88 519 VAL A N 1
ATOM 4219 C CA . VAL A 1 519 ? -19.501 -1.198 11.825 1.00 91.88 519 VAL A CA 1
ATOM 4220 C C . VAL A 1 519 ? -19.890 -2.607 11.356 1.00 91.88 519 VAL A C 1
ATOM 4222 O O . VAL A 1 519 ? -19.206 -3.181 10.507 1.00 91.88 519 VAL A O 1
ATOM 4225 N N . LEU A 1 520 ? -21.018 -3.153 11.823 1.00 92.00 520 LEU A N 1
ATOM 4226 C CA . LEU A 1 520 ? -21.522 -4.460 11.381 1.00 92.00 520 LEU A CA 1
ATOM 4227 C C . LEU A 1 520 ? -21.848 -4.473 9.876 1.00 92.00 520 LEU A C 1
ATOM 4229 O O . LEU A 1 520 ? -21.485 -5.407 9.156 1.00 92.00 520 LEU A O 1
ATOM 4233 N N . LYS A 1 521 ? -22.489 -3.416 9.372 1.00 92.12 521 LYS A N 1
ATOM 4234 C CA . LYS A 1 521 ? -22.784 -3.224 7.943 1.00 92.12 521 LYS A CA 1
ATOM 4235 C C . LYS A 1 521 ? -21.505 -3.156 7.099 1.00 92.12 521 LYS A C 1
ATOM 4237 O O . LYS A 1 521 ? -21.422 -3.835 6.074 1.00 92.12 521 LYS A O 1
ATOM 4242 N N . ASN A 1 522 ? -20.484 -2.435 7.558 1.00 90.44 522 ASN A N 1
ATOM 4243 C CA . ASN A 1 522 ? -19.165 -2.396 6.923 1.00 90.44 522 ASN A CA 1
ATOM 4244 C C . ASN A 1 522 ? -18.474 -3.768 6.928 1.00 90.44 522 ASN A C 1
ATOM 4246 O O . ASN A 1 522 ? -17.937 -4.184 5.900 1.00 90.44 522 ASN A O 1
ATOM 4250 N N . ASN A 1 523 ? -18.549 -4.513 8.034 1.00 91.56 523 ASN A N 1
ATOM 4251 C CA . ASN A 1 523 ? -18.026 -5.878 8.128 1.00 91.56 523 ASN A CA 1
ATOM 4252 C C . ASN A 1 523 ? -18.712 -6.835 7.132 1.00 91.56 523 ASN A C 1
ATOM 4254 O O . ASN A 1 523 ? -18.031 -7.639 6.491 1.00 91.56 523 ASN A O 1
ATOM 4258 N N . ASN A 1 524 ? -20.026 -6.702 6.923 1.00 91.06 524 ASN A N 1
ATOM 4259 C CA . ASN A 1 524 ? -20.777 -7.474 5.923 1.00 91.06 524 ASN A CA 1
ATOM 4260 C C . ASN A 1 524 ? -20.388 -7.106 4.475 1.00 91.06 524 ASN A C 1
ATOM 4262 O O . ASN A 1 524 ? -20.242 -7.983 3.617 1.00 91.06 524 ASN A O 1
ATOM 4266 N N . LEU A 1 525 ? -20.172 -5.816 4.188 1.00 88.81 525 LEU A N 1
ATOM 4267 C CA . LEU A 1 525 ? -19.635 -5.363 2.898 1.00 88.81 525 LEU A CA 1
ATOM 4268 C C . LEU A 1 525 ? -18.216 -5.905 2.662 1.00 88.81 525 LEU A C 1
ATO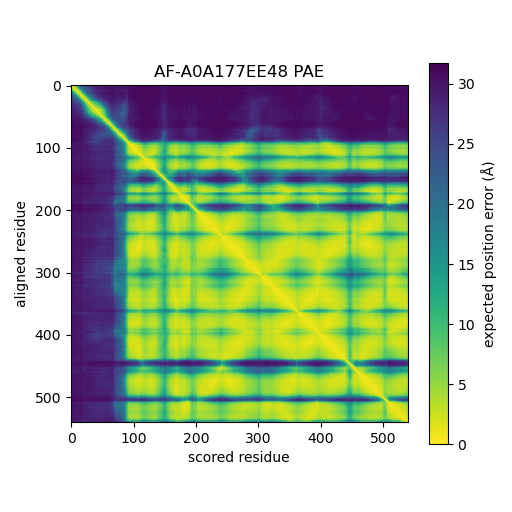M 4270 O O . LEU A 1 525 ? -17.889 -6.326 1.547 1.00 88.81 525 LEU A O 1
ATOM 4274 N N . LEU A 1 526 ? -17.391 -5.943 3.711 1.00 89.69 526 LEU A N 1
ATOM 4275 C CA . LEU A 1 526 ? -16.044 -6.497 3.668 1.00 89.69 526 LEU A CA 1
ATOM 4276 C C . LEU A 1 526 ? -16.049 -8.014 3.439 1.00 89.69 526 LEU A C 1
ATOM 4278 O O . LEU A 1 526 ? -15.267 -8.484 2.618 1.00 89.69 526 LEU A O 1
ATOM 4282 N N . ASP A 1 527 ? -16.968 -8.782 4.028 1.00 91.38 527 ASP A N 1
ATOM 4283 C CA . ASP A 1 527 ? -17.101 -10.218 3.729 1.00 91.38 527 ASP A CA 1
ATOM 4284 C C . ASP A 1 527 ? -17.386 -10.490 2.249 1.00 91.38 527 ASP A C 1
ATOM 4286 O O . ASP A 1 527 ? -16.803 -11.398 1.649 1.00 91.38 527 ASP A O 1
ATOM 4290 N N . ASN A 1 528 ? -18.243 -9.683 1.622 1.00 90.31 528 ASN A N 1
ATOM 4291 C CA . ASN A 1 528 ? -18.522 -9.807 0.192 1.00 90.31 528 ASN A CA 1
ATOM 4292 C C . ASN A 1 528 ? -17.291 -9.456 -0.664 1.00 90.31 528 ASN A C 1
ATOM 4294 O O . ASN A 1 528 ? -17.021 -10.130 -1.662 1.00 90.31 528 ASN A O 1
ATOM 4298 N N . ARG A 1 529 ? -16.480 -8.475 -0.242 1.00 88.88 529 ARG A N 1
ATOM 4299 C CA . ARG A 1 529 ? -15.188 -8.168 -0.880 1.00 88.88 529 ARG A CA 1
ATOM 4300 C C . ARG A 1 529 ? -14.144 -9.269 -0.658 1.00 88.88 529 ARG A C 1
ATOM 4302 O O . ARG A 1 529 ? -13.492 -9.661 -1.618 1.00 88.88 529 ARG A O 1
ATOM 4309 N N . ILE A 1 530 ? -14.036 -9.840 0.542 1.00 92.25 530 ILE A N 1
ATOM 4310 C CA . ILE A 1 530 ? -13.143 -10.969 0.855 1.00 92.25 530 ILE A CA 1
ATOM 4311 C C . ILE A 1 530 ? -13.499 -12.197 0.009 1.00 92.25 530 ILE A C 1
ATOM 4313 O O . ILE A 1 530 ? -12.599 -12.834 -0.535 1.00 92.25 530 ILE A O 1
ATOM 4317 N N . LYS A 1 531 ? -14.790 -12.510 -0.174 1.00 92.44 531 LYS A N 1
ATOM 4318 C CA . LYS A 1 531 ? -15.239 -13.575 -1.094 1.00 92.44 531 LYS A CA 1
ATOM 4319 C C . LYS A 1 531 ? -14.772 -13.310 -2.531 1.00 92.44 531 LYS A C 1
ATOM 4321 O O . LYS A 1 531 ? -14.205 -14.206 -3.154 1.00 92.44 531 LYS A O 1
ATOM 4326 N N . TYR A 1 532 ? -14.937 -12.081 -3.027 1.00 91.94 532 TYR A N 1
ATOM 4327 C CA . TYR A 1 532 ? -14.470 -11.673 -4.358 1.00 91.94 532 TYR A CA 1
ATOM 4328 C C . TYR A 1 532 ? -12.939 -11.775 -4.507 1.00 91.94 532 TYR A C 1
ATOM 4330 O O . TYR A 1 532 ? -12.453 -12.395 -5.456 1.00 91.94 532 TYR A O 1
ATOM 4338 N N . PHE A 1 533 ? -12.164 -11.262 -3.548 1.00 92.31 533 PHE A N 1
ATOM 4339 C CA . PHE A 1 533 ? -10.702 -11.363 -3.574 1.00 92.31 533 PHE A CA 1
ATOM 4340 C C . PHE A 1 533 ? -10.233 -12.822 -3.486 1.00 92.31 533 PHE A C 1
ATOM 4342 O O . PHE A 1 533 ? -9.340 -13.227 -4.221 1.00 92.31 533 PHE A O 1
ATOM 4349 N N . ARG A 1 534 ? -10.892 -13.666 -2.681 1.00 92.94 534 ARG A N 1
ATOM 4350 C CA . ARG A 1 534 ? -10.616 -15.113 -2.627 1.00 92.94 534 ARG A CA 1
ATOM 4351 C C . ARG A 1 534 ? -10.967 -15.853 -3.917 1.00 92.94 534 ARG A C 1
ATOM 4353 O O . ARG A 1 534 ? -10.303 -16.842 -4.211 1.00 92.94 534 ARG A O 1
ATOM 4360 N N . SER A 1 535 ? -11.965 -15.410 -4.691 1.00 91.81 535 SER A N 1
ATOM 4361 C CA . SER A 1 535 ? -12.163 -15.948 -6.046 1.00 91.81 535 SER A CA 1
ATOM 4362 C C . SER A 1 535 ? -11.039 -15.517 -6.984 1.00 91.81 535 SER A C 1
ATOM 4364 O O . SER A 1 535 ? -10.468 -16.370 -7.650 1.00 91.81 535 SER A O 1
ATOM 4366 N N . LYS A 1 536 ? -10.635 -14.240 -6.946 1.00 87.88 536 LYS A N 1
ATOM 4367 C CA . LYS A 1 536 ? -9.534 -13.716 -7.766 1.00 87.88 536 LYS A CA 1
ATOM 4368 C C . LYS A 1 536 ? -8.181 -14.348 -7.436 1.00 87.88 536 LYS A C 1
ATOM 4370 O O . LYS A 1 536 ? -7.395 -14.555 -8.344 1.00 87.88 536 LYS A O 1
ATOM 4375 N N . LEU A 1 537 ? -7.942 -14.744 -6.184 1.00 83.38 537 LEU A N 1
ATOM 4376 C CA . LEU A 1 537 ? -6.746 -15.494 -5.780 1.00 83.38 537 LEU A CA 1
ATOM 4377 C C . LEU A 1 537 ? -6.637 -16.884 -6.435 1.00 83.38 537 LEU A C 1
ATOM 4379 O O . LEU A 1 537 ? -5.551 -17.443 -6.467 1.00 83.38 537 LEU A O 1
ATOM 4383 N N . ARG A 1 538 ? -7.737 -17.457 -6.947 1.00 76.31 538 ARG A N 1
ATOM 4384 C CA . ARG A 1 538 ? -7.703 -18.716 -7.718 1.00 76.31 538 ARG A CA 1
ATOM 4385 C C . ARG A 1 538 ? -7.300 -18.505 -9.179 1.00 76.31 538 ARG A C 1
ATOM 4387 O O . ARG A 1 538 ? -6.950 -19.476 -9.841 1.00 76.31 538 ARG A O 1
ATOM 4394 N N . ASP A 1 539 ? -7.366 -17.260 -9.651 1.00 76.38 539 ASP A N 1
ATOM 4395 C CA . ASP A 1 539 ? -6.972 -16.834 -10.996 1.00 76.38 539 ASP A CA 1
ATOM 4396 C C . ASP A 1 539 ? -5.477 -16.404 -11.048 1.00 76.38 539 ASP A C 1
ATOM 4398 O O . ASP A 1 539 ? -5.023 -15.931 -12.092 1.00 76.38 539 ASP A O 1
ATOM 4402 N N . LEU A 1 540 ? -4.737 -16.518 -9.926 1.00 73.31 540 LEU A N 1
ATOM 4403 C CA . LEU A 1 540 ? -3.327 -16.120 -9.728 1.00 73.31 540 LEU A CA 1
ATOM 4404 C C . LEU A 1 540 ? -2.408 -17.327 -9.462 1.00 73.31 540 LEU A C 1
ATOM 4406 O O . LEU A 1 540 ? -1.272 -17.302 -9.987 1.00 73.31 540 LEU A O 1
#

Radius of gyration: 32.63 Å; Cα contacts (8 Å, |Δi|>4): 461; chains: 1; bounding box: 67×99×106 Å

Mean predicted aligned error: 13.78 Å

Sequence (540 aa):
MRSFVMTNRSSHLRGSGKPRLYTYTSKYLSRVRFIKEELALIFIVFGICQVMCGIMPTDINLNYSTTSMIPPVDIPSALNAYETNITKTLYILPEEPIYMNQTKYRNLFKLYNYTSPSLEMEADYSKLKDIMKNAKTLSNLTEIDMRNDVYRDSCYRTKKIRSYGFRVIGPVCLNFKDIMLTELRNIDGEQTNQEHKYNALSINRNDISEKLYHESEKSTFIKEQLSSAIESIESIFSAPIEYKEYMNIITNGFNLLNIINAIRVNELLDVLNIQKLLQFENEAINQMDYYKEAREILLTKLNQDMSERDLSQDIFDCTLRYPEVFLPSILDVKYKKIIIYSTCIQIINIIPACIKQIDALNIANQKVKKQLSRDFFYTYSHAIDTLVYLKAINSYGFDNDEIIKLEIQFSKCVKKYLNSARTLSNSFTNLKKEIESALSAGVAPDRNTPPKMLLLNVDYPADKKKIDMINNLIYLLNSEERICTEKESSIITLLEKVQTIKLEKNNPPISYIAYAGEVLKNNNLLDNRIKYFRSKLRDL

Secondary structure (DSSP, 8-state):
-------------------------GGGHHHHHHHHHHHHHHHHHHHHHHHTT----------------PPPPP-TTSTTSSSS---------TTHHHHTTHHHHTTSS-PPP---SSHHHHHHHHHHHHHHHHTTGGGG-TT---SSS------HHHHHHHGGG---SSPPPTTHHHHHHHHT-PBTT----SSS-TGGGS--HHHHHHHHHHHHHHHHHHHHHHHHHHHHHHHTTTS-EEHHHHHHHHHHHHHHHHHHHHHHHHHHHHHHHHHHTSS--HHHHHHHHHHHHHHHHHHHHHT----HHHHHHHHHHHHTTSHHHHHHHHHHHHHHHHHHHHHHHHHHHHHHHHHHHHHHTT-S-HHHHHHHHHHHHHHHHHHHHHHHHHTT--TTT--HHHHHHHHHHHHHHHHHHHHHHHHHHHHHHHHHHHHHHHHHTT----TTSPP-EE---TTSHHHHHHHHHHHHHHHHHHHHHHHHHHHHHHHHHHHHHHHHHHHSS----B-HHHHHHHHHHHHHHHHHHHHHHHHHGGG-

Nearest PDB structures (foldseek):
  9dw9-assembly1_A  TM=1.851E-01  e=8.613E-02  Homo sapiens
  8ex4-assembly1_A  TM=1.325E-01  e=6.017E-02  Homo sapiens
  6o2p-assembly1_A  TM=1.858E-01  e=3.305E-01  Homo sapiens
  6nf6-assembly1_B  TM=1.430E-01  e=4.449E+00  Gallus gallus

Foldseek 3Di:
DDDDDDDDDDDDDDDDDDDDDDDDDDPVVVVVVVVVVVVVVVVVVVVVVVVVPDDDDDDDDDDDDDDDDDDDDDDDDPVPPPPDDDPDDPDPFLCPVCVVCVVVLLPLFDADDADDPDPVSVVLVVVLVVLLVCLLVVVVVPDDDPPDPDPDDDDPVLLVLLLLLADQLFFFDLLLLLLLVLLQFFAPLLDDDPVHRLVVSFCHLVSVLVVLVVLLVVLVSLLVLLVVLLVLLVCLQVDWDFPVSNLNSLSSLLRSLSSSLSSNSSSLVSNLVSLVSQAQDPQLLVVLVVVVVVVVVVCVVVVHDDDPVRVLVVLVVVCSVCVVRQVNNLSSLSSSLSSLLRSLRRLLVLLVLVLVLLVLLVPPDPVLSVLLNVLSLLLNVLSLVLLVLSLVDDSSPSDVVSVSSSSSSSSSSSSSVSSNSSSVSVSSVVLSVVLVVLSCVVVDDDPPDDRDIDHQDCPDPSSVVSVSSSVSSSSSSVSVSVRSVSRSVSSVSSSVVSVVVVVVPDPDHHHPVVSVVSSVVSSVVSVVVSVVSVVVSVVD